Protein AF-0000000074206556 (afdb_homodimer)

Organism: NCBI:txid88382

Nearest PDB structures (foldseek):
  2rae-assembly1_A-2  TM=6.195E-01  e=6.269E-05  Rhodococcus jostii RHA1
  5efy-assembly2_D  TM=5.080E-01  e=4.756E-05  Streptomyces coelicolor A3(2)
  2dg7-assembly1_A  TM=5.621E-01  e=2.174E-04  Streptomyces coelicolor A3(2)
  5efy-assembly1_B  TM=4.898E-01  e=9.062E-05  Streptomyces coelicolor A3(2)
  8x0a-assembly1_A  TM=5.882E-01  e=9.935E-04  Mycobacterium tuberculosis

Solvent-accessible surface area (backbone atoms only — not comparable to full-atom values): 20985 Å² total; per-residue (Å²): 128,83,71,67,69,50,72,66,52,48,51,51,51,50,51,50,48,38,41,43,52,29,39,49,55,42,32,74,72,61,30,62,86,75,48,49,62,61,56,27,17,57,68,43,71,47,52,60,68,59,44,50,76,76,33,91,44,73,72,48,53,77,50,60,62,53,63,59,44,51,53,51,20,55,52,45,53,71,70,51,60,90,81,64,50,64,54,57,46,45,48,45,30,48,52,44,49,49,52,48,74,50,25,58,63,61,65,60,35,92,53,30,64,58,51,52,49,46,31,58,75,50,74,34,75,38,61,70,56,51,46,48,52,50,50,51,50,49,54,49,48,52,52,48,39,71,78,50,70,58,71,90,49,37,27,60,49,35,9,40,45,23,2,24,53,24,2,24,55,31,9,50,62,47,43,85,52,77,88,47,29,52,59,43,23,51,52,24,28,53,24,15,37,49,44,62,43,82,131,128,84,72,67,70,51,74,66,53,48,51,51,49,50,50,51,49,37,40,45,52,29,38,50,55,43,32,73,72,60,31,63,87,73,48,49,62,61,57,27,16,55,69,42,70,46,53,60,68,58,45,52,75,77,32,94,44,70,73,48,53,78,50,59,62,53,63,58,45,52,52,52,19,54,52,46,54,71,70,53,60,90,82,63,51,63,54,55,48,46,49,45,30,50,52,44,49,50,53,48,74,50,26,61,63,61,64,60,36,91,53,33,65,56,50,52,51,48,31,59,73,48,74,34,75,39,62,71,55,52,45,47,52,50,50,51,47,48,53,49,48,52,53,47,40,71,77,49,70,57,70,89,51,38,27,60,47,34,8,40,44,24,2,25,52,24,2,23,54,31,9,49,63,46,43,84,52,78,88,48,27,49,60,42,23,51,51,24,28,52,24,15,36,50,44,60,43,84,128

Foldseek 3Di:
DPPDPDPVRVVLVLLLVLLLVLLLVCCVVPNQVVDALCSSQVSSVHDSVSSCVQPVGSVCSLVSCVVVLLVVLLVQLVVDDDPDDLLVSLVSSLVSVLVVLVPVCNCPPSSNVVCVVVCVVVLADDPVVVVVLVVSLVVSLVSSCVSPVDVVCSVLSSQLNVQLSVQLRVQQSPDDDNVCNSVSSVVSNVVSSPVSDDD/DPPDPPPVRVVLVLLLVLLLVLLLVCCVVPNQVVDALCSSQVSSVHDSVSSCVQPVGSVCSLVSCVVVLLVVLLVQLVVDDDPDDLLVSLVSSLVSVLVVLVPVCNCPPSSNVVCVVVCVVCLADDPVVVVVLVVSLVVSLVSSCVSPVDPVCSVLSSQLNVQLSVQLRVQQSPDDDNVCNSVSSVVSNVVSSPVSDDD

Structure (mmCIF, N/CA/C/O backbone):
data_AF-0000000074206556-model_v1
#
loop_
_entity.id
_entity.type
_entity.pdbx_description
1 polymer 'AcrR family transcriptional regulator'
#
loop_
_atom_site.group_PDB
_atom_site.id
_atom_site.type_symbol
_atom_site.label_atom_id
_atom_site.label_alt_id
_atom_site.label_comp_id
_atom_site.label_asym_id
_atom_site.label_entity_id
_atom_site.label_seq_id
_atom_site.pdbx_PDB_ins_code
_atom_site.Cartn_x
_atom_site.Cartn_y
_atom_site.Cartn_z
_atom_site.occupancy
_atom_site.B_iso_or_equiv
_atom_site.auth_seq_id
_atom_site.auth_comp_id
_atom_site.auth_asym_id
_atom_site.auth_atom_id
_atom_site.pdbx_PDB_model_num
ATOM 1 N N . MET A 1 1 ? 13.445 28.844 17.953 1 39 1 MET A N 1
ATOM 2 C CA . MET A 1 1 ? 12.938 29.875 17.047 1 39 1 MET A CA 1
ATOM 3 C C . MET A 1 1 ? 12.133 29.266 15.914 1 39 1 MET A C 1
ATOM 5 O O . MET A 1 1 ? 12.68 28.531 15.086 1 39 1 MET A O 1
ATOM 9 N N . THR A 1 2 ? 10.938 28.844 16.125 1 45.34 2 THR A N 1
ATOM 10 C CA . THR A 1 2 ? 9.977 28.344 15.141 1 45.34 2 THR A CA 1
ATOM 11 C C . THR A 1 2 ? 10 29.203 13.875 1 45.34 2 THR A C 1
ATOM 13 O O . THR A 1 2 ? 9.625 30.375 13.906 1 45.34 2 THR A O 1
ATOM 16 N N . LYS A 1 3 ? 11.039 29.172 13.133 1 51.84 3 LYS A N 1
ATOM 17 C CA . LYS A 1 3 ? 11.234 30.062 12 1 51.84 3 LYS A CA 1
ATOM 18 C C . LYS A 1 3 ? 9.93 30.297 11.25 1 51.84 3 LYS A C 1
ATOM 20 O O . LYS A 1 3 ? 9.203 29.359 10.953 1 51.84 3 LYS A O 1
ATOM 25 N N . GLU A 1 4 ? 9.328 31.422 11.344 1 58.28 4 GLU A N 1
ATOM 26 C CA . GLU A 1 4 ? 8.211 31.938 10.562 1 58.28 4 GLU A CA 1
ATOM 27 C C . GLU A 1 4 ? 8.312 31.516 9.102 1 58.28 4 GLU A C 1
ATOM 29 O O . GLU A 1 4 ? 9.391 31.562 8.508 1 58.28 4 GLU A O 1
ATOM 34 N N . PRO A 1 5 ? 7.352 30.688 8.773 1 65.81 5 PRO A N 1
ATOM 35 C CA . PRO A 1 5 ? 7.5 30.344 7.355 1 65.81 5 PRO A CA 1
ATOM 36 C C . PRO A 1 5 ? 7.895 31.547 6.496 1 65.81 5 PRO A C 1
ATOM 38 O O . PRO A 1 5 ? 7.418 32.656 6.734 1 65.81 5 PRO A O 1
ATOM 41 N N . GLY A 1 6 ? 8.938 31.5 5.777 1 75.25 6 GLY A N 1
ATOM 42 C CA . GLY A 1 6 ? 9.305 32.531 4.836 1 75.25 6 GLY A CA 1
ATOM 43 C C . GLY A 1 6 ? 8.156 32.969 3.939 1 75.25 6 GLY A C 1
ATOM 44 O O . GLY A 1 6 ? 7.082 32.344 3.971 1 75.25 6 GLY A O 1
ATOM 45 N N . ILE A 1 7 ? 8.133 34.125 3.422 1 76.88 7 ILE A N 1
ATOM 46 C CA . ILE A 1 7 ? 7.102 34.719 2.572 1 76.88 7 ILE A CA 1
ATOM 47 C C . ILE A 1 7 ? 6.652 33.719 1.523 1 76.88 7 ILE A C 1
ATOM 49 O O . ILE A 1 7 ? 5.457 33.562 1.261 1 76.88 7 ILE A O 1
ATOM 53 N N . ARG A 1 8 ? 7.637 32.969 1.024 1 80.06 8 ARG A N 1
ATOM 54 C CA . ARG A 1 8 ? 7.328 31.984 -0.017 1 80.06 8 ARG A CA 1
ATOM 55 C C . ARG A 1 8 ? 6.484 30.844 0.536 1 80.06 8 ARG A C 1
ATOM 57 O O . ARG A 1 8 ? 5.543 30.391 -0.118 1 80.06 8 ARG A O 1
ATOM 64 N N . GLU A 1 9 ? 6.766 30.422 1.694 1 79.94 9 GLU A N 1
ATOM 65 C CA . GLU A 1 9 ? 6.031 29.344 2.338 1 79.94 9 GLU A CA 1
ATOM 66 C C . GLU A 1 9 ? 4.609 29.781 2.689 1 79.94 9 GLU A C 1
ATOM 68 O O . GLU A 1 9 ? 3.668 28.984 2.555 1 79.94 9 GLU A O 1
ATOM 73 N N . ARG A 1 10 ? 4.527 30.984 3.053 1 80.06 10 ARG A N 1
ATOM 74 C CA . ARG A 1 10 ? 3.209 31.516 3.387 1 80.06 10 ARG A CA 1
ATOM 75 C C . ARG A 1 10 ? 2.322 31.594 2.148 1 80.06 10 ARG A C 1
ATOM 77 O O . ARG A 1 10 ? 1.149 31.219 2.191 1 80.06 10 ARG A O 1
ATOM 84 N N . LYS A 1 11 ? 2.926 32.031 1.102 1 84.94 11 LYS A N 1
ATOM 85 C CA . LYS A 1 11 ? 2.17 32.156 -0.143 1 84.94 11 LYS A CA 1
ATOM 86 C C . LYS A 1 11 ? 1.733 30.781 -0.649 1 84.94 11 LYS A C 1
ATOM 88 O O . LYS A 1 11 ? 0.613 30.625 -1.139 1 84.94 11 LYS A O 1
ATOM 93 N N . ARG A 1 12 ? 2.617 29.844 -0.497 1 86.5 12 ARG A N 1
ATOM 94 C CA . ARG A 1 12 ? 2.295 28.469 -0.914 1 86.5 12 ARG A CA 1
ATOM 95 C C . ARG A 1 12 ? 1.147 27.906 -0.085 1 86.5 12 ARG A C 1
ATOM 97 O O . ARG A 1 12 ? 0.245 27.266 -0.625 1 86.5 12 ARG A O 1
ATOM 104 N N . ALA A 1 13 ? 1.227 28.219 1.123 1 86.06 13 ALA A N 1
ATOM 105 C CA . ALA A 1 13 ? 0.178 27.75 2.02 1 86.06 13 ALA A CA 1
ATOM 106 C C . ALA A 1 13 ? -1.161 28.406 1.701 1 86.06 13 ALA A C 1
ATOM 108 O O . ALA A 1 13 ? -2.205 27.75 1.737 1 86.06 13 ALA A O 1
ATOM 109 N N . GLU A 1 14 ? -1.099 29.625 1.416 1 89.06 14 GLU A N 1
ATOM 110 C CA . GLU A 1 14 ? -2.312 30.359 1.064 1 89.06 14 GLU A CA 1
ATOM 111 C C . GLU A 1 14 ? -2.928 29.812 -0.223 1 89.06 14 GLU A C 1
ATOM 113 O O . GLU A 1 14 ? -4.145 29.641 -0.309 1 89.06 14 GLU A O 1
ATOM 118 N N . THR A 1 15 ? -2.053 29.594 -1.162 1 92.44 15 THR A N 1
ATOM 119 C CA . THR A 1 15 ? -2.531 29.047 -2.43 1 92.44 15 THR A CA 1
ATOM 120 C C . THR A 1 15 ? -3.152 27.672 -2.227 1 92.44 15 THR A C 1
ATOM 122 O O . THR A 1 15 ? -4.219 27.375 -2.775 1 92.44 15 THR A O 1
ATOM 125 N N . ARG A 1 16 ? -2.527 26.891 -1.492 1 90.19 16 ARG A N 1
ATOM 126 C CA . ARG A 1 16 ? -3.041 25.562 -1.224 1 90.19 16 ARG A CA 1
ATOM 127 C C . ARG A 1 16 ? -4.402 25.625 -0.542 1 90.19 16 ARG A C 1
ATOM 129 O O . ARG A 1 16 ? -5.316 24.875 -0.9 1 90.19 16 ARG A O 1
ATOM 136 N N . ARG A 1 17 ? -4.516 26.484 0.378 1 87.88 17 ARG A N 1
ATOM 137 C CA . ARG A 1 17 ? -5.789 26.672 1.072 1 87.88 17 ARG A CA 1
ATOM 138 C C . ARG A 1 17 ? -6.883 27.109 0.105 1 87.88 17 ARG A C 1
ATOM 140 O O . ARG A 1 17 ? -8.016 26.625 0.186 1 87.88 17 ARG A O 1
ATOM 147 N N . ALA A 1 18 ? -6.535 28.016 -0.712 1 92.69 18 ALA A N 1
ATOM 148 C CA . ALA A 1 18 ? -7.492 28.484 -1.708 1 92.69 18 ALA A CA 1
ATOM 149 C C . ALA A 1 18 ? -7.949 27.344 -2.615 1 92.69 18 ALA A C 1
ATOM 151 O O . ALA A 1 18 ? -9.133 27.234 -2.932 1 92.69 18 ALA A O 1
ATOM 152 N N . LEU A 1 19 ? -7.031 26.547 -2.986 1 94.25 19 LEU A N 1
ATOM 153 C CA . LEU A 1 19 ? -7.344 25.406 -3.846 1 94.25 19 LEU A CA 1
ATOM 154 C C . LEU A 1 19 ? -8.25 24.406 -3.125 1 94.25 19 LEU A C 1
ATOM 156 O O . LEU A 1 19 ? -9.219 23.922 -3.701 1 94.25 19 LEU A O 1
ATOM 160 N N . VAL A 1 20 ? -7.934 24.156 -1.899 1 90.25 20 VAL A N 1
ATOM 161 C CA . VAL A 1 20 ? -8.734 23.219 -1.108 1 90.25 20 VAL A CA 1
ATOM 162 C C . VAL A 1 20 ? -10.148 23.781 -0.937 1 90.25 20 VAL A C 1
ATOM 164 O O . VAL A 1 20 ? -11.133 23.047 -1.093 1 90.25 20 VAL A O 1
ATOM 167 N N . GLY A 1 21 ? -10.227 25.031 -0.626 1 90.94 21 GLY A N 1
ATOM 168 C CA . GLY A 1 21 ? -11.523 25.672 -0.5 1 90.94 21 GLY A CA 1
ATOM 169 C C . GLY A 1 21 ? -12.352 25.609 -1.77 1 90.94 21 GLY A C 1
ATOM 170 O O . GLY A 1 21 ? -13.531 25.234 -1.73 1 90.94 21 GLY A O 1
ATOM 171 N N . ALA A 1 22 ? -11.75 25.906 -2.875 1 94.69 22 ALA A N 1
ATOM 172 C CA . ALA A 1 22 ? -12.414 25.891 -4.176 1 94.69 22 ALA A CA 1
ATOM 173 C C . ALA A 1 22 ? -12.898 24.484 -4.516 1 94.69 22 ALA A C 1
ATOM 175 O O . ALA A 1 22 ? -14.047 24.297 -4.93 1 94.69 22 ALA A O 1
ATOM 176 N N . ALA A 1 23 ? -12.039 23.516 -4.359 1 93.62 23 ALA A N 1
ATOM 177 C CA . ALA A 1 23 ? -12.383 22.125 -4.656 1 93.62 23 ALA A CA 1
ATOM 178 C C . ALA A 1 23 ? -13.531 21.656 -3.77 1 93.62 23 ALA A C 1
ATOM 180 O O . ALA A 1 23 ? -14.453 20.969 -4.242 1 93.62 23 ALA A O 1
ATOM 181 N N . THR A 1 24 ? -13.398 22.031 -2.512 1 88.56 24 THR A N 1
ATOM 182 C CA . THR A 1 24 ? -14.438 21.641 -1.562 1 88.56 24 THR A CA 1
ATOM 183 C C . THR A 1 24 ? -15.805 22.141 -2.018 1 88.56 24 THR A C 1
ATOM 185 O O . THR A 1 24 ? -16.766 21.359 -2.09 1 88.56 24 THR A O 1
ATOM 188 N N . GLU A 1 25 ? -15.883 23.359 -2.377 1 91.62 25 GLU A N 1
ATOM 189 C CA . GLU A 1 25 ? -17.141 23.953 -2.838 1 91.62 25 GLU A CA 1
ATOM 190 C C . GLU A 1 25 ? -17.656 23.25 -4.094 1 91.62 25 GLU A C 1
ATOM 192 O O . GLU A 1 25 ? -18.828 22.891 -4.172 1 91.62 25 GLU A O 1
ATOM 197 N N . LEU A 1 26 ? -16.797 23.016 -4.969 1 94.88 26 LEU A N 1
ATOM 198 C CA . LEU A 1 26 ? -17.188 22.422 -6.25 1 94.88 26 LEU A CA 1
ATOM 199 C C . LEU A 1 26 ? -17.562 20.969 -6.09 1 94.88 26 LEU A C 1
ATOM 201 O O . LEU A 1 26 ? -18.547 20.5 -6.691 1 94.88 26 LEU A O 1
ATOM 205 N N . PHE A 1 27 ? -16.781 20.203 -5.336 1 92.81 27 PHE A N 1
ATOM 206 C CA . PHE A 1 27 ? -17.078 18.797 -5.098 1 92.81 27 PHE A CA 1
ATOM 207 C C . PHE A 1 27 ? -18.438 18.641 -4.422 1 92.81 27 PHE A C 1
ATOM 209 O O . PHE A 1 27 ? -19.203 17.75 -4.766 1 92.81 27 PHE A O 1
ATOM 216 N N . LEU A 1 28 ? -18.719 19.484 -3.484 1 88.44 28 LEU A N 1
ATOM 217 C CA . LEU A 1 28 ? -19.969 19.406 -2.756 1 88.44 28 LEU A CA 1
ATOM 218 C C . LEU A 1 28 ? -21.141 19.797 -3.648 1 88.44 28 LEU A C 1
ATOM 220 O O . LEU A 1 28 ? -22.25 19.266 -3.508 1 88.44 28 LEU A O 1
ATOM 224 N N . ASP A 1 29 ? -20.906 20.672 -4.59 1 91.19 29 ASP A N 1
ATOM 225 C CA . ASP A 1 29 ? -21.953 21.188 -5.465 1 91.19 29 ASP A CA 1
ATOM 226 C C . ASP A 1 29 ? -22.234 20.219 -6.613 1 91.19 29 ASP A C 1
ATOM 228 O O . ASP A 1 29 ? -23.391 19.922 -6.902 1 91.19 29 ASP A O 1
ATOM 232 N N . ARG A 1 30 ? -21.125 19.672 -7.195 1 92.31 30 ARG A N 1
ATOM 233 C CA . ARG A 1 30 ? -21.328 18.969 -8.461 1 92.31 30 ARG A CA 1
ATOM 234 C C . ARG A 1 30 ? -20.781 17.547 -8.383 1 92.31 30 ARG A C 1
ATOM 236 O O . ARG A 1 30 ? -21.031 16.734 -9.273 1 92.31 30 ARG A O 1
ATOM 243 N N . GLY A 1 31 ? -20.141 17.25 -7.316 1 88.5 31 GLY A N 1
ATOM 244 C CA . GLY A 1 31 ? -19.484 15.961 -7.242 1 88.5 31 GLY A CA 1
ATOM 245 C C . GLY A 1 31 ? -18.062 15.984 -7.766 1 88.5 31 GLY A C 1
ATOM 246 O O . GLY A 1 31 ? -17.688 16.875 -8.547 1 88.5 31 GLY A O 1
ATOM 247 N N . VAL A 1 32 ? -17.297 15.031 -7.445 1 87.12 32 VAL A N 1
ATOM 248 C CA . VAL A 1 32 ? -15.883 14.977 -7.805 1 87.12 32 VAL A CA 1
ATOM 249 C C . VAL A 1 32 ? -15.742 14.703 -9.297 1 87.12 32 VAL A C 1
ATOM 251 O O . VAL A 1 32 ? -14.953 15.359 -9.984 1 87.12 32 VAL A O 1
ATOM 254 N N . ALA A 1 33 ? -16.516 13.789 -9.773 1 86.5 33 ALA A N 1
ATOM 255 C CA . ALA A 1 33 ? -16.422 13.367 -11.172 1 86.5 33 ALA A CA 1
ATOM 256 C C . ALA A 1 33 ? -16.75 14.523 -12.109 1 86.5 33 ALA A C 1
ATOM 258 O O . ALA A 1 33 ? -16.109 14.68 -13.156 1 86.5 33 ALA A O 1
ATOM 259 N N . ALA A 1 34 ? -17.625 15.312 -11.797 1 92.69 34 ALA A N 1
ATOM 260 C CA . ALA A 1 34 ? -18.109 16.391 -12.656 1 92.69 34 ALA A CA 1
ATOM 261 C C . ALA A 1 34 ? -17.25 17.641 -12.523 1 92.69 34 ALA A C 1
ATOM 263 O O . ALA A 1 34 ? -17.484 18.641 -13.219 1 92.69 34 ALA A O 1
ATOM 264 N N . THR A 1 35 ? -16.359 17.609 -11.57 1 94.88 35 THR A N 1
ATOM 265 C CA . THR A 1 35 ? -15.469 18.75 -11.352 1 94.88 35 THR A CA 1
ATOM 266 C C . THR A 1 35 ? -14.109 18.516 -12.016 1 94.88 35 THR A C 1
ATOM 268 O O . THR A 1 35 ? -13.508 17.453 -11.867 1 94.88 35 THR A O 1
ATOM 271 N N . SER A 1 36 ? -13.656 19.531 -12.781 1 96.06 36 SER A N 1
ATOM 272 C CA . SER A 1 36 ? -12.352 19.406 -13.43 1 96.06 36 SER A CA 1
ATOM 273 C C . SER A 1 36 ? -11.289 20.219 -12.695 1 96.06 36 SER A C 1
ATOM 275 O O . SER A 1 36 ? -11.609 21.062 -11.867 1 96.06 36 SER A O 1
ATOM 277 N N . VAL A 1 37 ? -10.078 19.906 -13.016 1 95.81 37 VAL A N 1
ATOM 278 C CA . VAL A 1 37 ? -8.969 20.688 -12.484 1 95.81 37 VAL A CA 1
ATOM 279 C C . VAL A 1 37 ? -9.086 22.141 -12.93 1 95.81 37 VAL A C 1
ATOM 281 O O . VAL A 1 37 ? -8.82 23.062 -12.156 1 95.81 37 VAL A O 1
ATOM 284 N N . ASP A 1 38 ? -9.5 22.297 -14.117 1 96.75 38 ASP A N 1
ATOM 285 C CA . ASP A 1 38 ? -9.688 23.641 -14.633 1 96.75 38 ASP A CA 1
ATOM 286 C C . ASP A 1 38 ? -10.742 24.406 -13.828 1 96.75 38 ASP A C 1
ATOM 288 O O . ASP A 1 38 ? -10.57 25.594 -13.531 1 96.75 38 ASP A O 1
ATOM 292 N N . ASP A 1 39 ? -11.758 23.766 -13.508 1 97.19 39 ASP A N 1
ATOM 293 C CA . ASP A 1 39 ? -12.805 24.359 -12.68 1 97.19 39 ASP A CA 1
ATOM 294 C C . ASP A 1 39 ? -12.234 24.828 -11.344 1 97.19 39 ASP A C 1
ATOM 296 O O . ASP A 1 39 ? -12.508 25.953 -10.898 1 97.19 39 ASP A O 1
ATOM 300 N N . ILE A 1 40 ? -11.484 23.984 -10.703 1 97.31 40 ILE A N 1
ATOM 301 C CA . ILE A 1 40 ? -10.922 24.266 -9.391 1 97.31 40 ILE A CA 1
ATOM 302 C C . ILE A 1 40 ? -9.953 25.438 -9.477 1 97.31 40 ILE A C 1
ATOM 304 O O . ILE A 1 40 ? -10.016 26.359 -8.672 1 97.31 40 ILE A O 1
ATOM 308 N N . ALA A 1 41 ? -9.078 25.328 -10.438 1 97.44 41 ALA A N 1
ATOM 309 C CA . ALA A 1 41 ? -8.078 26.375 -10.617 1 97.44 41 ALA A CA 1
ATOM 310 C C . ALA A 1 41 ? -8.75 27.734 -10.859 1 97.44 41 ALA A C 1
ATOM 312 O O . ALA A 1 41 ? -8.391 28.734 -10.234 1 97.44 41 ALA A O 1
ATOM 313 N N . ALA A 1 42 ? -9.703 27.781 -11.727 1 97.44 42 ALA A N 1
ATOM 314 C CA . ALA A 1 42 ? -10.438 29 -12.039 1 97.44 42 ALA A CA 1
ATOM 315 C C . ALA A 1 42 ? -11.117 29.562 -10.797 1 97.44 42 ALA A C 1
ATOM 317 O O . ALA A 1 42 ? -11.039 30.766 -10.539 1 97.44 42 ALA A O 1
ATOM 318 N N . ARG A 1 43 ? -11.742 28.797 -10.062 1 96.62 43 ARG A N 1
ATOM 319 C CA . ARG A 1 43 ? -12.453 29.219 -8.859 1 96.62 43 ARG A CA 1
ATOM 320 C C . ARG A 1 43 ? -11.477 29.75 -7.816 1 96.62 43 ARG A C 1
ATOM 322 O O . ARG A 1 43 ? -11.797 30.688 -7.074 1 96.62 43 ARG A O 1
ATOM 329 N N . ALA A 1 44 ? -10.328 29.156 -7.73 1 96.62 44 ALA A N 1
ATOM 330 C CA . ALA A 1 44 ? -9.297 29.562 -6.773 1 96.62 44 ALA A CA 1
ATOM 331 C C . ALA A 1 44 ? -8.539 30.797 -7.266 1 96.62 44 ALA A C 1
ATOM 333 O O . ALA A 1 44 ? -7.754 31.391 -6.523 1 96.62 44 ALA A O 1
ATOM 334 N N . GLY A 1 45 ? -8.672 31.094 -8.492 1 96.75 45 GLY A N 1
ATOM 335 C CA . GLY A 1 45 ? -8.016 32.281 -9.047 1 96.75 45 GLY A CA 1
ATOM 336 C C . GLY A 1 45 ? -6.566 32.031 -9.414 1 96.75 45 GLY A C 1
ATOM 337 O O . GLY A 1 45 ? -5.719 32.906 -9.242 1 96.75 45 GLY A O 1
ATOM 338 N N . VAL A 1 46 ? -6.266 30.812 -9.75 1 96.5 46 VAL A N 1
ATOM 339 C CA . VAL A 1 46 ? -4.887 30.484 -10.109 1 96.5 46 VAL A CA 1
ATOM 340 C C . VAL A 1 46 ? -4.859 29.781 -11.461 1 96.5 46 VAL A C 1
ATOM 342 O O . VAL A 1 46 ? -5.902 29.391 -11.984 1 96.5 46 VAL A O 1
ATOM 345 N N . ALA A 1 47 ? -3.627 29.672 -11.977 1 96.19 47 ALA A N 1
ATOM 346 C CA . ALA A 1 47 ? -3.449 28.953 -13.227 1 96.19 47 ALA A CA 1
ATOM 347 C C . ALA A 1 47 ? -3.52 27.438 -13 1 96.19 47 ALA A C 1
ATOM 349 O O . ALA A 1 47 ? -3.219 26.953 -11.906 1 96.19 47 ALA A O 1
ATOM 350 N N . ARG A 1 48 ? -3.838 26.703 -14.07 1 95.44 48 ARG A N 1
ATOM 351 C CA . ARG A 1 48 ? -3.871 25.25 -14.039 1 95.44 48 ARG A CA 1
ATOM 352 C C . ARG A 1 48 ? -2.529 24.672 -13.586 1 95.44 48 ARG A C 1
ATOM 354 O O . ARG A 1 48 ? -2.484 23.719 -12.805 1 95.44 48 ARG A O 1
ATOM 361 N N . ARG A 1 49 ? -1.511 25.266 -14.078 1 94.88 49 ARG A N 1
ATOM 362 C CA . ARG A 1 49 ? -0.171 24.797 -13.727 1 94.88 49 ARG A CA 1
ATOM 363 C C . ARG A 1 49 ? 0.07 24.906 -12.227 1 94.88 49 ARG A C 1
ATOM 365 O O . ARG A 1 49 ? 0.707 24.047 -11.625 1 94.88 49 ARG A O 1
ATOM 372 N N . THR A 1 50 ? -0.414 25.984 -11.664 1 94.75 50 THR A N 1
ATOM 373 C CA . THR A 1 50 ? -0.27 26.203 -10.227 1 94.75 50 THR A CA 1
ATOM 374 C C . THR A 1 50 ? -0.964 25.094 -9.438 1 94.75 50 THR A C 1
ATOM 376 O O . THR A 1 50 ? -0.45 24.641 -8.414 1 94.75 50 THR A O 1
ATOM 379 N N . PHE A 1 51 ? -2.172 24.641 -9.906 1 95.25 51 PHE A N 1
ATOM 380 C CA . PHE A 1 51 ? -2.852 23.516 -9.266 1 95.25 51 PHE A CA 1
ATOM 381 C C . PHE A 1 51 ? -1.925 22.312 -9.156 1 95.25 51 PHE A C 1
ATOM 383 O O . PHE A 1 51 ? -1.78 21.719 -8.086 1 95.25 51 PHE A O 1
ATOM 390 N N . PHE A 1 52 ? -1.248 22.047 -10.211 1 93.5 52 PHE A N 1
ATOM 391 C CA . PHE A 1 52 ? -0.46 20.812 -10.297 1 93.5 52 PHE A CA 1
ATOM 392 C C . PHE A 1 52 ? 0.832 20.953 -9.5 1 93.5 52 PHE A C 1
ATOM 394 O O . PHE A 1 52 ? 1.481 19.938 -9.195 1 93.5 52 PHE A O 1
ATOM 401 N N . LEU A 1 53 ? 1.263 22.125 -9.148 1 90.94 53 LEU A N 1
ATOM 402 C CA . LEU A 1 53 ? 2.373 22.312 -8.219 1 90.94 53 LEU A CA 1
ATOM 403 C C . LEU A 1 53 ? 1.992 21.844 -6.816 1 90.94 53 LEU A C 1
ATOM 405 O O . LEU A 1 53 ? 2.865 21.516 -6.008 1 90.94 53 LEU A O 1
ATOM 409 N N . HIS A 1 54 ? 0.679 21.828 -6.582 1 90 54 HIS A N 1
ATOM 410 C CA . HIS A 1 54 ? 0.214 21.516 -5.234 1 90 54 HIS A CA 1
ATOM 411 C C . HIS A 1 54 ? -0.399 20.109 -5.172 1 90 54 HIS A C 1
ATOM 413 O O . HIS A 1 54 ? -0.288 19.422 -4.156 1 90 54 HIS A O 1
ATOM 419 N N . PHE A 1 55 ? -1.082 19.766 -6.262 1 90 55 PHE A N 1
ATOM 420 C CA . PHE A 1 55 ? -1.795 18.484 -6.277 1 90 55 PHE A CA 1
ATOM 421 C C . PHE A 1 55 ? -1.579 17.766 -7.602 1 90 55 PHE A C 1
ATOM 423 O O . PHE A 1 55 ? -1.84 18.328 -8.672 1 90 55 PHE A O 1
ATOM 430 N N . PRO A 1 56 ? -1.181 16.516 -7.504 1 81.81 56 PRO A N 1
ATOM 431 C CA . PRO A 1 56 ? -0.986 15.734 -8.734 1 81.81 56 PRO A CA 1
ATOM 432 C C . PRO A 1 56 ? -2.297 15.445 -9.461 1 81.81 56 PRO A C 1
ATOM 434 O O . PRO A 1 56 ? -2.301 15.242 -10.68 1 81.81 56 PRO A O 1
ATOM 437 N N . ALA A 1 57 ? -3.385 15.32 -8.664 1 85.38 57 ALA A N 1
ATOM 438 C CA . ALA A 1 57 ? -4.711 15.062 -9.219 1 85.38 57 ALA A CA 1
ATOM 439 C C . ALA A 1 57 ? -5.797 15.711 -8.367 1 85.38 57 ALA A C 1
ATOM 441 O O . ALA A 1 57 ? -5.559 16.062 -7.211 1 85.38 57 ALA A O 1
ATOM 442 N N . LYS A 1 58 ? -6.938 15.891 -8.961 1 89.31 58 LYS A N 1
ATOM 443 C CA . LYS A 1 58 ? -8.016 16.547 -8.227 1 89.31 58 LYS A CA 1
ATOM 444 C C . LYS A 1 58 ? -8.445 15.727 -7.02 1 89.31 58 LYS A C 1
ATOM 446 O O . LYS A 1 58 ? -8.797 16.281 -5.977 1 89.31 58 LYS A O 1
ATOM 451 N N . GLU A 1 59 ? -8.406 14.43 -7.086 1 83.19 59 GLU A N 1
ATOM 452 C CA . GLU A 1 59 ? -8.805 13.555 -5.988 1 83.19 59 GLU A CA 1
ATOM 453 C C . GLU A 1 59 ? -7.887 13.727 -4.781 1 83.19 59 GLU A C 1
ATOM 455 O O . GLU A 1 59 ? -8.281 13.461 -3.646 1 83.19 59 GLU A O 1
ATOM 460 N N . ASP A 1 60 ? -6.715 14.211 -5.102 1 83.5 60 ASP A N 1
ATOM 461 C CA . ASP A 1 60 ? -5.742 14.391 -4.027 1 83.5 60 ASP A CA 1
ATOM 462 C C . ASP A 1 60 ? -6.184 15.5 -3.066 1 83.5 60 ASP A C 1
ATOM 464 O O . ASP A 1 60 ? -5.754 15.531 -1.911 1 83.5 60 ASP A O 1
ATOM 468 N N . VAL A 1 61 ? -7.016 16.375 -3.559 1 87.88 61 VAL A N 1
ATOM 469 C CA . VAL A 1 61 ? -7.5 17.469 -2.723 1 87.88 61 VAL A CA 1
ATOM 470 C C . VAL A 1 61 ? -8.352 16.922 -1.587 1 87.88 61 VAL A C 1
ATOM 472 O O . VAL A 1 61 ? -8.406 17.5 -0.498 1 87.88 61 VAL A O 1
ATOM 475 N N . LEU A 1 62 ? -8.992 15.773 -1.84 1 84.06 62 LEU A N 1
ATOM 476 C CA . LEU A 1 62 ? -9.82 15.141 -0.816 1 84.06 62 LEU A CA 1
ATOM 477 C C . LEU A 1 62 ? -8.977 14.766 0.402 1 84.06 62 LEU A C 1
ATOM 479 O O . LEU A 1 62 ? -9.5 14.68 1.517 1 84.06 62 LEU A O 1
ATOM 483 N N . PHE A 1 63 ? -7.699 14.602 0.125 1 83 63 PHE A N 1
ATOM 484 C CA . PHE A 1 63 ? -6.793 14.164 1.184 1 83 63 PHE A CA 1
ATOM 485 C C . PHE A 1 63 ? -5.691 15.195 1.405 1 83 63 PHE A C 1
ATOM 487 O O . PHE A 1 63 ? -4.539 14.836 1.658 1 83 63 PHE A O 1
ATOM 494 N N . HIS A 1 64 ? -6 16.391 1.292 1 81.88 64 HIS A N 1
ATOM 495 C CA . HIS A 1 64 ? -5.059 17.5 1.322 1 81.88 64 HIS A CA 1
ATOM 496 C C . HIS A 1 64 ? -4.293 17.547 2.643 1 81.88 64 HIS A C 1
ATOM 498 O O . HIS A 1 64 ? -3.203 18.109 2.717 1 81.88 64 HIS A O 1
ATOM 504 N N . TYR A 1 65 ? -4.746 16.906 3.682 1 78.62 65 TYR A N 1
ATOM 505 C CA . TYR A 1 65 ? -4.145 16.969 5.008 1 78.62 65 TYR A CA 1
ATOM 506 C C . TYR A 1 65 ? -2.965 16.016 5.117 1 78.62 65 TYR A C 1
ATOM 508 O O . TYR A 1 65 ? -2.146 16.125 6.031 1 78.62 65 TYR A O 1
ATOM 516 N N . LEU A 1 66 ? -2.846 15.078 4.23 1 81.19 66 LEU A N 1
ATOM 517 C CA . LEU A 1 66 ? -1.864 14.008 4.332 1 81.19 66 LEU A CA 1
ATOM 518 C C . LEU A 1 66 ? -0.445 14.562 4.332 1 81.19 66 LEU A C 1
ATOM 520 O O . LEU A 1 66 ? 0.4 14.125 5.117 1 81.19 66 LEU A O 1
ATOM 524 N N . GLU A 1 67 ? -0.17 15.5 3.492 1 79.38 67 GLU A N 1
ATOM 525 C CA . GLU A 1 67 ? 1.173 16.062 3.402 1 79.38 67 GLU A CA 1
ATOM 526 C C . GLU A 1 67 ? 1.587 16.719 4.719 1 79.38 6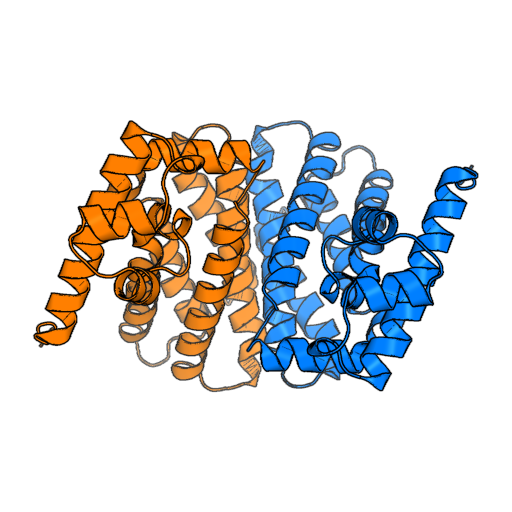7 GLU A C 1
ATOM 528 O O . GLU A 1 67 ? 2.744 16.609 5.129 1 79.38 67 GLU A O 1
ATOM 533 N N . GLY A 1 68 ? 0.648 17.438 5.312 1 79.19 68 GLY A N 1
ATOM 534 C CA . GLY A 1 68 ? 0.924 18.031 6.613 1 79.19 68 GLY A CA 1
ATOM 535 C C . GLY A 1 68 ? 1.23 17 7.684 1 79.19 68 GLY A C 1
ATOM 536 O O . GLY A 1 68 ? 2.098 17.219 8.531 1 79.19 68 GLY A O 1
ATOM 537 N N . HIS A 1 69 ? 0.59 15.914 7.598 1 83.62 69 HIS A N 1
ATOM 538 C CA . HIS A 1 69 ? 0.824 14.844 8.562 1 83.62 69 HIS A CA 1
ATOM 539 C C . HIS A 1 69 ? 2.193 14.211 8.359 1 83.62 69 HIS A C 1
ATOM 541 O O . HIS A 1 69 ? 2.877 13.867 9.328 1 83.62 69 HIS A O 1
ATOM 547 N N . VAL A 1 70 ? 2.562 14.055 7.137 1 88.44 70 VAL A N 1
ATOM 548 C CA . VAL A 1 70 ? 3.879 13.508 6.824 1 88.44 70 VAL A CA 1
ATOM 549 C C . VAL A 1 70 ? 4.965 14.438 7.367 1 88.44 70 VAL A C 1
ATOM 551 O O . VAL A 1 70 ? 5.934 13.977 7.98 1 88.44 70 VAL A O 1
ATOM 554 N N . ARG A 1 71 ? 4.762 15.734 7.199 1 86.94 71 ARG A N 1
ATOM 555 C CA . ARG A 1 71 ? 5.727 16.703 7.703 1 86.94 71 ARG A CA 1
ATOM 556 C C . ARG A 1 71 ? 5.82 16.656 9.227 1 86.94 71 ARG A C 1
ATOM 558 O O . ARG A 1 71 ? 6.91 16.719 9.789 1 86.94 71 ARG A O 1
ATOM 565 N N . ARG A 1 72 ? 4.703 16.578 9.859 1 87.06 72 ARG A N 1
ATOM 566 C CA . ARG A 1 72 ? 4.672 16.469 11.312 1 87.06 72 ARG A CA 1
ATOM 567 C C . ARG A 1 72 ? 5.387 15.203 11.781 1 87.06 72 ARG A C 1
ATOM 569 O O . ARG A 1 72 ? 6.102 15.227 12.789 1 87.06 72 ARG A O 1
ATOM 576 N N . ALA A 1 73 ? 5.148 14.102 11.086 1 92.12 73 ALA A N 1
ATOM 577 C CA . ALA A 1 73 ? 5.797 12.836 11.422 1 92.12 73 ALA A CA 1
ATOM 578 C C . ALA A 1 73 ? 7.316 12.945 11.312 1 92.12 73 ALA A C 1
ATOM 580 O O . ALA A 1 73 ? 8.047 12.453 12.172 1 92.12 73 ALA A O 1
ATOM 581 N N . VAL A 1 74 ? 7.746 13.602 10.281 1 92.94 74 VAL A N 1
ATOM 582 C CA . VAL A 1 74 ? 9.18 13.797 10.094 1 92.94 74 VAL A CA 1
ATOM 583 C C . VAL A 1 74 ? 9.734 14.648 11.234 1 92.94 74 VAL A C 1
ATOM 585 O O . VAL A 1 74 ? 10.812 14.359 11.766 1 92.94 74 VAL A O 1
ATOM 588 N N . ARG A 1 75 ? 9.016 15.695 11.625 1 91.12 75 ARG A N 1
ATOM 589 C CA . ARG A 1 75 ? 9.445 16.562 12.719 1 91.12 75 ARG A CA 1
ATOM 590 C C . ARG A 1 75 ? 9.523 15.797 14.031 1 91.12 75 ARG A C 1
ATOM 592 O O . ARG A 1 75 ? 10.367 16.094 14.883 1 91.12 75 ARG A O 1
ATOM 599 N N . ALA A 1 76 ? 8.625 14.859 14.227 1 90.81 76 ALA A N 1
ATOM 600 C CA . ALA A 1 76 ? 8.625 14.031 15.43 1 90.81 76 ALA A CA 1
ATOM 601 C C . ALA A 1 76 ? 9.945 13.281 15.586 1 90.81 76 ALA A C 1
ATOM 603 O O . ALA A 1 76 ? 10.375 12.992 16.703 1 90.81 76 ALA A O 1
ATOM 604 N N . LEU A 1 77 ? 10.594 12.938 14.484 1 93.19 77 LEU A N 1
ATOM 605 C CA . LEU A 1 77 ? 11.891 12.266 14.516 1 93.19 77 LEU A CA 1
ATOM 606 C C . LEU A 1 77 ? 12.961 13.18 15.109 1 93.19 77 LEU A C 1
ATOM 608 O O . LEU A 1 77 ? 13.883 12.703 15.781 1 93.19 77 LEU A O 1
ATOM 612 N N . ASP A 1 78 ? 12.812 14.492 14.82 1 90.06 78 ASP A N 1
ATOM 613 C CA . ASP A 1 78 ? 13.773 15.469 15.32 1 90.06 78 ASP A CA 1
ATOM 614 C C . ASP A 1 78 ? 13.719 15.562 16.844 1 90.06 78 ASP A C 1
ATOM 616 O O . ASP A 1 78 ? 14.711 15.922 17.484 1 90.06 78 ASP A O 1
ATOM 620 N N . ASP A 1 79 ? 12.617 15.258 17.422 1 90.38 79 ASP A N 1
ATOM 621 C CA . ASP A 1 79 ? 12.398 15.398 18.859 1 90.38 79 ASP A CA 1
ATOM 622 C C . ASP A 1 79 ? 12.906 14.164 19.609 1 90.38 79 ASP A C 1
ATOM 624 O O . ASP A 1 79 ? 12.914 14.148 20.844 1 90.38 79 ASP A O 1
ATOM 628 N N . LEU A 1 80 ? 13.289 13.125 18.922 1 92.62 80 LEU A N 1
ATOM 629 C CA . LEU A 1 80 ? 13.766 11.906 19.562 1 92.62 80 LEU A CA 1
ATOM 630 C C . LEU A 1 80 ? 15.109 12.141 20.25 1 92.62 80 LEU A C 1
ATOM 632 O O . LEU A 1 80 ? 15.969 12.852 19.703 1 92.62 80 LEU A O 1
ATOM 636 N N . PRO A 1 81 ? 15.234 11.617 21.453 1 92 81 PRO A N 1
ATOM 637 C CA . PRO A 1 81 ? 16.531 11.75 22.125 1 92 81 PRO A CA 1
ATOM 638 C C . PRO A 1 81 ? 17.672 11.094 21.344 1 92 81 PRO A C 1
ATOM 640 O O . PRO A 1 81 ? 17.422 10.211 20.516 1 92 81 PRO A O 1
ATOM 643 N N . ASP A 1 82 ? 18.812 11.578 21.859 1 87.19 82 ASP A N 1
ATOM 644 C CA . ASP A 1 82 ? 20 10.938 21.297 1 87.19 82 ASP A CA 1
ATOM 645 C C . ASP A 1 82 ? 20.094 9.477 21.734 1 87.19 82 ASP A C 1
ATOM 647 O O . ASP A 1 82 ? 19.766 9.133 22.875 1 87.19 82 ASP A O 1
ATOM 651 N N . GLY A 1 83 ? 20.219 8.539 20.969 1 91.38 83 GLY A N 1
ATOM 652 C CA . GLY A 1 83 ? 20.359 7.133 21.312 1 91.38 83 GLY A CA 1
ATOM 653 C C . GLY A 1 83 ? 19.125 6.312 21.016 1 91.38 83 GLY A C 1
ATOM 654 O O . GLY A 1 83 ? 19.125 5.094 21.172 1 91.38 83 GLY A O 1
ATOM 655 N N . ALA A 1 84 ? 18.109 7.102 20.75 1 93.31 84 ALA A N 1
ATOM 656 C CA . ALA A 1 84 ? 16.906 6.375 20.359 1 93.31 84 ALA A CA 1
ATOM 657 C C . ALA A 1 84 ? 17.188 5.371 19.25 1 93.31 84 ALA A C 1
ATOM 659 O O . ALA A 1 84 ? 17.984 5.645 18.344 1 93.31 84 ALA A O 1
ATOM 660 N N . GLY A 1 85 ? 16.516 4.199 19.375 1 94.62 85 GLY A N 1
ATOM 661 C CA . GLY A 1 85 ? 16.672 3.182 18.344 1 94.62 85 GLY A CA 1
ATOM 662 C C . GLY A 1 85 ? 15.688 3.324 17.203 1 94.62 85 GLY A C 1
ATOM 663 O O . GLY A 1 85 ? 14.805 4.184 17.25 1 94.62 85 GLY A O 1
ATOM 664 N N . THR A 1 86 ? 15.844 2.508 16.203 1 95.44 86 THR A N 1
ATOM 665 C CA . THR A 1 86 ? 15.016 2.57 15 1 95.44 86 THR A CA 1
ATOM 666 C C . THR A 1 86 ? 13.547 2.303 15.336 1 95.44 86 THR A C 1
ATOM 668 O O . THR A 1 86 ? 12.656 2.934 14.773 1 95.44 86 THR A O 1
ATOM 671 N N . ALA A 1 87 ? 13.336 1.346 16.266 1 96.44 87 ALA A N 1
ATOM 672 C CA . ALA A 1 87 ? 11.961 1.032 16.641 1 96.44 87 ALA A CA 1
ATOM 673 C C . ALA A 1 87 ? 11.258 2.25 17.234 1 96.44 87 ALA A C 1
ATOM 675 O O . ALA A 1 87 ? 10.094 2.52 16.922 1 96.44 87 ALA A O 1
ATOM 676 N N . GLN A 1 88 ? 11.969 2.992 18.047 1 95.56 88 GLN A N 1
ATOM 677 C CA . GLN A 1 88 ? 11.414 4.203 18.641 1 95.56 88 GLN A CA 1
ATOM 678 C C . GLN A 1 88 ? 11.117 5.254 17.562 1 95.56 88 GLN A C 1
ATOM 680 O O . GLN A 1 88 ? 10.125 5.977 17.656 1 95.56 88 GLN A O 1
ATOM 685 N N . GLY A 1 89 ? 12.031 5.391 16.594 1 96.5 89 GLY A N 1
ATOM 686 C CA . GLY A 1 89 ? 11.812 6.309 15.492 1 96.5 89 GLY A CA 1
ATOM 687 C C . GLY A 1 89 ? 10.562 5.984 14.695 1 96.5 89 GLY A C 1
ATOM 688 O O . GLY A 1 89 ? 9.758 6.875 14.406 1 96.5 89 GLY A O 1
ATOM 689 N N . VAL A 1 90 ? 10.367 4.734 14.359 1 97.81 90 VAL A N 1
ATOM 690 C CA . VAL A 1 90 ? 9.203 4.312 13.586 1 97.81 90 VAL A CA 1
ATOM 691 C C . VAL A 1 90 ? 7.93 4.512 14.406 1 97.81 90 VAL A C 1
ATOM 693 O O . VAL A 1 90 ? 6.926 5.004 13.898 1 97.81 90 VAL A O 1
ATOM 696 N N . ASP A 1 91 ? 8.008 4.156 15.68 1 95.75 91 ASP A N 1
ATOM 697 C CA . ASP A 1 91 ? 6.852 4.336 16.562 1 95.75 91 ASP A CA 1
ATOM 698 C C . ASP A 1 91 ? 6.441 5.805 16.641 1 95.75 91 ASP A C 1
ATOM 700 O O . ASP A 1 91 ? 5.25 6.117 16.672 1 95.75 91 ASP A O 1
ATOM 704 N N . ALA A 1 92 ? 7.391 6.672 16.719 1 94.5 92 ALA A N 1
ATOM 705 C CA . ALA A 1 92 ? 7.098 8.102 16.766 1 94.5 92 ALA A CA 1
ATOM 706 C C . ALA A 1 92 ? 6.359 8.547 15.508 1 94.5 92 ALA A C 1
ATOM 708 O O . ALA A 1 92 ? 5.387 9.305 15.586 1 94.5 92 ALA A O 1
ATOM 709 N N . ILE A 1 93 ? 6.773 8.094 14.367 1 95.25 93 ILE A N 1
ATOM 710 C CA . ILE A 1 93 ? 6.145 8.422 13.094 1 95.25 93 ILE A CA 1
ATOM 711 C C . ILE A 1 93 ? 4.719 7.871 13.07 1 95.25 93 ILE A C 1
ATOM 713 O O . ILE A 1 93 ? 3.771 8.602 12.773 1 95.25 93 ILE A O 1
ATOM 717 N N . LEU A 1 94 ? 4.566 6.625 13.406 1 94.5 94 LEU A N 1
ATOM 718 C CA . LEU A 1 94 ? 3.268 5.965 13.32 1 94.5 94 LEU A CA 1
ATOM 719 C C . LEU A 1 94 ? 2.279 6.586 14.297 1 94.5 94 LEU A C 1
ATOM 721 O O . LEU A 1 94 ? 1.09 6.711 13.992 1 94.5 94 LEU A O 1
ATOM 725 N N . ALA A 1 95 ? 2.758 6.949 15.453 1 90.25 95 ALA A N 1
ATOM 726 C CA . ALA A 1 95 ? 1.901 7.621 16.422 1 90.25 95 ALA A CA 1
ATOM 727 C C . ALA A 1 95 ? 1.334 8.914 15.859 1 90.25 95 ALA A C 1
ATOM 729 O O . ALA A 1 95 ? 0.152 9.219 16.047 1 90.25 95 ALA A O 1
ATOM 730 N N . THR A 1 96 ? 2.137 9.633 15.125 1 85.12 96 THR A N 1
ATOM 731 C CA . THR A 1 96 ? 1.704 10.883 14.508 1 85.12 96 THR A CA 1
ATOM 732 C C . THR A 1 96 ? 0.673 10.609 13.414 1 85.12 96 THR A C 1
ATOM 734 O O . THR A 1 96 ? -0.305 11.352 13.281 1 85.12 96 THR A O 1
ATOM 737 N N . LEU A 1 97 ? 0.87 9.562 12.688 1 81.38 97 LEU A N 1
ATOM 738 C CA . LEU A 1 97 ? -0.021 9.242 11.578 1 81.38 97 LEU A CA 1
ATOM 739 C C . LEU A 1 97 ? -1.369 8.742 12.094 1 81.38 97 LEU A C 1
ATOM 741 O O . LEU A 1 97 ? -2.414 9.086 11.539 1 81.38 97 LEU A O 1
ATOM 745 N N . VAL A 1 98 ? -1.367 7.922 13.141 1 78.56 98 VAL A N 1
ATOM 746 C CA . VAL A 1 98 ? -2.592 7.418 13.758 1 78.56 98 VAL A CA 1
ATOM 747 C C . VAL A 1 98 ? -3.393 8.578 14.336 1 78.56 98 VAL A C 1
ATOM 749 O O . VAL A 1 98 ? -4.613 8.648 14.172 1 78.56 98 VAL A O 1
ATOM 752 N N . ASP A 1 99 ? -2.717 9.414 14.969 1 72.12 99 ASP A N 1
ATOM 753 C CA . ASP A 1 99 ? -3.369 10.578 15.57 1 72.12 99 ASP A CA 1
ATOM 754 C C . ASP A 1 99 ? -4.055 11.43 14.5 1 72.12 99 ASP A C 1
ATOM 756 O O . ASP A 1 99 ? -5.102 12.031 14.758 1 72.12 99 ASP A O 1
ATOM 760 N N . LEU A 1 100 ? -3.523 11.32 13.359 1 61.25 100 LEU A N 1
ATOM 761 C CA . LEU A 1 100 ? -4.051 12.086 12.234 1 61.25 100 LEU A CA 1
ATOM 762 C C . LEU A 1 100 ? -5.34 11.461 11.719 1 61.25 100 LEU A C 1
ATOM 764 O O . LEU A 1 100 ? -6.277 12.18 11.352 1 61.25 100 LEU A O 1
ATOM 768 N N . PHE A 1 101 ? -5.312 10.156 11.641 1 59.72 101 PHE A N 1
ATOM 769 C CA . PHE A 1 101 ? -6.531 9.484 11.203 1 59.72 101 PHE A CA 1
ATOM 770 C C . PHE A 1 101 ? -7.656 9.695 12.203 1 59.72 101 PHE A C 1
ATOM 772 O O . PHE A 1 101 ? -8.836 9.562 11.859 1 59.72 101 PHE A O 1
ATOM 779 N N . ASP A 1 102 ? -7.184 10.047 13.328 1 59.41 102 ASP A N 1
ATOM 780 C CA . ASP A 1 102 ? -8.148 10.367 14.383 1 59.41 102 ASP A CA 1
ATOM 781 C C . ASP A 1 102 ? -8.391 11.875 14.453 1 59.41 102 ASP A C 1
ATOM 783 O O . ASP A 1 102 ? -8.875 12.375 15.469 1 59.41 102 ASP A O 1
ATOM 787 N N . ASP A 1 103 ? -7.887 12.508 13.484 1 59.09 103 ASP A N 1
ATOM 788 C CA . ASP A 1 103 ? -8.023 13.961 13.539 1 59.09 103 ASP A CA 1
ATOM 789 C C . ASP A 1 103 ? -9.484 14.383 13.352 1 59.09 103 ASP A C 1
ATOM 791 O O . ASP A 1 103 ? -10.078 14.133 12.305 1 59.09 103 ASP A O 1
ATOM 795 N N . PRO A 1 104 ? -10.031 14.75 14.453 1 58.78 104 PRO A N 1
ATOM 796 C CA . PRO A 1 104 ? -11.414 15.234 14.375 1 58.78 104 PRO A CA 1
ATOM 797 C C . PRO A 1 104 ? -11.633 16.188 13.195 1 58.78 104 PRO A C 1
ATOM 799 O O . PRO A 1 104 ? -12.695 16.156 12.57 1 58.78 104 PRO A O 1
ATOM 802 N N . GLU A 1 105 ? -10.648 16.984 12.961 1 58.97 105 GLU A N 1
ATOM 803 C CA . GLU A 1 105 ? -10.82 17.938 11.875 1 58.97 105 GLU A CA 1
ATOM 804 C C . GLU A 1 105 ? -10.953 17.234 10.531 1 58.97 105 GLU A C 1
ATOM 806 O O . GLU A 1 105 ? -11.766 17.625 9.688 1 58.97 105 GLU A O 1
ATOM 811 N N . ALA A 1 106 ? -10.211 16.234 10.414 1 58.69 106 ALA A N 1
ATOM 812 C CA . ALA A 1 106 ? -10.281 15.477 9.164 1 58.69 106 ALA A CA 1
ATOM 813 C C . ALA A 1 106 ? -11.617 14.742 9.047 1 58.69 106 ALA A C 1
ATOM 815 O O . ALA A 1 106 ? -12.18 14.641 7.957 1 58.69 106 ALA A O 1
ATOM 816 N N . ARG A 1 107 ? -12.008 14.328 10.18 1 59.75 107 ARG A N 1
ATOM 817 C CA . ARG A 1 107 ? -13.258 13.578 10.227 1 59.75 107 ARG A CA 1
ATOM 818 C C . ARG A 1 107 ? -14.461 14.508 10.086 1 59.75 107 ARG A C 1
ATOM 820 O O . ARG A 1 107 ? -15.555 14.07 9.727 1 59.75 107 ARG A O 1
ATOM 827 N N . THR A 1 108 ? -14.07 15.617 10.406 1 59.69 108 THR A N 1
ATOM 828 C CA . THR A 1 108 ? -15.242 16.484 10.508 1 59.69 108 THR A CA 1
ATOM 829 C C . THR A 1 108 ? -15.203 17.578 9.453 1 59.69 108 THR A C 1
ATOM 831 O O . THR A 1 108 ? -16.078 18.453 9.422 1 59.69 108 THR A O 1
ATOM 834 N N . ASP A 1 109 ? -14.203 17.438 8.648 1 66.94 109 ASP A N 1
ATOM 835 C CA . ASP A 1 109 ? -14.211 18.516 7.672 1 66.94 109 ASP A CA 1
ATOM 836 C C . ASP A 1 109 ? -15.281 18.297 6.609 1 66.94 109 ASP A C 1
ATOM 838 O O . ASP A 1 109 ? -15.984 17.281 6.633 1 66.94 109 ASP A O 1
ATOM 842 N N . GLU A 1 110 ? -15.461 19.297 5.82 1 73.56 110 GLU A N 1
ATOM 843 C CA . GLU A 1 110 ? -16.562 19.344 4.863 1 73.56 110 GLU A CA 1
ATOM 844 C C . GLU A 1 110 ? -16.438 18.234 3.828 1 73.56 110 GLU A C 1
ATOM 846 O O . GLU A 1 110 ? -17.422 17.844 3.195 1 73.56 110 GLU A O 1
ATOM 851 N N . LEU A 1 111 ? -15.25 17.641 3.781 1 78.5 111 LEU A N 1
ATOM 852 C CA . LEU A 1 111 ? -15.023 16.688 2.709 1 78.5 111 LEU A CA 1
ATOM 853 C C . LEU A 1 111 ? -15.156 15.258 3.225 1 78.5 111 LEU A C 1
ATOM 855 O O . LEU A 1 111 ? -15.039 14.297 2.455 1 78.5 111 LEU A O 1
ATOM 859 N N . ALA A 1 112 ? -15.438 15.094 4.465 1 75.12 112 ALA A N 1
ATOM 860 C CA . ALA A 1 112 ? -15.484 13.781 5.113 1 75.12 112 ALA A CA 1
ATOM 861 C C . ALA A 1 112 ? -16.484 12.867 4.422 1 75.12 112 ALA A C 1
ATOM 863 O O . ALA A 1 112 ? -16.203 11.688 4.184 1 75.12 112 ALA A O 1
ATOM 864 N N . GLY A 1 113 ? -17.625 13.445 4.125 1 74.75 113 GLY A N 1
ATOM 865 C CA . GLY A 1 113 ? -18.656 12.656 3.447 1 74.75 113 GLY A CA 1
ATOM 866 C C . GLY A 1 113 ? -18.219 12.172 2.076 1 74.75 113 GLY A C 1
ATOM 867 O O . GLY A 1 113 ? -18.453 11.016 1.714 1 74.75 113 GLY A O 1
ATOM 868 N N . LEU A 1 114 ? -17.609 13.016 1.386 1 76.94 114 LEU A N 1
ATOM 869 C CA . LEU A 1 114 ? -17.141 12.68 0.043 1 76.94 114 LEU A CA 1
ATOM 870 C C . LEU A 1 114 ? -16.031 11.641 0.095 1 76.94 114 LEU A C 1
ATOM 872 O O . LEU A 1 114 ? -15.969 10.75 -0.757 1 76.94 114 LEU A O 1
ATOM 876 N N . ARG A 1 115 ? -15.18 11.719 1.037 1 77.38 115 ARG A N 1
ATOM 877 C CA . ARG A 1 115 ? -14.141 10.711 1.234 1 77.38 115 ARG A CA 1
ATOM 878 C C . ARG A 1 115 ? -14.75 9.336 1.495 1 77.38 115 ARG A C 1
ATOM 880 O O . ARG A 1 115 ? -14.312 8.344 0.918 1 77.38 115 ARG A O 1
ATOM 887 N N . ALA A 1 116 ? -15.695 9.383 2.342 1 73.69 116 ALA A N 1
ATOM 888 C CA . ALA A 1 116 ? -16.375 8.133 2.674 1 73.69 116 ALA A CA 1
ATOM 889 C C . ALA A 1 116 ? -17 7.508 1.435 1 73.69 116 ALA A C 1
ATOM 891 O O . ALA A 1 116 ? -16.938 6.289 1.244 1 73.69 116 ALA A O 1
ATOM 892 N N . GLU A 1 117 ? -17.609 8.328 0.614 1 75.5 117 GLU A N 1
ATOM 893 C CA . GLU A 1 117 ? -18.219 7.855 -0.625 1 75.5 117 GLU A CA 1
ATOM 894 C C . GLU A 1 117 ? -17.172 7.258 -1.561 1 75.5 117 GLU A C 1
ATOM 896 O O . GLU A 1 117 ? -17.406 6.223 -2.186 1 75.5 117 GLU A O 1
ATOM 901 N N . LEU A 1 118 ? -16.094 7.914 -1.638 1 75.38 118 LEU A N 1
ATOM 902 C CA . LEU A 1 118 ? -15.031 7.457 -2.518 1 75.38 118 LEU A CA 1
ATOM 903 C C . LEU A 1 118 ? -14.484 6.109 -2.055 1 75.38 118 LEU A C 1
ATOM 905 O O . LEU A 1 118 ? -14.234 5.223 -2.873 1 75.38 118 LEU A O 1
ATOM 909 N N . VAL A 1 119 ? -14.297 5.918 -0.813 1 73.88 119 VAL A N 1
ATOM 910 C CA . VAL A 1 119 ? -13.789 4.68 -0.235 1 73.88 119 VAL A CA 1
ATOM 911 C C . VAL A 1 119 ? -14.789 3.549 -0.476 1 73.88 119 VAL A C 1
ATOM 913 O O . VAL A 1 119 ? -14.406 2.441 -0.854 1 73.88 119 VAL A O 1
ATOM 916 N N . THR A 1 120 ? -16.062 3.865 -0.358 1 73.25 120 THR A N 1
ATOM 917 C CA . THR A 1 120 ? -17.109 2.885 -0.595 1 73.25 120 THR A CA 1
ATOM 918 C C . THR A 1 120 ? -17.156 2.479 -2.064 1 73.25 120 THR A C 1
ATOM 920 O O . THR A 1 120 ? -17.2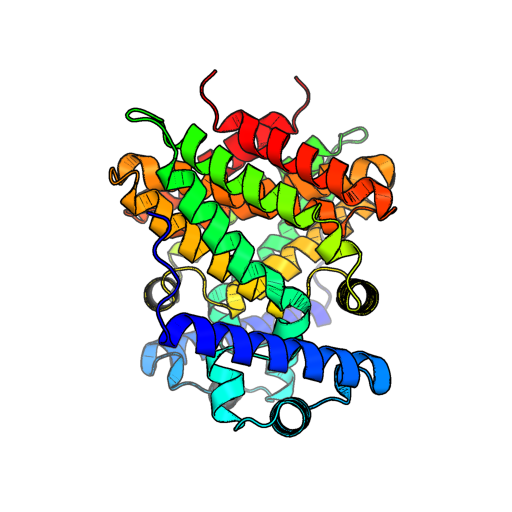19 1.289 -2.383 1 73.25 120 THR A O 1
ATOM 923 N N . ALA A 1 121 ? -17.078 3.477 -2.865 1 73.62 121 ALA A N 1
ATOM 924 C CA . ALA A 1 121 ? -17.141 3.232 -4.301 1 73.62 121 ALA A CA 1
ATOM 925 C C . ALA A 1 121 ? -15.953 2.4 -4.777 1 73.62 121 ALA A C 1
ATOM 927 O 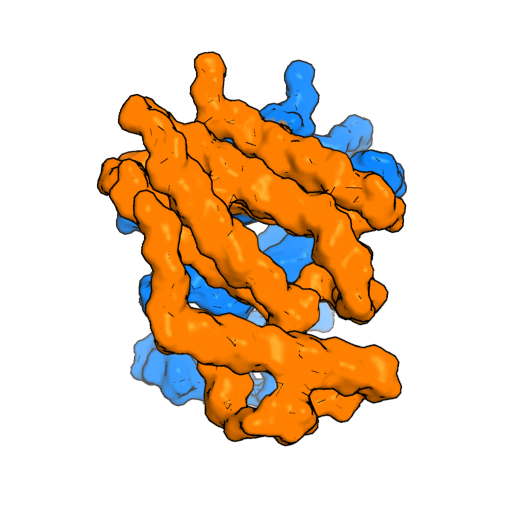O . ALA A 1 121 ? -16.078 1.619 -5.723 1 73.62 121 ALA A O 1
ATOM 928 N N . SER A 1 122 ? -14.844 2.529 -4.16 1 74.56 122 SER A N 1
ATOM 929 C CA . SER A 1 122 ? -13.617 1.861 -4.574 1 74.56 122 SER A CA 1
ATOM 930 C C . SER A 1 122 ? -13.516 0.464 -3.971 1 74.56 122 SER A C 1
ATOM 932 O O . SER A 1 122 ? -12.594 -0.29 -4.289 1 74.56 122 SER A O 1
ATOM 934 N N . HIS A 1 123 ? -14.492 0.028 -3.182 1 74 123 HIS A N 1
ATOM 935 C CA . HIS A 1 123 ? -14.43 -1.229 -2.445 1 74 123 HIS A CA 1
ATOM 936 C C . HIS A 1 123 ? -13.117 -1.35 -1.67 1 74 123 HIS A C 1
ATOM 938 O O . HIS A 1 123 ? -12.508 -2.418 -1.646 1 74 123 HIS A O 1
ATOM 944 N N . GLY A 1 124 ? -12.711 -0.185 -1.211 1 79.81 124 GLY A N 1
ATOM 945 C CA . GLY A 1 124 ? -11.445 -0.04 -0.515 1 79.81 124 GLY A CA 1
ATOM 946 C C . GLY A 1 124 ? -10.797 1.315 -0.728 1 79.81 124 GLY A C 1
ATOM 947 O O . GLY A 1 124 ? -11.484 2.336 -0.79 1 79.81 124 GLY A O 1
ATOM 948 N N . LEU A 1 125 ? -9.484 1.268 -0.742 1 84.94 125 LEU A N 1
ATOM 949 C CA . LEU A 1 125 ? -8.789 2.535 -0.945 1 84.94 125 LEU A CA 1
ATOM 950 C C . LEU A 1 125 ? -8.734 2.893 -2.428 1 84.94 125 LEU A C 1
ATOM 952 O O . LEU A 1 125 ? -8.375 2.055 -3.258 1 84.94 125 LEU A O 1
ATOM 956 N N . PRO A 1 126 ? -9.109 4.133 -2.725 1 82.62 126 PRO A N 1
ATOM 957 C CA . PRO A 1 126 ? -8.914 4.562 -4.113 1 82.62 126 PRO A CA 1
ATOM 958 C C . PRO A 1 126 ? -7.457 4.477 -4.559 1 82.62 126 PRO A C 1
ATOM 960 O O . PRO A 1 126 ? -6.547 4.738 -3.764 1 82.62 126 PRO A O 1
ATOM 963 N N . ALA A 1 127 ? -7.277 4.188 -5.852 1 82.75 127 ALA A N 1
ATOM 964 C CA . ALA A 1 127 ? -5.938 3.998 -6.402 1 82.75 127 ALA A CA 1
ATOM 965 C C . ALA A 1 127 ? -5.059 5.219 -6.145 1 82.75 127 ALA A C 1
ATOM 967 O O . ALA A 1 127 ? -3.875 5.082 -5.824 1 82.75 127 ALA A O 1
ATOM 968 N N . SER A 1 128 ? -5.609 6.379 -6.301 1 80.19 128 SER A N 1
ATOM 969 C CA . SER A 1 128 ? -4.848 7.605 -6.098 1 80.19 128 SER A CA 1
ATOM 970 C C . SER A 1 128 ? -4.348 7.715 -4.66 1 80.19 128 SER A C 1
ATOM 972 O O . SER A 1 128 ? -3.229 8.172 -4.418 1 80.19 128 SER A O 1
ATOM 974 N N . LEU A 1 129 ? -5.188 7.305 -3.707 1 85.56 129 LEU A N 1
ATOM 975 C CA . LEU A 1 129 ? -4.801 7.34 -2.301 1 85.56 129 LEU A CA 1
ATOM 976 C C . LEU A 1 129 ? -3.723 6.301 -2.006 1 85.56 129 LEU A C 1
ATOM 978 O O . LEU A 1 129 ? -2.791 6.566 -1.244 1 85.56 129 LEU A O 1
ATOM 982 N N . VAL A 1 130 ? -3.85 5.156 -2.648 1 89.88 130 VAL A N 1
ATOM 983 C CA . VAL A 1 130 ? -2.865 4.094 -2.479 1 89.88 130 VAL A CA 1
ATOM 984 C C . VAL A 1 130 ? -1.484 4.598 -2.9 1 89.88 130 VAL A C 1
ATOM 986 O O . VAL A 1 130 ? -0.506 4.43 -2.168 1 89.88 130 VAL A O 1
ATOM 989 N N . VAL A 1 131 ? -1.414 5.176 -3.975 1 86 131 VAL A N 1
ATOM 990 C CA . VAL A 1 131 ? -0.154 5.684 -4.508 1 86 131 VAL A CA 1
ATOM 991 C C . VAL A 1 131 ? 0.381 6.793 -3.605 1 86 131 VAL A C 1
ATOM 993 O O . VAL A 1 131 ? 1.585 6.867 -3.35 1 86 131 VAL A O 1
ATOM 996 N N . ARG A 1 132 ? -0.447 7.617 -3.141 1 85.19 132 ARG A N 1
ATOM 997 C CA . ARG A 1 132 ? -0.043 8.711 -2.262 1 85.19 132 ARG A CA 1
ATOM 998 C C . ARG A 1 132 ? 0.516 8.18 -0.947 1 85.19 132 ARG A C 1
ATOM 1000 O O . ARG A 1 132 ? 1.511 8.695 -0.435 1 85.19 132 ARG A O 1
ATOM 1007 N N . LEU A 1 133 ? -0.179 7.234 -0.426 1 90.12 133 LEU A N 1
ATOM 1008 C CA . LEU A 1 133 ? 0.282 6.629 0.82 1 90.12 133 LEU A CA 1
ATOM 1009 C C . LEU A 1 133 ? 1.651 5.984 0.637 1 90.12 133 LEU A C 1
ATOM 1011 O O . LEU A 1 133 ? 2.5 6.055 1.528 1 90.12 133 LEU A O 1
ATOM 1015 N N . GLN A 1 134 ? 1.838 5.406 -0.473 1 91.06 134 GLN A N 1
ATOM 1016 C CA . GLN A 1 134 ? 3.141 4.82 -0.768 1 91.06 134 GLN A CA 1
ATOM 1017 C C . GLN A 1 134 ? 4.215 5.898 -0.885 1 91.06 134 GLN A C 1
ATOM 1019 O O . GLN A 1 134 ? 5.348 5.703 -0.437 1 91.06 134 GLN A O 1
ATOM 1024 N N . ARG A 1 135 ? 3.891 6.961 -1.521 1 87.56 135 ARG A N 1
ATOM 1025 C CA . ARG A 1 135 ? 4.832 8.07 -1.606 1 87.56 135 ARG A CA 1
ATOM 1026 C C . ARG A 1 135 ? 5.18 8.602 -0.22 1 87.56 135 ARG A C 1
ATOM 1028 O O . ARG A 1 135 ? 6.344 8.898 0.063 1 87.56 135 ARG A O 1
ATOM 1035 N N . ALA A 1 136 ? 4.164 8.766 0.559 1 89.75 136 ALA A N 1
ATOM 1036 C CA . ALA A 1 136 ? 4.391 9.188 1.938 1 89.75 136 ALA A CA 1
ATOM 1037 C C . ALA A 1 136 ? 5.336 8.227 2.656 1 89.75 136 ALA A C 1
ATOM 1039 O O . ALA A 1 136 ? 6.242 8.656 3.373 1 89.75 136 ALA A O 1
ATOM 1040 N N . GLN A 1 137 ? 5.098 6.984 2.461 1 94.31 137 GLN A N 1
ATOM 1041 C CA . GLN A 1 137 ? 5.961 5.977 3.072 1 94.31 137 GLN A CA 1
ATOM 1042 C C . GLN A 1 137 ? 7.406 6.133 2.605 1 94.31 137 GLN A C 1
ATOM 1044 O O . GLN A 1 137 ? 8.336 6.059 3.412 1 94.31 137 GLN A O 1
ATOM 1049 N N . THR A 1 138 ? 7.582 6.328 1.348 1 92.19 138 THR A N 1
ATOM 1050 C CA . THR A 1 138 ? 8.922 6.508 0.788 1 92.19 138 THR A CA 1
ATOM 1051 C C . THR A 1 138 ? 9.609 7.719 1.411 1 92.19 138 THR A C 1
ATOM 1053 O O . THR A 1 138 ? 10.781 7.645 1.789 1 92.19 138 THR A O 1
ATOM 1056 N N . ASP A 1 139 ? 8.859 8.797 1.516 1 91.62 139 ASP A N 1
ATOM 1057 C CA . ASP A 1 139 ? 9.398 10 2.145 1 91.62 139 ASP A CA 1
ATOM 1058 C C . ASP A 1 139 ? 9.781 9.734 3.6 1 91.62 139 ASP A C 1
ATOM 1060 O O . ASP A 1 139 ? 10.828 10.188 4.062 1 91.62 139 ASP A O 1
ATOM 1064 N N . LEU A 1 140 ? 8.984 9.062 4.297 1 95.62 140 LEU A N 1
ATOM 1065 C CA . LEU A 1 140 ? 9.211 8.781 5.707 1 95.62 140 LEU A CA 1
ATOM 1066 C C . LEU A 1 140 ? 10.414 7.859 5.887 1 95.62 140 LEU A C 1
ATOM 1068 O O . LEU A 1 140 ? 11.203 8.039 6.816 1 95.62 140 LEU A O 1
ATOM 1072 N N . VAL A 1 141 ? 10.523 6.852 5.031 1 95.94 141 VAL A N 1
ATOM 1073 C CA . VAL A 1 141 ? 11.695 5.977 5.059 1 95.94 141 VAL A CA 1
ATOM 1074 C C . VAL A 1 141 ? 12.961 6.797 4.836 1 95.94 141 VAL A C 1
ATOM 1076 O O . VAL A 1 141 ? 13.977 6.574 5.496 1 95.94 141 VAL A O 1
ATOM 1079 N N . GLY A 1 142 ? 12.891 7.688 3.855 1 94.88 142 GLY A N 1
ATOM 1080 C CA . GLY A 1 142 ? 14.023 8.578 3.643 1 94.88 142 GLY A CA 1
ATOM 1081 C C . GLY A 1 142 ? 14.43 9.336 4.891 1 94.88 142 GLY A C 1
ATOM 1082 O O . GLY A 1 142 ? 15.617 9.398 5.227 1 94.88 142 GLY A O 1
ATOM 1083 N N . ALA A 1 143 ? 13.461 9.945 5.59 1 95.88 143 ALA A N 1
ATOM 1084 C CA . ALA A 1 143 ? 13.719 10.672 6.828 1 95.88 143 ALA A CA 1
ATOM 1085 C C . ALA A 1 143 ? 14.305 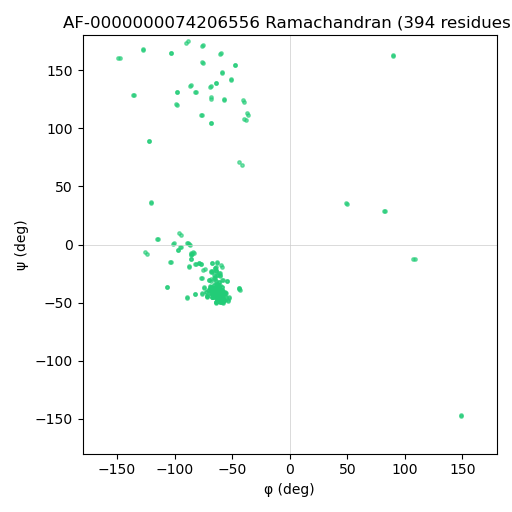9.75 7.895 1 95.88 143 ALA A C 1
ATOM 1087 O O . ALA A 1 143 ? 15.227 10.133 8.617 1 95.88 143 ALA A O 1
ATOM 1088 N N . LEU A 1 144 ? 13.812 8.562 8.031 1 97.12 144 LEU A N 1
ATOM 1089 C CA . LEU A 1 144 ? 14.305 7.582 8.984 1 97.12 144 LEU A CA 1
ATOM 1090 C C . LEU A 1 144 ? 15.758 7.215 8.688 1 97.12 144 LEU A C 1
ATOM 1092 O O . LEU A 1 144 ? 16.578 7.094 9.602 1 97.12 144 LEU A O 1
ATOM 1096 N N . ARG A 1 145 ? 16.062 7.059 7.414 1 95.56 145 ARG A N 1
ATOM 1097 C CA . ARG A 1 145 ? 17.422 6.688 7.016 1 95.56 145 ARG A CA 1
ATOM 1098 C C . ARG A 1 145 ? 18.422 7.801 7.348 1 95.56 145 ARG A C 1
ATOM 1100 O O . ARG A 1 145 ? 19.578 7.531 7.66 1 95.56 145 ARG A O 1
ATOM 1107 N N . GLU A 1 146 ? 17.953 9.031 7.172 1 95.19 146 GLU A N 1
ATOM 1108 C CA . GLU A 1 146 ? 18.797 10.156 7.566 1 95.19 146 GLU A CA 1
ATOM 1109 C C . GLU A 1 146 ? 19.094 10.133 9.062 1 95.19 146 GLU A C 1
ATOM 1111 O O . GLU A 1 146 ? 20.219 10.406 9.492 1 95.19 146 GLU A O 1
ATOM 1116 N N . ARG A 1 147 ? 18.109 9.812 9.867 1 95.62 147 ARG A N 1
ATOM 1117 C CA . ARG A 1 147 ? 18.234 9.773 11.32 1 95.62 147 ARG A CA 1
ATOM 1118 C C . ARG A 1 147 ? 19.016 8.539 11.766 1 95.62 147 ARG A C 1
ATOM 1120 O O . ARG A 1 147 ? 19.75 8.594 12.75 1 95.62 147 ARG A O 1
ATOM 1127 N N . PHE A 1 148 ? 18.797 7.449 11.062 1 96.25 148 PHE A N 1
ATOM 1128 C CA . PHE A 1 148 ? 19.422 6.164 11.352 1 96.25 148 PHE A CA 1
ATOM 1129 C C . PHE A 1 148 ? 20.203 5.656 10.141 1 96.25 148 PHE A C 1
ATOM 1131 O O . PHE A 1 148 ? 19.719 4.785 9.414 1 96.25 148 PHE A O 1
ATOM 1138 N N . PRO A 1 149 ? 21.438 5.977 9.977 1 94.25 149 PRO A N 1
ATOM 1139 C CA . PRO A 1 149 ? 22.141 5.805 8.695 1 94.25 149 PRO A CA 1
ATOM 1140 C C . PRO A 1 149 ? 22.781 4.426 8.555 1 94.25 149 PRO A C 1
ATOM 1142 O O . PRO A 1 149 ? 23.359 4.113 7.508 1 94.25 149 PRO A O 1
ATOM 1145 N N . ASP A 1 150 ? 22.672 3.52 9.484 1 94.06 150 ASP A N 1
ATOM 1146 C CA . ASP A 1 150 ? 23.25 2.184 9.344 1 94.06 150 ASP A CA 1
ATOM 1147 C C . ASP A 1 150 ? 22.406 1.314 8.422 1 94.06 150 ASP A C 1
ATOM 1149 O O . ASP A 1 150 ? 21.297 0.906 8.789 1 94.06 150 ASP A O 1
ATOM 1153 N N . PRO A 1 151 ? 22.859 0.952 7.27 1 92.94 151 PRO A N 1
ATOM 1154 C CA . PRO A 1 151 ? 22.062 0.218 6.273 1 92.94 151 PRO A CA 1
ATOM 1155 C C . PRO A 1 151 ? 21.672 -1.177 6.754 1 92.94 151 PRO A C 1
ATOM 1157 O O . PRO A 1 151 ? 20.703 -1.758 6.238 1 92.94 151 PRO A O 1
ATOM 1160 N N . ALA A 1 152 ? 22.406 -1.706 7.742 1 91.25 152 ALA A N 1
ATOM 1161 C CA . ALA A 1 152 ? 22.094 -3.047 8.234 1 91.25 152 ALA A CA 1
ATOM 1162 C C . ALA A 1 152 ? 20.703 -3.1 8.852 1 91.25 152 ALA A C 1
ATOM 1164 O O . ALA A 1 152 ? 20.047 -4.141 8.812 1 91.25 152 ALA A O 1
ATOM 1165 N N . GLY A 1 153 ? 20.188 -1.959 9.359 1 93.94 153 GLY A N 1
ATOM 1166 C CA . GLY A 1 153 ? 18.891 -1.916 10.016 1 93.94 153 GLY A CA 1
ATOM 1167 C C . GLY A 1 153 ? 17.781 -1.459 9.102 1 93.94 153 GLY A C 1
ATOM 1168 O O . GLY A 1 153 ? 16.609 -1.484 9.484 1 93.94 153 GLY A O 1
ATOM 1169 N N . TRP A 1 154 ? 18.109 -1.066 7.863 1 95.38 154 TRP A N 1
ATOM 1170 C CA . TRP A 1 154 ? 17.141 -0.404 6.992 1 95.38 154 TRP A CA 1
ATOM 1171 C C . TRP A 1 154 ? 16.016 -1.35 6.617 1 95.38 154 TRP A C 1
ATOM 1173 O O . TRP A 1 154 ? 14.836 -0.965 6.641 1 95.38 154 TRP A O 1
ATOM 1183 N N . PRO A 1 155 ? 16.281 -2.688 6.316 1 95.12 155 PRO A N 1
ATOM 1184 C CA . PRO A 1 155 ? 15.164 -3.562 5.961 1 95.12 155 PRO A CA 1
ATOM 1185 C C . PRO A 1 155 ? 14.172 -3.75 7.105 1 95.12 155 PRO A C 1
ATOM 1187 O O . PRO A 1 155 ? 12.953 -3.674 6.895 1 95.12 155 PRO A O 1
ATOM 1190 N N . THR A 1 156 ? 14.703 -3.908 8.273 1 96.69 156 THR A N 1
ATOM 1191 C CA . THR A 1 156 ? 13.828 -4.105 9.43 1 96.69 156 THR A CA 1
ATOM 1192 C C . THR A 1 156 ? 13.062 -2.824 9.75 1 96.69 156 THR A C 1
ATOM 1194 O O . THR A 1 156 ? 11.859 -2.867 10.016 1 96.69 156 THR A O 1
ATOM 1197 N N . MET A 1 157 ? 13.75 -1.72 9.672 1 97.31 157 MET A N 1
ATOM 1198 C CA . MET A 1 157 ? 13.141 -0.416 9.93 1 97.31 157 MET A CA 1
ATOM 1199 C C . MET A 1 157 ? 12.031 -0.124 8.922 1 97.31 157 MET A C 1
ATOM 1201 O O . MET A 1 157 ? 10.938 0.292 9.305 1 97.31 157 MET A O 1
ATOM 1205 N N . SER A 1 158 ? 12.305 -0.347 7.691 1 97.44 158 SER A N 1
ATOM 1206 C CA . SER A 1 158 ? 11.32 -0.131 6.637 1 97.44 158 SER A CA 1
ATOM 1207 C C . SER A 1 158 ? 10.148 -1.093 6.77 1 97.44 158 SER A C 1
ATOM 1209 O O . SER A 1 158 ? 8.992 -0.699 6.594 1 97.44 158 SER A O 1
ATOM 1211 N N . ALA A 1 159 ? 10.461 -2.322 7.086 1 97.81 159 ALA A N 1
ATOM 1212 C CA . ALA A 1 159 ? 9.414 -3.322 7.289 1 97.81 159 ALA A CA 1
ATOM 1213 C C . ALA A 1 159 ? 8.484 -2.918 8.43 1 97.81 159 ALA A C 1
ATOM 1215 O O . ALA A 1 159 ? 7.27 -3.094 8.344 1 97.81 159 ALA A O 1
ATOM 1216 N N . HIS A 1 160 ? 9.062 -2.438 9.492 1 98.5 160 HIS A N 1
ATOM 1217 C CA . HIS A 1 160 ? 8.281 -1.973 10.633 1 98.5 160 HIS A CA 1
ATOM 1218 C C . HIS A 1 160 ? 7.309 -0.873 10.227 1 98.5 160 HIS A C 1
ATOM 1220 O O . HIS A 1 160 ? 6.117 -0.942 10.539 1 98.5 160 HIS A O 1
ATOM 1226 N N . LEU A 1 161 ? 7.801 0.099 9.547 1 98.12 161 LEU A N 1
ATOM 1227 C CA . LEU A 1 161 ? 6.945 1.182 9.078 1 98.12 161 LEU A CA 1
ATOM 1228 C C . LEU A 1 161 ? 5.875 0.653 8.125 1 98.12 161 LEU A C 1
ATOM 1230 O O . LEU A 1 161 ? 4.699 0.998 8.258 1 98.12 161 LEU A O 1
ATOM 1234 N N . GLY A 1 162 ? 6.305 -0.141 7.168 1 97.44 162 GLY A N 1
ATOM 1235 C CA . GLY A 1 162 ? 5.359 -0.737 6.234 1 97.44 162 GLY A CA 1
ATOM 1236 C C . GLY A 1 162 ? 4.277 -1.55 6.918 1 97.44 162 GLY A C 1
ATOM 1237 O O . GLY A 1 162 ? 3.109 -1.49 6.527 1 97.44 162 GLY A O 1
ATOM 1238 N N . ALA A 1 163 ? 4.672 -2.295 7.906 1 98.31 163 ALA A N 1
ATOM 1239 C CA . ALA A 1 163 ? 3.707 -3.076 8.672 1 98.31 163 ALA A CA 1
ATOM 1240 C C . ALA A 1 163 ? 2.678 -2.17 9.344 1 98.31 163 ALA A C 1
ATOM 1242 O O . ALA A 1 163 ? 1.474 -2.426 9.266 1 98.31 163 ALA A O 1
ATOM 1243 N N . GLY A 1 164 ? 3.148 -1.149 10.023 1 97.75 164 GLY A N 1
ATOM 1244 C CA . GLY A 1 164 ? 2.246 -0.229 10.703 1 97.75 164 GLY A CA 1
ATOM 1245 C C . GLY A 1 164 ? 1.283 0.463 9.75 1 97.75 164 GLY A C 1
ATOM 1246 O O . GLY A 1 164 ? 0.079 0.517 10.016 1 97.75 164 GLY A O 1
ATOM 1247 N N . MET A 1 165 ? 1.801 0.948 8.688 1 96.06 165 MET A N 1
ATOM 1248 C CA . MET A 1 165 ? 0.974 1.663 7.719 1 96.06 165 MET A CA 1
ATOM 1249 C C . MET A 1 165 ? -0.004 0.716 7.035 1 96.06 165 MET A C 1
ATOM 1251 O O . MET A 1 165 ? -1.169 1.062 6.828 1 96.06 165 MET A O 1
ATOM 1255 N N . GLY A 1 166 ? 0.513 -0.43 6.633 1 96.12 166 GLY A N 1
ATOM 1256 C CA . GLY A 1 166 ? -0.364 -1.419 6.023 1 96.12 166 GLY A CA 1
ATOM 1257 C C . GLY A 1 166 ? -1.496 -1.854 6.938 1 96.12 166 GLY A C 1
ATOM 1258 O O . GLY A 1 166 ? -2.643 -1.972 6.5 1 96.12 166 GLY A O 1
ATOM 1259 N N . ALA A 1 167 ? -1.161 -2.094 8.156 1 97.31 167 ALA A N 1
ATOM 1260 C CA . ALA A 1 167 ? -2.172 -2.486 9.141 1 97.31 167 ALA A CA 1
ATOM 1261 C C . ALA A 1 167 ? -3.201 -1.377 9.336 1 97.31 167 ALA A C 1
ATOM 1263 O O . ALA A 1 167 ? -4.406 -1.639 9.375 1 97.31 167 ALA A O 1
ATOM 1264 N N . ALA A 1 168 ? -2.707 -0.196 9.484 1 93.31 168 ALA A N 1
ATOM 1265 C CA . ALA A 1 168 ? -3.586 0.947 9.711 1 93.31 168 ALA A CA 1
ATOM 1266 C C . ALA A 1 168 ? -4.57 1.123 8.562 1 93.31 168 ALA A C 1
ATOM 1268 O O . ALA A 1 168 ? -5.777 1.255 8.781 1 93.31 168 ALA A O 1
ATOM 1269 N N . ALA A 1 169 ? -4.074 1.115 7.371 1 90.88 169 ALA A N 1
ATOM 1270 C CA . ALA A 1 169 ? -4.918 1.288 6.191 1 90.88 169 ALA A CA 1
ATOM 1271 C C . ALA A 1 169 ? -5.949 0.168 6.082 1 90.88 169 ALA A C 1
ATOM 1273 O O . ALA A 1 169 ? -7.125 0.421 5.816 1 90.88 169 ALA A O 1
ATOM 1274 N N . ALA A 1 170 ? -5.531 -1.021 6.289 1 93.88 170 ALA A N 1
ATOM 1275 C CA . ALA A 1 170 ? -6.422 -2.17 6.168 1 93.88 170 ALA A CA 1
ATOM 1276 C C . ALA A 1 170 ? -7.516 -2.129 7.23 1 93.88 170 ALA A C 1
ATOM 1278 O O . ALA A 1 170 ? -8.68 -2.404 6.941 1 93.88 170 ALA A O 1
ATOM 1279 N N . ALA A 1 171 ? -7.102 -1.803 8.445 1 92.06 171 ALA A N 1
ATOM 1280 C CA . ALA A 1 171 ? -8.086 -1.701 9.516 1 92.06 171 ALA A CA 1
ATOM 1281 C C . ALA A 1 171 ? -9.109 -0.609 9.227 1 92.06 171 ALA A C 1
ATOM 1283 O O . ALA A 1 171 ? -10.312 -0.805 9.43 1 92.06 171 ALA A O 1
ATOM 1284 N N . ALA A 1 172 ? -8.641 0.471 8.758 1 86.19 172 ALA A N 1
ATOM 1285 C CA . ALA A 1 172 ? -9.508 1.613 8.477 1 86.19 172 ALA A CA 1
ATOM 1286 C C . ALA A 1 172 ? -10.586 1.243 7.469 1 86.19 172 ALA A C 1
ATOM 1288 O O . ALA A 1 172 ? -11.734 1.682 7.59 1 86.19 172 ALA A O 1
ATOM 1289 N N . VAL A 1 173 ? -10.227 0.462 6.504 1 85.94 173 VAL A N 1
ATOM 1290 C CA . VAL A 1 173 ? -11.148 0.08 5.441 1 85.94 173 VAL A CA 1
ATOM 1291 C C . VAL A 1 173 ? -12.109 -0.994 5.949 1 85.94 173 VAL A C 1
ATOM 1293 O O . VAL A 1 173 ? -13.273 -1.042 5.543 1 85.94 173 VAL A O 1
ATOM 1296 N N . ALA A 1 174 ? -11.703 -1.785 6.867 1 89.94 174 ALA A N 1
ATOM 1297 C CA . ALA A 1 174 ? -12.445 -2.979 7.266 1 89.94 174 ALA A CA 1
ATOM 1298 C C . ALA A 1 174 ? -13.477 -2.648 8.336 1 89.94 174 ALA A C 1
ATOM 1300 O O . ALA A 1 174 ? -14.367 -3.453 8.625 1 89.94 174 ALA A O 1
ATOM 1301 N N . VAL A 1 175 ? -13.25 -1.538 8.961 1 84.88 175 VAL A N 1
ATOM 1302 C CA . VAL A 1 175 ? -14.141 -1.175 10.055 1 84.88 175 VAL A CA 1
ATOM 1303 C C . VAL A 1 175 ? -15.555 -0.955 9.516 1 84.88 175 VAL A C 1
ATOM 1305 O O . VAL A 1 175 ? -15.734 -0.348 8.461 1 84.88 175 VAL A O 1
ATOM 1308 N N . VAL A 1 176 ? -16.484 -1.431 10.266 1 80.31 176 VAL A N 1
ATOM 1309 C CA . VAL A 1 176 ? -17.875 -1.328 9.852 1 80.31 176 VAL A CA 1
ATOM 1310 C C . VAL A 1 176 ? -18.469 -0.018 10.367 1 80.31 176 VAL A C 1
ATOM 1312 O O . VAL A 1 176 ? -19.109 0.717 9.609 1 80.31 176 VAL A O 1
ATOM 1315 N N . ARG A 1 177 ? -18.234 0.349 11.664 1 81.69 177 ARG A N 1
ATOM 1316 C CA . ARG A 1 177 ? -18.734 1.57 12.289 1 81.69 177 ARG A CA 1
ATOM 1317 C C . ARG A 1 177 ? -17.656 2.654 12.297 1 81.69 177 ARG A C 1
ATOM 1319 O O . ARG A 1 177 ? -16.609 2.488 12.922 1 81.69 177 ARG A O 1
ATOM 1326 N N . PRO A 1 178 ? -17.922 3.777 11.68 1 77.31 178 PRO A N 1
ATOM 1327 C CA . PRO A 1 178 ? -16.922 4.84 11.609 1 77.31 178 PRO A CA 1
ATOM 1328 C C . PRO A 1 178 ? -16.391 5.25 12.977 1 77.31 178 PRO A C 1
ATOM 1330 O O . PRO A 1 178 ? -15.219 5.637 13.102 1 77.31 178 PRO A O 1
ATOM 1333 N N . GLU A 1 179 ? -17.219 5.152 13.992 1 78.81 179 GLU A N 1
ATOM 1334 C CA . GLU A 1 179 ? -16.812 5.57 15.328 1 78.81 179 GLU A CA 1
ATOM 1335 C C . GLU A 1 179 ? -15.727 4.66 15.891 1 78.81 179 GLU A C 1
ATOM 1337 O O . GLU A 1 179 ? -15.023 5.031 16.828 1 78.81 179 GLU A O 1
ATOM 1342 N N . ASP A 1 180 ? -15.555 3.457 15.266 1 84.56 180 ASP A N 1
ATOM 1343 C CA . ASP A 1 180 ? -14.578 2.49 15.75 1 84.56 180 ASP A CA 1
ATOM 1344 C C . ASP A 1 180 ? -13.25 2.631 15 1 84.56 180 ASP A C 1
ATOM 1346 O O . ASP A 1 180 ? -12.266 1.973 15.344 1 84.56 180 ASP A O 1
ATOM 1350 N N . ARG A 1 181 ? -13.203 3.488 14.078 1 84.19 181 ARG A N 1
ATOM 1351 C CA . ARG A 1 181 ? -12.086 3.553 13.148 1 84.19 181 ARG A CA 1
ATOM 1352 C C . ARG A 1 181 ? -10.789 3.895 13.875 1 84.19 181 ARG A C 1
ATOM 1354 O O . ARG A 1 181 ? -9.773 3.209 13.703 1 84.19 181 ARG A O 1
ATOM 1361 N N . ALA A 1 182 ? -10.859 4.91 14.703 1 83.81 182 ALA A N 1
ATOM 1362 C CA . ALA A 1 182 ? -9.648 5.352 15.398 1 83.81 182 ALA A CA 1
ATOM 1363 C C . ALA A 1 182 ? -9.086 4.242 16.281 1 83.81 182 ALA A C 1
ATOM 1365 O O . ALA A 1 182 ? -7.883 3.977 16.266 1 83.81 182 ALA A O 1
ATOM 1366 N N . ARG A 1 183 ? -9.969 3.646 16.984 1 88.19 183 ARG A N 1
ATOM 1367 C CA . ARG A 1 183 ? -9.547 2.57 17.875 1 88.19 183 ARG A CA 1
ATOM 1368 C C . ARG A 1 183 ? -8.977 1.396 17.094 1 88.19 183 ARG A C 1
ATOM 1370 O O . ARG A 1 183 ? -7.973 0.801 17.484 1 88.19 183 ARG A O 1
ATOM 1377 N N . ALA A 1 184 ? -9.617 1.039 15.992 1 90.5 184 ALA A N 1
ATOM 1378 C CA . ALA A 1 184 ? -9.164 -0.07 15.156 1 90.5 184 ALA A CA 1
ATOM 1379 C C . ALA A 1 184 ? -7.773 0.202 14.586 1 90.5 184 ALA A C 1
ATOM 1381 O O . ALA A 1 184 ? -6.922 -0.691 14.555 1 90.5 184 ALA A O 1
ATOM 1382 N N . ILE A 1 185 ? -7.551 1.402 14.164 1 91.56 185 ILE A N 1
ATOM 1383 C CA . ILE A 1 185 ? -6.273 1.788 13.578 1 91.56 185 ILE A CA 1
ATOM 1384 C C . ILE A 1 185 ? -5.176 1.729 14.641 1 91.56 185 ILE A C 1
ATOM 1386 O O . ILE A 1 185 ? -4.098 1.186 14.398 1 91.56 185 ILE A O 1
ATOM 1390 N N . ARG A 1 186 ? -5.469 2.258 15.82 1 92.69 186 ARG A N 1
ATOM 1391 C CA . ARG A 1 186 ? -4.496 2.24 16.906 1 92.69 186 ARG A CA 1
ATOM 1392 C C . ARG A 1 186 ? -4.129 0.812 17.297 1 92.69 186 ARG A C 1
ATOM 1394 O O . ARG A 1 186 ? -2.953 0.494 17.469 1 92.69 186 ARG A O 1
ATOM 1401 N N . ASP A 1 187 ? -5.117 0.012 17.422 1 94.5 187 ASP A N 1
ATOM 1402 C CA . ASP A 1 187 ? -4.895 -1.391 17.766 1 94.5 187 ASP A CA 1
ATOM 1403 C C . ASP A 1 187 ? -4.055 -2.082 16.688 1 94.5 187 ASP A C 1
ATOM 1405 O O . ASP A 1 187 ? -3.143 -2.848 17 1 94.5 187 ASP A O 1
ATOM 1409 N N . ALA A 1 188 ? -4.355 -1.808 15.453 1 96.19 188 ALA A N 1
ATOM 1410 C CA . ALA A 1 188 ? -3.65 -2.404 14.32 1 96.19 188 ALA A CA 1
ATOM 1411 C C . ALA A 1 188 ? -2.17 -2.031 14.344 1 96.19 188 ALA A C 1
ATOM 1413 O O . ALA A 1 188 ? -1.304 -2.896 14.188 1 96.19 188 ALA A O 1
ATOM 1414 N N . VAL A 1 189 ? -1.915 -0.788 14.531 1 96.31 189 VAL A N 1
ATOM 1415 C CA . VAL A 1 189 ? -0.541 -0.297 14.531 1 96.31 189 VAL A CA 1
ATOM 1416 C C . VAL A 1 189 ? 0.227 -0.905 15.703 1 96.31 189 VAL A C 1
ATOM 1418 O O . VAL A 1 189 ? 1.38 -1.316 15.547 1 96.31 189 VAL A O 1
ATOM 1421 N N . ASP A 1 190 ? -0.413 -0.978 16.859 1 96.19 190 ASP A N 1
ATOM 1422 C CA . ASP A 1 190 ? 0.229 -1.555 18.047 1 96.19 190 ASP A CA 1
ATOM 1423 C C . ASP A 1 190 ? 0.585 -3.021 17.812 1 96.19 190 ASP A C 1
ATOM 1425 O O . ASP A 1 190 ? 1.706 -3.447 18.094 1 96.19 190 ASP A O 1
ATOM 1429 N N . ARG A 1 191 ? -0.297 -3.752 17.328 1 97.25 191 ARG A N 1
ATOM 1430 C CA . ARG A 1 191 ? -0.064 -5.172 17.062 1 97.25 191 ARG A CA 1
ATOM 1431 C C . ARG A 1 191 ? 1.002 -5.363 15.992 1 97.25 191 ARG A C 1
ATOM 1433 O O . ARG A 1 191 ? 1.877 -6.219 16.125 1 97.25 191 ARG A O 1
ATOM 1440 N N . ALA A 1 192 ? 0.949 -4.566 14.914 1 97.94 192 ALA A N 1
ATOM 1441 C CA . ALA A 1 192 ? 1.899 -4.676 13.812 1 97.94 192 ALA A CA 1
ATOM 1442 C C . ALA A 1 192 ? 3.326 -4.418 14.289 1 97.94 192 ALA A C 1
ATOM 1444 O O . ALA A 1 192 ? 4.277 -5 13.766 1 97.94 192 ALA A O 1
ATOM 1445 N N . GLY A 1 193 ? 3.445 -3.549 15.281 1 97.69 193 GLY A N 1
ATOM 1446 C CA . GLY A 1 193 ? 4.766 -3.145 15.742 1 97.69 193 GLY A CA 1
ATOM 1447 C C . GLY A 1 193 ? 5.344 -4.078 16.781 1 97.69 193 GLY A C 1
ATOM 1448 O O . GLY A 1 193 ? 6.539 -4.016 17.094 1 97.69 193 GLY A O 1
ATOM 1449 N N . ALA A 1 194 ? 4.582 -4.98 17.359 1 96.81 194 ALA A N 1
ATOM 1450 C CA . ALA A 1 194 ? 4.965 -5.797 18.516 1 96.81 194 ALA A CA 1
ATOM 1451 C C . ALA A 1 194 ? 6.207 -6.629 18.203 1 96.81 194 ALA A C 1
ATOM 1453 O O . ALA A 1 194 ? 7.09 -6.773 19.047 1 96.81 194 ALA A O 1
ATOM 1454 N N . GLY A 1 195 ? 6.344 -7.121 16.984 1 96.94 195 GLY A N 1
ATOM 1455 C CA . GLY A 1 195 ? 7.449 -8 16.625 1 96.94 195 GLY A CA 1
ATOM 1456 C C . GLY A 1 195 ? 8.711 -7.246 16.25 1 96.94 195 GLY A C 1
ATOM 1457 O O . GLY A 1 195 ? 9.758 -7.855 16.016 1 96.94 195 GLY A O 1
ATOM 1458 N N . PHE A 1 196 ? 8.617 -5.957 16.172 1 97.38 196 PHE A N 1
ATOM 1459 C CA . PHE A 1 196 ? 9.766 -5.141 15.789 1 97.38 196 PHE A CA 1
ATOM 1460 C C . PHE A 1 196 ? 10.375 -4.453 17 1 97.38 196 PHE A C 1
ATOM 1462 O O . PHE A 1 196 ? 11.469 -3.891 16.922 1 97.38 196 PHE A O 1
ATOM 1469 N N . ARG A 1 197 ? 9.625 -4.438 18.078 1 92.19 197 ARG A N 1
ATOM 1470 C CA . ARG A 1 197 ? 10.078 -3.783 19.297 1 92.19 197 ARG A CA 1
ATOM 1471 C C . ARG A 1 197 ? 10.93 -4.727 20.141 1 92.19 197 ARG A C 1
ATOM 1473 O O . ARG A 1 197 ? 10.727 -5.941 20.125 1 92.19 197 ARG A O 1
ATOM 1480 N N . PRO A 1 198 ? 12.023 -4.188 20.672 1 79.75 198 PRO A N 1
ATOM 1481 C CA . PRO A 1 198 ? 12.852 -5.023 21.531 1 79.75 198 PRO A CA 1
ATOM 1482 C C . PRO A 1 198 ? 12.086 -5.598 22.719 1 79.75 198 PRO A C 1
ATOM 1484 O O . PRO A 1 198 ? 11.156 -4.957 23.219 1 79.75 198 PRO A O 1
ATOM 1487 N N . GLY A 1 199 ? 12.102 -6.992 22.906 1 65.62 199 GLY A N 1
ATOM 1488 C CA . GLY A 1 199 ? 11.562 -7.602 24.109 1 65.62 199 GLY A CA 1
ATOM 1489 C C . GLY A 1 199 ? 12.148 -7.023 25.391 1 65.62 199 GLY A C 1
ATOM 1490 O O . GLY A 1 199 ? 13.211 -6.391 25.359 1 65.62 199 GLY A O 1
ATOM 1491 N N . MET B 1 1 ? -10.5 -34.312 -7.332 1 38.47 1 MET B N 1
ATOM 1492 C CA . MET B 1 1 ? -10.547 -34.219 -8.789 1 38.47 1 MET B CA 1
ATOM 1493 C C . MET B 1 1 ? -10.125 -32.812 -9.25 1 38.47 1 MET B C 1
ATOM 1495 O O . MET B 1 1 ? -10.805 -31.828 -8.969 1 38.47 1 MET B O 1
ATOM 1499 N N . THR B 1 2 ? -8.875 -32.5 -9.266 1 45.38 2 THR B N 1
ATOM 1500 C CA . THR B 1 2 ? -8.289 -31.25 -9.781 1 45.38 2 THR B CA 1
ATOM 1501 C C . THR B 1 2 ? -8.93 -30.875 -11.117 1 45.38 2 THR B C 1
ATOM 1503 O O . THR B 1 2 ? -8.781 -31.594 -12.109 1 45.38 2 THR B O 1
ATOM 1506 N N . LYS B 1 3 ? -10.133 -30.469 -11.125 1 51.62 3 LYS B N 1
ATOM 1507 C CA . LYS B 1 3 ? -10.891 -30.234 -12.359 1 51.62 3 LYS B CA 1
ATOM 1508 C C . LYS B 1 3 ? -10.016 -29.594 -13.43 1 51.62 3 LYS B C 1
ATOM 1510 O O . LYS B 1 3 ? -9.281 -28.641 -13.148 1 51.62 3 LYS B O 1
ATOM 1515 N N . GLU B 1 4 ? -9.633 -30.234 -14.445 1 57.97 4 GLU B N 1
ATOM 1516 C CA . GLU B 1 4 ? -9 -29.781 -15.672 1 57.97 4 GLU B CA 1
ATOM 1517 C C . GLU B 1 4 ? -9.547 -28.422 -16.109 1 57.97 4 GLU B C 1
ATOM 1519 O O . GLU B 1 4 ? -10.758 -28.203 -16.078 1 57.97 4 GLU B O 1
ATOM 1524 N N . PRO B 1 5 ? -8.641 -27.484 -16 1 65.62 5 PRO B N 1
ATOM 1525 C CA . PRO B 1 5 ? -9.227 -26.219 -16.469 1 65.62 5 PRO B CA 1
ATOM 1526 C C . PRO B 1 5 ? -10.117 -26.406 -17.703 1 65.62 5 PRO B C 1
ATOM 1528 O O . PRO B 1 5 ? -9.789 -27.203 -18.594 1 65.62 5 PRO B O 1
ATOM 1531 N N . GLY B 1 6 ? -11.328 -26.031 -17.672 1 75.19 6 GLY B N 1
ATOM 1532 C CA . GLY B 1 6 ? -12.195 -26.047 -18.828 1 75.19 6 GLY B CA 1
ATOM 1533 C C . GLY B 1 6 ? -11.555 -25.438 -20.062 1 75.19 6 GLY B C 1
ATOM 1534 O O . GLY B 1 6 ? -10.445 -24.922 -20 1 75.19 6 GLY B O 1
ATOM 1535 N N . ILE B 1 7 ? -11.945 -25.781 -21.234 1 76.56 7 ILE B N 1
ATOM 1536 C CA . ILE B 1 7 ? -11.43 -25.328 -22.531 1 76.56 7 ILE B CA 1
ATOM 1537 C C . ILE B 1 7 ? -11.219 -23.812 -22.484 1 76.56 7 ILE B C 1
ATOM 1539 O O . ILE B 1 7 ? -10.195 -23.312 -22.969 1 76.56 7 ILE B O 1
ATOM 1543 N N . ARG B 1 8 ? -12.164 -23.141 -21.828 1 79.81 8 ARG B N 1
ATOM 1544 C CA . ARG B 1 8 ? -12.086 -21.688 -21.766 1 79.81 8 ARG B CA 1
ATOM 1545 C C . ARG B 1 8 ? -10.898 -21.234 -20.906 1 79.81 8 ARG B C 1
ATOM 1547 O O . ARG B 1 8 ? -10.203 -20.297 -21.266 1 79.81 8 ARG B O 1
ATOM 1554 N N . GLU B 1 9 ? -10.648 -21.891 -19.844 1 79.81 9 GLU B N 1
ATOM 1555 C CA . GLU B 1 9 ? -9.547 -21.562 -18.953 1 79.81 9 GLU B CA 1
ATOM 1556 C C . GLU B 1 9 ? -8.203 -21.844 -19.609 1 79.81 9 GLU B C 1
ATOM 1558 O O . GLU B 1 9 ? -7.246 -21.094 -19.438 1 79.81 9 GLU B O 1
ATOM 1563 N N . ARG B 1 10 ? -8.195 -22.875 -20.359 1 80.5 10 ARG B N 1
ATOM 1564 C CA . ARG B 1 10 ? -6.961 -23.219 -21.062 1 80.5 10 ARG B CA 1
ATOM 1565 C C . ARG B 1 10 ? -6.625 -22.188 -22.125 1 80.5 10 ARG B C 1
ATOM 1567 O O . ARG B 1 10 ? -5.473 -21.75 -22.25 1 80.5 10 ARG B O 1
ATOM 1574 N N . LYS B 1 11 ? -7.645 -21.797 -22.812 1 85.25 11 LYS B N 1
ATOM 1575 C CA . LYS B 1 11 ? -7.438 -20.781 -23.844 1 85.25 11 LYS B CA 1
ATOM 1576 C C . LYS B 1 11 ? -6.973 -19.453 -2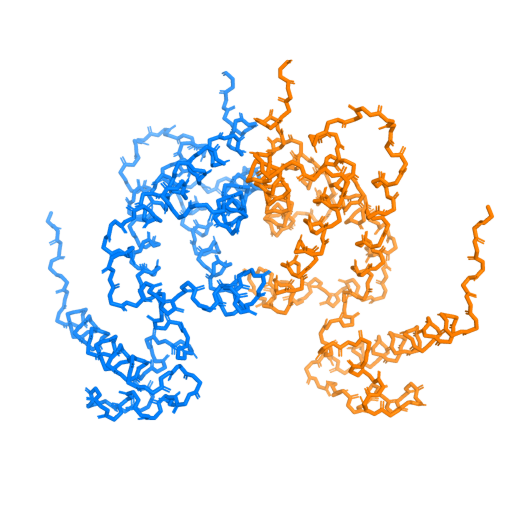3.234 1 85.25 11 LYS B C 1
ATOM 1578 O O . LYS B 1 11 ? -6.098 -18.797 -23.797 1 85.25 11 LYS B O 1
ATOM 1583 N N . ARG B 1 12 ? -7.555 -19.125 -22.125 1 86.56 12 ARG B N 1
ATOM 1584 C CA . ARG B 1 12 ? -7.164 -17.891 -21.438 1 86.56 12 ARG B CA 1
ATOM 1585 C C . ARG B 1 12 ? -5.711 -17.953 -20.984 1 86.56 12 ARG B C 1
ATOM 1587 O O . ARG B 1 12 ? -4.969 -16.984 -21.125 1 86.56 12 ARG B O 1
ATOM 1594 N N . ALA B 1 13 ? -5.395 -19.078 -20.531 1 86.19 13 ALA B N 1
ATOM 1595 C CA . ALA B 1 13 ? -4.023 -19.266 -20.078 1 86.19 13 ALA B CA 1
ATOM 1596 C C . ALA B 1 13 ? -3.039 -19.203 -21.234 1 86.19 13 ALA B C 1
ATOM 1598 O O . ALA B 1 13 ? -1.952 -18.625 -21.109 1 86.19 13 ALA B O 1
ATOM 1599 N N . GLU B 1 14 ? -3.418 -19.766 -22.297 1 89.19 14 GLU B N 1
ATOM 1600 C CA . GLU B 1 14 ? -2.572 -19.734 -23.484 1 89.19 14 GLU B CA 1
ATOM 1601 C C . GLU B 1 14 ? -2.387 -18.312 -24 1 89.19 14 GLU B C 1
ATOM 1603 O O . GLU B 1 14 ? -1.277 -17.922 -24.359 1 89.19 14 GLU B O 1
ATOM 1608 N N . THR B 1 15 ? -3.496 -17.625 -24.016 1 92.44 15 THR B N 1
ATOM 1609 C CA . THR B 1 15 ? -3.428 -16.234 -24.469 1 92.44 15 THR B CA 1
ATOM 1610 C C . THR B 1 15 ? -2.537 -15.414 -23.547 1 92.44 15 THR B C 1
ATOM 1612 O O . THR B 1 15 ? -1.71 -14.633 -24.016 1 92.44 15 THR B O 1
ATOM 1615 N N . ARG B 1 16 ? -2.691 -15.594 -22.328 1 90.25 16 ARG B N 1
ATOM 1616 C CA . ARG B 1 16 ? -1.881 -14.867 -21.359 1 90.25 16 ARG B CA 1
ATOM 1617 C C . ARG B 1 16 ? -0.399 -15.172 -21.547 1 90.25 16 ARG B C 1
ATOM 1619 O O . ARG B 1 16 ? 0.438 -14.273 -21.5 1 90.25 16 ARG B O 1
ATOM 1626 N N . ARG B 1 17 ? -0.118 -16.391 -21.75 1 88 17 ARG B N 1
ATOM 1627 C CA . ARG B 1 17 ? 1.264 -16.812 -21.969 1 88 17 ARG B CA 1
ATOM 1628 C C . ARG B 1 17 ? 1.827 -16.156 -23.234 1 88 17 ARG B C 1
ATOM 1630 O O . ARG B 1 17 ? 2.977 -15.711 -23.25 1 88 17 ARG B O 1
ATOM 1637 N N . ALA B 1 18 ? 1.04 -16.172 -24.234 1 92.75 18 ALA B N 1
ATOM 1638 C CA . ALA B 1 18 ? 1.46 -15.539 -25.484 1 92.75 18 ALA B CA 1
ATOM 1639 C C . ALA B 1 18 ? 1.75 -14.055 -25.281 1 92.75 18 ALA B C 1
ATOM 1641 O O . ALA B 1 18 ? 2.736 -13.531 -25.797 1 92.75 18 ALA B O 1
ATOM 1642 N N . LEU B 1 19 ? 0.922 -13.43 -24.531 1 94.31 19 LEU B N 1
ATOM 1643 C CA . LEU B 1 19 ? 1.097 -12.016 -24.25 1 94.31 19 LEU B CA 1
ATOM 1644 C C . LEU B 1 19 ? 2.367 -11.773 -23.438 1 94.31 19 LEU B C 1
ATOM 1646 O O . LEU B 1 19 ? 3.131 -10.852 -23.734 1 94.31 19 LEU B O 1
ATOM 1650 N N . VAL B 1 20 ? 2.576 -12.594 -22.469 1 90.25 20 VAL B N 1
ATOM 1651 C CA . VAL B 1 20 ? 3.768 -12.469 -21.641 1 90.25 20 VAL B CA 1
ATOM 1652 C C . VAL B 1 20 ? 5.016 -12.695 -22.484 1 90.25 20 VAL B C 1
ATOM 1654 O O . VAL B 1 20 ? 5.988 -11.938 -22.375 1 90.25 20 VAL B O 1
ATOM 1657 N N . GLY B 1 21 ? 4.977 -13.703 -23.297 1 91.06 21 GLY B N 1
ATOM 1658 C CA . GLY B 1 21 ? 6.09 -13.969 -24.188 1 91.06 21 GLY B CA 1
ATOM 1659 C C . GLY B 1 21 ? 6.391 -12.812 -25.125 1 91.06 21 GLY B C 1
ATOM 1660 O O . GLY B 1 21 ? 7.543 -12.398 -25.266 1 91.06 21 GLY B O 1
ATOM 1661 N N . ALA B 1 22 ? 5.375 -12.281 -25.734 1 94.88 22 ALA B N 1
ATOM 1662 C CA . ALA B 1 22 ? 5.504 -11.164 -26.656 1 94.88 22 ALA B CA 1
ATOM 1663 C C . ALA B 1 22 ? 6.074 -9.93 -25.953 1 94.88 22 ALA B C 1
ATOM 1665 O O . ALA B 1 22 ? 7 -9.297 -26.469 1 94.88 22 ALA B O 1
ATOM 1666 N N . ALA B 1 23 ? 5.52 -9.602 -24.828 1 93.69 23 ALA B N 1
ATOM 1667 C CA . ALA B 1 23 ? 5.98 -8.445 -24.062 1 93.69 23 ALA B CA 1
ATOM 1668 C C . ALA B 1 23 ? 7.438 -8.609 -23.656 1 93.69 23 ALA B C 1
ATOM 1670 O O . ALA B 1 23 ? 8.227 -7.66 -23.734 1 93.69 23 ALA B O 1
ATOM 1671 N N . THR B 1 24 ? 7.715 -9.812 -23.203 1 88.62 24 THR B N 1
ATOM 1672 C CA . THR B 1 24 ? 9.078 -10.102 -22.781 1 88.62 24 THR B CA 1
ATOM 1673 C C . THR B 1 24 ? 10.07 -9.828 -23.906 1 88.62 24 THR B C 1
ATOM 1675 O O . THR B 1 24 ? 11.062 -9.117 -23.719 1 88.62 24 THR B O 1
ATOM 1678 N N . GLU B 1 25 ? 9.789 -10.305 -25.047 1 91.69 25 GLU B N 1
ATOM 1679 C CA . GLU B 1 25 ? 10.656 -10.109 -26.203 1 91.69 25 GLU B CA 1
ATOM 1680 C C . GLU B 1 25 ? 10.789 -8.625 -26.547 1 91.69 25 GLU B C 1
ATOM 1682 O O . GLU B 1 25 ? 11.898 -8.125 -26.75 1 91.69 25 GLU B O 1
ATOM 1687 N N . LEU B 1 26 ? 9.734 -7.973 -26.531 1 95.06 26 LEU B N 1
ATOM 1688 C CA . LEU B 1 26 ? 9.719 -6.566 -26.922 1 95.06 26 LEU B CA 1
ATOM 1689 C C . LEU B 1 26 ? 10.391 -5.695 -25.875 1 95.06 26 LEU B C 1
ATOM 1691 O O . LEU B 1 26 ? 11.141 -4.777 -26.203 1 95.06 26 LEU B O 1
ATOM 1695 N N . PHE B 1 27 ? 10.086 -5.938 -24.609 1 93.06 27 PHE B N 1
ATOM 1696 C CA . PHE B 1 27 ? 10.695 -5.176 -23.516 1 93.06 27 PHE B CA 1
ATOM 1697 C C . PHE B 1 27 ? 12.211 -5.344 -23.531 1 93.06 27 PHE B C 1
ATOM 1699 O O . PHE B 1 27 ? 12.953 -4.379 -23.328 1 93.06 27 PHE B O 1
ATOM 1706 N N . LEU B 1 28 ? 12.656 -6.523 -23.766 1 88.75 28 LEU B N 1
ATOM 1707 C CA . LEU B 1 28 ? 14.094 -6.797 -23.766 1 88.75 28 LEU B CA 1
ATOM 1708 C C . LEU B 1 28 ? 14.766 -6.156 -24.984 1 88.75 28 LEU B C 1
ATOM 1710 O O . LEU B 1 28 ? 15.922 -5.727 -24.906 1 88.75 28 LEU B O 1
ATOM 1714 N N . ASP B 1 29 ? 14.039 -6.043 -26.062 1 91.31 29 ASP B N 1
ATOM 1715 C CA . ASP B 1 29 ? 14.586 -5.516 -27.312 1 91.31 29 ASP B CA 1
ATOM 1716 C C . ASP B 1 29 ? 14.594 -3.988 -27.297 1 91.31 29 ASP B C 1
ATOM 1718 O O . ASP B 1 29 ? 15.594 -3.367 -27.656 1 91.31 29 ASP B O 1
ATOM 1722 N N . ARG B 1 30 ? 13.469 -3.395 -26.797 1 92.44 30 ARG B N 1
ATOM 1723 C CA . ARG B 1 30 ? 13.305 -1.962 -27.016 1 92.44 30 ARG B CA 1
ATOM 1724 C C . ARG B 1 30 ? 13.109 -1.223 -25.703 1 92.44 30 ARG B C 1
ATOM 1726 O O . ARG B 1 30 ? 13.148 0.008 -25.656 1 92.44 30 ARG B O 1
ATOM 1733 N N . GLY B 1 31 ? 12.961 -1.965 -24.672 1 88.56 31 GLY B N 1
ATOM 1734 C CA . GLY B 1 31 ? 12.625 -1.329 -23.406 1 88.56 31 GLY B CA 1
ATOM 1735 C C . GLY B 1 31 ? 11.125 -1.21 -23.188 1 88.56 31 GLY B C 1
ATOM 1736 O O . GLY B 1 31 ? 10.344 -1.25 -24.141 1 88.56 31 GLY B O 1
ATOM 1737 N N . VAL B 1 32 ? 10.719 -0.989 -22.016 1 87.31 32 VAL B N 1
ATOM 1738 C CA . VAL B 1 32 ? 9.312 -0.938 -21.641 1 87.31 32 VAL B CA 1
ATOM 1739 C C . VAL B 1 32 ? 8.68 0.339 -22.203 1 87.31 32 VAL B C 1
ATOM 1741 O O . VAL B 1 32 ? 7.586 0.302 -22.766 1 87.31 32 VAL B O 1
ATOM 1744 N N . ALA B 1 33 ? 9.375 1.411 -22.047 1 86.56 33 ALA B N 1
ATOM 1745 C CA . ALA B 1 33 ? 8.852 2.713 -22.453 1 86.56 33 ALA B CA 1
ATOM 1746 C C . ALA B 1 33 ? 8.594 2.762 -23.953 1 86.56 33 ALA B C 1
ATOM 1748 O O . ALA B 1 33 ? 7.605 3.344 -24.406 1 86.56 33 ALA B O 1
ATOM 1749 N N . ALA B 1 34 ? 9.359 2.174 -24.703 1 92.75 34 ALA B N 1
ATOM 1750 C CA . ALA B 1 34 ? 9.305 2.238 -26.156 1 92.75 34 ALA B CA 1
ATOM 1751 C C . ALA B 1 34 ? 8.328 1.199 -26.719 1 92.75 34 ALA B C 1
ATOM 1753 O O . ALA B 1 34 ? 8.102 1.135 -27.922 1 92.75 34 ALA B O 1
ATOM 1754 N N . THR B 1 35 ? 7.871 0.34 -25.844 1 95 35 THR B N 1
ATOM 1755 C CA . THR B 1 35 ? 6.938 -0.704 -26.266 1 95 35 THR B CA 1
ATOM 1756 C C . THR B 1 35 ? 5.5 -0.297 -25.953 1 95 35 THR B C 1
ATOM 1758 O O . THR B 1 35 ? 5.203 0.147 -24.844 1 95 35 THR B O 1
ATOM 1761 N N . SER B 1 36 ? 4.625 -0.442 -26.953 1 96.06 36 SER B N 1
ATOM 1762 C CA . SER B 1 36 ? 3.221 -0.11 -26.734 1 96.06 36 SER B CA 1
ATOM 1763 C C . SER B 1 36 ? 2.377 -1.367 -26.547 1 96.06 36 SER B C 1
ATOM 1765 O O . SER B 1 36 ? 2.822 -2.471 -26.859 1 96.06 36 SER B O 1
ATOM 1767 N N . VAL B 1 37 ? 1.213 -1.149 -26.047 1 95.88 37 VAL B N 1
ATOM 1768 C CA . VAL B 1 37 ? 0.253 -2.242 -25.938 1 95.88 37 VAL B CA 1
ATOM 1769 C C . VAL B 1 37 ? -0.067 -2.795 -27.312 1 95.88 37 VAL B C 1
ATOM 1771 O O . VAL B 1 37 ? -0.196 -4.008 -27.5 1 95.88 37 VAL B O 1
ATOM 1774 N N . ASP B 1 38 ? -0.153 -1.919 -28.234 1 96.75 38 ASP B N 1
ATOM 1775 C CA . ASP B 1 38 ? -0.42 -2.344 -29.594 1 96.75 38 ASP B CA 1
ATOM 1776 C C . ASP B 1 38 ? 0.698 -3.24 -30.125 1 96.75 38 ASP B C 1
ATOM 1778 O O . ASP B 1 38 ? 0.435 -4.242 -30.797 1 96.75 38 ASP B O 1
ATOM 1782 N N . ASP B 1 39 ? 1.862 -2.896 -29.859 1 97.25 39 ASP B N 1
ATOM 1783 C CA . ASP B 1 39 ? 3.004 -3.715 -30.25 1 97.25 39 ASP B CA 1
ATOM 1784 C C . ASP B 1 39 ? 2.898 -5.121 -29.672 1 97.25 39 ASP B C 1
ATOM 1786 O O . ASP B 1 39 ? 3.104 -6.109 -30.375 1 97.25 39 ASP B O 1
ATOM 1790 N N . ILE B 1 40 ? 2.6 -5.191 -28.406 1 97.31 40 ILE B N 1
ATOM 1791 C CA . ILE B 1 40 ? 2.527 -6.465 -27.688 1 97.31 40 ILE B CA 1
ATOM 1792 C C . ILE B 1 40 ? 1.395 -7.312 -28.266 1 97.31 40 ILE B C 1
ATOM 1794 O O . ILE B 1 40 ? 1.584 -8.492 -28.562 1 97.31 40 ILE B O 1
ATOM 1798 N N . ALA B 1 41 ? 0.254 -6.676 -28.391 1 97.44 41 ALA B N 1
ATOM 1799 C CA . ALA B 1 41 ? -0.91 -7.383 -28.906 1 97.44 41 ALA B CA 1
ATOM 1800 C C . ALA B 1 41 ? -0.634 -7.93 -30.312 1 97.44 41 ALA B C 1
ATOM 1802 O O . ALA B 1 41 ? -0.914 -9.094 -30.594 1 97.44 41 ALA B O 1
ATOM 1803 N N . ALA B 1 42 ? -0.089 -7.129 -31.172 1 97.44 42 ALA B N 1
ATOM 1804 C CA . ALA B 1 42 ? 0.237 -7.527 -32.531 1 97.44 42 ALA B CA 1
ATOM 1805 C C . ALA B 1 42 ? 1.212 -8.703 -32.531 1 97.44 42 ALA B C 1
ATOM 1807 O O . ALA B 1 42 ? 1.016 -9.672 -33.281 1 97.44 42 ALA B O 1
ATOM 1808 N N . ARG B 1 43 ? 2.205 -8.656 -31.781 1 96.69 43 ARG B N 1
ATOM 1809 C CA . ARG B 1 43 ? 3.213 -9.703 -31.719 1 96.69 43 ARG B CA 1
ATOM 1810 C C . ARG B 1 43 ? 2.613 -11.008 -31.203 1 96.69 43 ARG B C 1
ATOM 1812 O O . ARG B 1 43 ? 3.01 -12.094 -31.625 1 96.69 43 ARG B O 1
ATOM 1819 N N . ALA B 1 44 ? 1.702 -10.914 -30.281 1 96.75 44 ALA B N 1
ATOM 1820 C CA . ALA B 1 44 ? 1.044 -12.07 -29.688 1 96.75 44 ALA B CA 1
ATOM 1821 C C . ALA B 1 44 ? -0.052 -12.609 -30.609 1 96.75 44 ALA B C 1
ATOM 1823 O O . ALA B 1 44 ? -0.607 -13.68 -30.359 1 96.75 44 ALA B O 1
ATOM 1824 N N . GLY B 1 45 ? -0.437 -11.852 -31.547 1 96.81 45 GLY B N 1
ATOM 1825 C CA . GLY B 1 45 ? -1.454 -12.281 -32.5 1 96.81 45 GLY B CA 1
ATOM 1826 C C . GLY B 1 45 ? -2.867 -12.109 -31.969 1 96.81 45 GLY B C 1
ATOM 1827 O O . GLY B 1 45 ? -3.736 -12.945 -32.219 1 96.81 45 GLY B O 1
ATOM 1828 N N . VAL B 1 46 ? -3.045 -11.156 -31.125 1 96.56 46 VAL B N 1
ATOM 1829 C CA . VAL B 1 46 ? -4.371 -10.93 -30.562 1 96.56 46 VAL B CA 1
ATOM 1830 C C . VAL B 1 46 ? -4.766 -9.469 -30.75 1 96.56 46 VAL B C 1
ATOM 1832 O O . VAL B 1 46 ? -3.938 -8.641 -31.125 1 96.56 46 VAL B O 1
ATOM 1835 N N . ALA B 1 47 ? -6.07 -9.219 -30.5 1 96.25 47 ALA B N 1
ATOM 1836 C CA . ALA B 1 47 ? -6.562 -7.844 -30.547 1 96.25 47 ALA B CA 1
ATOM 1837 C C . ALA B 1 47 ? -6.141 -7.055 -29.312 1 96.25 47 ALA B C 1
ATOM 1839 O O . ALA B 1 47 ? -5.926 -7.633 -28.25 1 96.25 47 ALA B O 1
ATOM 1840 N N . ARG B 1 48 ? -6.098 -5.73 -29.453 1 95.5 48 ARG B N 1
ATOM 1841 C CA . ARG B 1 48 ? -5.801 -4.828 -28.359 1 95.5 48 ARG B CA 1
ATOM 1842 C C . ARG B 1 48 ? -6.758 -5.055 -27.188 1 95.5 48 ARG B C 1
ATOM 1844 O O . ARG B 1 48 ? -6.34 -5.055 -26.031 1 95.5 48 ARG B O 1
ATOM 1851 N N . ARG B 1 49 ? -7.973 -5.242 -27.516 1 94.81 49 ARG B N 1
ATOM 1852 C CA . ARG B 1 49 ? -8.984 -5.465 -26.5 1 94.81 49 ARG B CA 1
ATOM 1853 C C . ARG B 1 49 ? -8.672 -6.715 -25.672 1 94.81 49 ARG B C 1
ATOM 1855 O O . ARG B 1 49 ? -8.867 -6.734 -24.453 1 94.81 49 ARG B O 1
ATOM 1862 N N . THR B 1 50 ? -8.227 -7.73 -26.359 1 94.81 50 THR B N 1
ATOM 1863 C CA . THR B 1 50 ? -7.867 -8.977 -25.703 1 94.81 50 THR B CA 1
ATOM 1864 C C . THR B 1 50 ? -6.742 -8.75 -24.688 1 94.81 50 THR B C 1
ATOM 1866 O O . THR B 1 50 ? -6.75 -9.336 -23.609 1 94.81 50 THR B O 1
ATOM 1869 N N . PHE B 1 51 ? -5.723 -7.891 -25.047 1 95.44 51 PHE B N 1
ATOM 1870 C CA . PHE B 1 51 ? -4.664 -7.547 -24.109 1 95.44 51 PHE B CA 1
ATOM 1871 C C . PHE B 1 51 ? -5.25 -7.043 -22.797 1 95.44 51 PHE B C 1
ATOM 1873 O O . PHE B 1 51 ? -4.875 -7.512 -21.719 1 95.44 51 PHE B O 1
ATOM 1880 N N . PHE B 1 52 ? -6.203 -6.188 -22.891 1 93.44 52 PHE B N 1
ATOM 1881 C CA . PHE B 1 52 ? -6.727 -5.5 -21.719 1 93.44 52 PHE B CA 1
ATOM 1882 C C . PHE B 1 52 ? -7.637 -6.418 -20.922 1 93.44 52 PHE B C 1
ATOM 1884 O O . PHE B 1 52 ? -7.93 -6.137 -19.75 1 93.44 52 PHE B O 1
ATOM 1891 N N . LEU B 1 53 ? -8.117 -7.504 -21.453 1 90.94 53 LEU B N 1
ATOM 1892 C CA . LEU B 1 53 ? -8.82 -8.523 -20.688 1 90.94 53 LEU B CA 1
ATOM 1893 C C . LEU B 1 53 ? -7.875 -9.219 -19.719 1 90.94 53 LEU B C 1
ATOM 1895 O O . LEU B 1 53 ? -8.312 -9.773 -18.703 1 90.94 53 LEU B O 1
ATOM 1899 N N . HIS B 1 54 ? -6.586 -9.156 -20.062 1 89.94 54 HIS B N 1
ATOM 1900 C CA . HIS B 1 54 ? -5.609 -9.891 -19.266 1 89.94 54 HIS B CA 1
ATOM 1901 C C . HIS B 1 54 ? -4.777 -8.945 -18.406 1 89.94 54 HIS B C 1
ATOM 1903 O O . HIS B 1 54 ? -4.383 -9.305 -17.281 1 89.94 54 HIS B O 1
ATOM 1909 N N . PHE B 1 55 ? -4.48 -7.781 -18.984 1 90 55 PHE B N 1
ATOM 1910 C CA . PHE B 1 55 ? -3.609 -6.84 -18.297 1 90 55 PHE B CA 1
ATOM 1911 C C . PHE B 1 55 ? -4.164 -5.426 -18.375 1 90 55 PHE B C 1
ATOM 1913 O O . PHE B 1 55 ? -4.426 -4.918 -19.469 1 90 55 PHE B O 1
ATOM 1920 N N . PRO B 1 56 ? -4.258 -4.781 -17.219 1 81.62 56 PRO B N 1
ATOM 1921 C CA . PRO B 1 56 ? -4.746 -3.4 -17.219 1 81.62 56 PRO B CA 1
ATOM 1922 C C . PRO B 1 56 ? -3.768 -2.43 -17.875 1 81.62 56 PRO B C 1
ATOM 1924 O O . PRO B 1 56 ? -4.176 -1.383 -18.391 1 81.62 56 PRO B O 1
ATOM 1927 N N . ALA B 1 57 ? -2.465 -2.76 -17.781 1 85.31 57 ALA B N 1
ATOM 1928 C CA . ALA B 1 57 ? -1.413 -1.938 -18.375 1 85.31 57 ALA B CA 1
ATOM 1929 C C . ALA B 1 57 ? -0.228 -2.797 -18.812 1 85.31 57 ALA B C 1
ATOM 1931 O O . ALA B 1 57 ? -0.084 -3.938 -18.359 1 85.31 57 ALA B O 1
ATOM 1932 N N . LYS B 1 58 ? 0.554 -2.242 -19.688 1 89.31 58 LYS B N 1
ATOM 1933 C CA . LYS B 1 58 ? 1.686 -3.018 -20.188 1 89.31 58 LYS B CA 1
ATOM 1934 C C . LYS B 1 58 ? 2.674 -3.334 -19.062 1 89.31 58 LYS B C 1
ATOM 1936 O O . LYS B 1 58 ? 3.285 -4.406 -19.062 1 89.31 58 LYS B O 1
ATOM 1941 N N . GLU B 1 59 ? 2.842 -2.467 -18.109 1 83.19 59 GLU B N 1
ATOM 1942 C CA . GLU B 1 59 ? 3.77 -2.672 -17 1 83.19 59 GLU B CA 1
ATOM 1943 C C . GLU B 1 59 ? 3.348 -3.859 -16.141 1 83.19 59 GLU B C 1
ATOM 1945 O O . GLU B 1 59 ? 4.18 -4.48 -15.469 1 83.19 59 GLU B O 1
ATOM 1950 N N . ASP B 1 60 ? 2.084 -4.141 -16.234 1 83.38 60 ASP B N 1
ATOM 1951 C CA . ASP B 1 60 ? 1.566 -5.242 -15.43 1 83.38 60 ASP B CA 1
ATOM 1952 C C . ASP B 1 60 ? 2.119 -6.582 -15.914 1 83.38 60 ASP B C 1
ATOM 1954 O O . ASP B 1 60 ? 2.15 -7.555 -15.156 1 83.38 60 ASP B O 1
ATOM 1958 N N . VAL B 1 61 ? 2.525 -6.613 -17.156 1 87.94 61 VAL B N 1
ATOM 1959 C CA . VAL B 1 61 ? 3.076 -7.844 -17.703 1 87.94 61 VAL B CA 1
ATOM 1960 C C . VAL B 1 61 ? 4.375 -8.203 -16.984 1 87.94 61 VAL B C 1
ATOM 1962 O O . VAL B 1 61 ? 4.715 -9.375 -16.859 1 87.94 61 VAL B O 1
ATOM 1965 N N . LEU B 1 62 ? 5.078 -7.172 -16.5 1 84 62 LEU B N 1
ATOM 1966 C CA . LEU B 1 62 ? 6.32 -7.398 -15.766 1 84 62 LEU B CA 1
ATOM 1967 C C . LEU B 1 62 ? 6.074 -8.234 -14.516 1 84 62 LEU B C 1
ATOM 1969 O O . LEU B 1 62 ? 6.973 -8.938 -14.047 1 84 62 LEU B O 1
ATOM 1973 N N . PHE B 1 63 ? 4.836 -8.164 -14.062 1 83 63 PHE B N 1
ATOM 1974 C CA . PHE B 1 63 ? 4.48 -8.852 -12.828 1 83 63 PHE B CA 1
ATOM 1975 C C . PHE B 1 63 ? 3.373 -9.867 -13.078 1 83 63 PHE B C 1
ATOM 1977 O O . PHE B 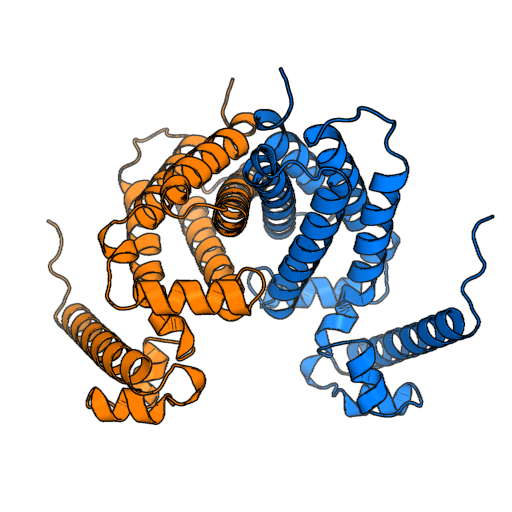1 63 ? 2.484 -10.047 -12.242 1 83 63 PHE B O 1
ATOM 1984 N N . HIS B 1 64 ? 3.385 -10.477 -14.172 1 81.94 64 HIS B N 1
ATOM 1985 C CA . HIS B 1 64 ? 2.334 -11.375 -14.641 1 81.94 64 HIS B CA 1
ATOM 1986 C C . HIS B 1 64 ? 2.121 -12.531 -13.672 1 81.94 64 HIS B C 1
ATOM 1988 O O . HIS B 1 64 ? 1.047 -13.133 -13.648 1 81.94 64 HIS B O 1
ATOM 1994 N N . TYR B 1 65 ? 3.043 -12.844 -12.812 1 78.56 65 TYR B N 1
ATOM 1995 C CA . TYR B 1 65 ? 2.975 -13.992 -11.922 1 78.56 65 TYR B CA 1
ATOM 1996 C C . TYR B 1 65 ? 2.119 -13.68 -10.695 1 78.56 65 TYR B C 1
ATOM 1998 O O . TYR B 1 65 ? 1.695 -14.594 -9.984 1 78.56 65 TYR B O 1
ATOM 2006 N N . LEU B 1 66 ? 1.855 -12.445 -10.414 1 81.19 66 LEU B N 1
ATOM 2007 C CA . LEU B 1 66 ? 1.193 -12.023 -9.188 1 81.19 66 LEU B CA 1
ATOM 2008 C C . LEU B 1 66 ? -0.205 -12.625 -9.086 1 81.19 66 LEU B C 1
ATOM 2010 O O . LEU B 1 66 ? -0.608 -13.102 -8.023 1 81.19 66 LEU B O 1
ATOM 2014 N N . GLU B 1 67 ? -0.929 -12.625 -10.156 1 79.25 67 GLU B N 1
ATOM 2015 C CA . GLU B 1 67 ? -2.291 -13.156 -10.133 1 79.25 67 GLU B CA 1
ATOM 2016 C C . GLU B 1 67 ? -2.305 -14.633 -9.766 1 79.25 67 GLU B C 1
ATOM 2018 O O . GLU B 1 67 ? -3.191 -15.094 -9.039 1 79.25 67 GLU B O 1
ATOM 2023 N N . GLY B 1 68 ? -1.371 -15.375 -10.344 1 79.12 68 GLY B N 1
ATOM 2024 C CA . GLY B 1 68 ? -1.252 -16.781 -9.984 1 79.12 68 GLY B CA 1
ATOM 2025 C C . GLY B 1 68 ? -0.95 -17 -8.516 1 79.12 68 GLY B C 1
ATOM 2026 O O . GLY B 1 68 ? -1.468 -17.938 -7.906 1 79.12 68 GLY B O 1
ATOM 2027 N N . HIS B 1 69 ? -0.195 -16.125 -7.977 1 83.62 69 HIS B N 1
ATOM 2028 C CA . HIS B 1 69 ? 0.141 -16.234 -6.559 1 83.62 69 HIS B CA 1
ATOM 2029 C C . HIS B 1 69 ? -1.067 -15.922 -5.684 1 83.62 69 HIS B C 1
ATOM 2031 O O . HIS B 1 69 ? -1.274 -16.562 -4.652 1 83.62 69 HIS B O 1
ATOM 2037 N N . VAL B 1 70 ? -1.821 -14.961 -6.086 1 88.38 70 VAL B N 1
ATOM 2038 C CA . VAL B 1 70 ? -3.037 -14.625 -5.352 1 88.38 70 VAL B CA 1
ATOM 2039 C C . VAL B 1 70 ? -3.998 -15.812 -5.367 1 88.38 70 VAL B C 1
ATOM 2041 O O . VAL B 1 70 ? -4.57 -16.156 -4.332 1 88.38 70 VAL B O 1
ATOM 2044 N N . ARG B 1 71 ? -4.109 -16.453 -6.527 1 86.88 71 ARG B N 1
ATOM 2045 C CA . ARG B 1 71 ? -4.98 -17.625 -6.633 1 86.88 71 ARG B CA 1
ATOM 2046 C C . ARG B 1 71 ? -4.496 -18.75 -5.734 1 86.88 71 ARG B C 1
ATOM 2048 O O . ARG B 1 71 ? -5.301 -19.438 -5.086 1 86.88 71 ARG B O 1
ATOM 2055 N N . ARG B 1 72 ? -3.234 -19 -5.738 1 87.12 72 ARG B N 1
ATOM 2056 C CA . ARG B 1 72 ? -2.654 -20.031 -4.883 1 87.12 72 ARG B CA 1
ATOM 2057 C C . ARG B 1 72 ? -2.906 -19.719 -3.41 1 87.12 72 ARG B C 1
ATOM 2059 O O . ARG B 1 72 ? -3.195 -20.625 -2.623 1 87.12 72 ARG B O 1
ATOM 2066 N N . ALA B 1 73 ? -2.746 -18.453 -3.033 1 92.06 73 ALA B N 1
ATOM 2067 C CA . ALA B 1 73 ? -2.986 -18.031 -1.655 1 92.06 73 ALA B CA 1
ATOM 2068 C C . ALA B 1 73 ? -4.434 -18.297 -1.246 1 92.06 73 ALA B C 1
ATOM 2070 O O . ALA B 1 73 ? -4.695 -18.766 -0.14 1 92.06 73 ALA B O 1
ATOM 2071 N N . VAL B 1 74 ? -5.316 -18 -2.143 1 92.94 74 VAL B N 1
ATOM 2072 C CA . VAL B 1 74 ? -6.73 -18.234 -1.869 1 92.94 74 VAL B CA 1
ATOM 2073 C C . VAL B 1 74 ? -6.977 -19.734 -1.692 1 92.94 74 VAL B C 1
ATOM 2075 O O . VAL B 1 74 ? -7.703 -20.141 -0.786 1 92.94 74 VAL B O 1
ATOM 2078 N N . ARG B 1 75 ? -6.371 -20.562 -2.543 1 91.19 75 ARG B N 1
ATOM 2079 C CA . ARG B 1 75 ? -6.516 -22.016 -2.455 1 91.19 75 ARG B CA 1
ATOM 2080 C C . ARG B 1 75 ? -5.965 -22.547 -1.136 1 91.19 75 ARG B C 1
ATOM 2082 O O . ARG B 1 75 ? -6.473 -23.531 -0.594 1 91.19 75 ARG B O 1
ATOM 2089 N N . ALA B 1 76 ? -4.91 -21.922 -0.639 1 90.75 76 ALA B N 1
ATOM 2090 C CA . ALA B 1 76 ? -4.316 -22.312 0.636 1 90.75 76 ALA B CA 1
ATOM 2091 C C . ALA B 1 76 ? -5.332 -22.203 1.771 1 90.75 76 ALA B C 1
ATOM 2093 O O . ALA B 1 76 ? -5.262 -22.953 2.748 1 90.75 76 ALA B O 1
ATOM 2094 N N . LEU B 1 77 ? -6.27 -21.281 1.674 1 93.06 77 LEU B N 1
ATOM 2095 C CA . LEU B 1 77 ? -7.316 -21.125 2.676 1 93.06 77 LEU B CA 1
ATOM 2096 C C . LEU B 1 77 ? -8.234 -22.344 2.695 1 93.06 77 LEU B C 1
ATOM 2098 O O . LEU B 1 77 ? -8.75 -22.719 3.752 1 93.06 77 LEU B O 1
ATOM 2102 N N . ASP B 1 78 ? -8.438 -22.922 1.483 1 89.88 78 ASP B N 1
ATOM 2103 C CA . ASP B 1 78 ? -9.305 -24.094 1.363 1 89.88 78 ASP B CA 1
ATOM 2104 C C . ASP B 1 78 ? -8.719 -25.297 2.102 1 89.88 78 ASP B C 1
ATOM 2106 O O . ASP B 1 78 ? -9.453 -26.188 2.533 1 89.88 78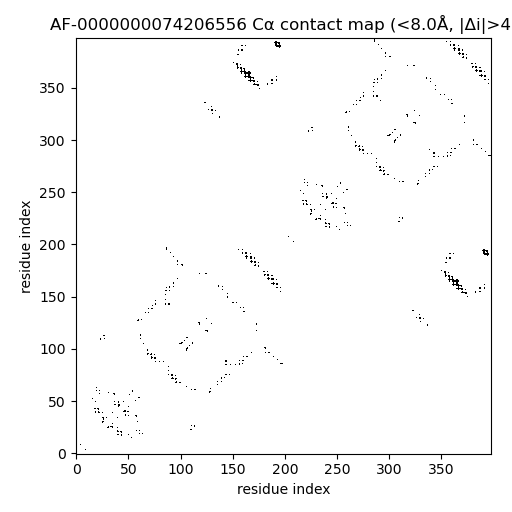 ASP B O 1
ATOM 2110 N N . ASP B 1 79 ? -7.438 -25.328 2.238 1 90.06 79 ASP B N 1
ATOM 2111 C CA . ASP B 1 79 ? -6.738 -26.469 2.836 1 90.06 79 ASP B CA 1
ATOM 2112 C C . ASP B 1 79 ? -6.703 -26.344 4.359 1 90.06 79 ASP B C 1
ATOM 2114 O O . ASP B 1 79 ? -6.25 -27.266 5.047 1 90.06 79 ASP B O 1
ATOM 2118 N N . LEU B 1 80 ? -7.129 -25.234 4.918 1 92.5 80 LEU B N 1
ATOM 2119 C CA . LEU B 1 80 ? -7.113 -25.047 6.363 1 92.5 80 LEU B CA 1
ATOM 2120 C C . LEU B 1 80 ? -8.133 -25.953 7.047 1 92.5 80 LEU B C 1
ATOM 2122 O O . LEU B 1 80 ? -9.234 -26.141 6.535 1 92.5 80 LEU B O 1
ATOM 2126 N N . PRO B 1 81 ? -7.703 -26.578 8.148 1 91.88 81 PRO B N 1
ATOM 2127 C CA . PRO B 1 81 ? -8.664 -27.406 8.883 1 91.88 81 PRO B CA 1
ATOM 2128 C C . PRO B 1 81 ? -9.867 -26.609 9.383 1 91.88 81 PRO B C 1
ATOM 2130 O O . PRO B 1 81 ? -9.789 -25.375 9.516 1 91.88 81 PRO B O 1
ATOM 2133 N N . ASP B 1 82 ? -10.805 -27.516 9.727 1 86.88 82 ASP B N 1
ATOM 2134 C CA . ASP B 1 82 ? -11.977 -26.906 10.352 1 86.88 82 ASP B CA 1
ATOM 2135 C C . ASP B 1 82 ? -11.633 -26.328 11.719 1 86.88 82 ASP B C 1
ATOM 2137 O O . ASP B 1 82 ? -10.852 -26.922 12.477 1 86.88 82 ASP B O 1
ATOM 2141 N N . GLY B 1 83 ? -11.844 -25.172 12.062 1 91.31 83 GLY B N 1
ATOM 2142 C CA . GLY B 1 83 ? -11.594 -24.594 13.367 1 91.31 83 GLY B CA 1
ATOM 2143 C C . GLY B 1 83 ? -10.422 -23.625 13.367 1 91.31 83 GLY B C 1
ATOM 2144 O O . GLY B 1 83 ? -10.141 -22.984 14.383 1 91.31 83 GLY B O 1
ATOM 2145 N N . ALA B 1 84 ? -9.75 -23.734 12.25 1 93.19 84 ALA B N 1
ATOM 2146 C CA . ALA B 1 84 ? -8.656 -22.766 12.148 1 93.19 84 ALA B CA 1
ATOM 2147 C C . ALA B 1 84 ? -9.156 -21.344 12.422 1 93.19 84 ALA B C 1
ATOM 2149 O O . ALA B 1 84 ? -10.266 -20.984 12.023 1 93.19 84 ALA B O 1
ATOM 2150 N N . GLY B 1 85 ? -8.273 -20.578 13.117 1 94.5 85 GLY B N 1
ATOM 2151 C CA . GLY B 1 85 ? -8.617 -19.188 13.391 1 94.5 85 GLY B CA 1
ATOM 2152 C C . GLY B 1 85 ? -8.156 -18.234 12.305 1 94.5 85 GLY B C 1
ATOM 2153 O O . GLY B 1 85 ? -7.488 -18.641 11.359 1 94.5 85 GLY B O 1
ATOM 2154 N N . THR B 1 86 ? -8.539 -17 12.422 1 95.38 86 THR B N 1
ATOM 2155 C CA . THR B 1 86 ? -8.234 -15.977 11.43 1 95.38 86 THR B CA 1
ATOM 2156 C C . THR B 1 86 ? -6.723 -15.797 11.273 1 95.38 86 THR B C 1
ATOM 2158 O O . THR B 1 86 ? -6.227 -15.609 10.164 1 95.38 86 THR B O 1
ATOM 2161 N N . ALA B 1 87 ? -6.004 -15.859 12.43 1 96.44 87 ALA B N 1
ATOM 2162 C CA . ALA B 1 87 ? -4.555 -15.695 12.359 1 96.44 87 ALA B CA 1
ATOM 2163 C C . ALA B 1 87 ? -3.918 -16.781 11.5 1 96.44 87 ALA B C 1
ATOM 2165 O O . ALA B 1 87 ? -3.02 -16.516 10.703 1 96.44 87 ALA B O 1
ATOM 2166 N N . GLN B 1 88 ? -4.41 -17.984 11.633 1 95.5 88 GLN B N 1
ATOM 2167 C CA . GLN B 1 88 ? -3.9 -19.094 10.828 1 95.5 88 GLN B CA 1
ATOM 2168 C C . GLN B 1 88 ? -4.215 -18.891 9.352 1 95.5 88 GLN B C 1
ATOM 2170 O O . GLN B 1 88 ? -3.402 -19.234 8.484 1 95.5 88 GLN B O 1
ATOM 2175 N N . GLY B 1 89 ? -5.422 -18.422 9.07 1 96.5 89 GLY B N 1
ATOM 2176 C CA . GLY B 1 89 ? -5.793 -18.109 7.695 1 96.5 89 GLY B CA 1
ATOM 2177 C C . GLY B 1 89 ? -4.887 -17.078 7.047 1 96.5 89 GLY B C 1
ATOM 2178 O O . GLY B 1 89 ? -4.422 -17.281 5.922 1 96.5 89 GLY B O 1
ATOM 2179 N N . VAL B 1 90 ? -4.613 -16 7.738 1 97.75 90 VAL B N 1
ATOM 2180 C CA . VAL B 1 90 ? -3.762 -14.938 7.215 1 97.75 90 VAL B CA 1
ATOM 2181 C C . VAL B 1 90 ? -2.336 -15.461 7.039 1 97.75 90 VAL B C 1
ATOM 2183 O O . VAL B 1 90 ? -1.695 -15.203 6.02 1 97.75 90 VAL B O 1
ATOM 2186 N N . ASP B 1 91 ? -1.866 -16.219 8.016 1 95.75 91 ASP B N 1
ATOM 2187 C CA . ASP B 1 91 ? -0.523 -16.781 7.934 1 95.75 91 ASP B CA 1
ATOM 2188 C C . ASP B 1 91 ? -0.383 -17.688 6.715 1 95.75 91 ASP B C 1
ATOM 2190 O O . ASP B 1 91 ? 0.657 -17.688 6.051 1 95.75 91 ASP B O 1
ATOM 2194 N N . ALA B 1 92 ? -1.384 -18.484 6.453 1 94.44 92 ALA B N 1
ATOM 2195 C CA . ALA B 1 92 ? -1.354 -19.359 5.285 1 94.44 92 ALA B CA 1
ATOM 2196 C C . ALA B 1 92 ? -1.225 -18.562 3.996 1 94.44 92 ALA B C 1
ATOM 2198 O O . ALA B 1 92 ? -0.444 -18.906 3.111 1 94.44 92 ALA B O 1
ATOM 2199 N N . ILE B 1 93 ? -1.945 -17.469 3.875 1 95.25 93 ILE B N 1
ATOM 2200 C CA . ILE B 1 93 ? -1.897 -16.594 2.711 1 95.25 93 ILE B CA 1
ATOM 2201 C C . ILE B 1 93 ? -0.506 -15.977 2.588 1 95.25 93 ILE B C 1
ATOM 2203 O O . ILE B 1 93 ? 0.115 -16.031 1.523 1 95.25 93 ILE B O 1
ATOM 2207 N N . LEU B 1 94 ? -0.017 -15.414 3.658 1 94.44 94 LEU B N 1
ATOM 2208 C CA . LEU B 1 94 ? 1.257 -14.703 3.635 1 94.44 94 LEU B CA 1
ATOM 2209 C C . LEU B 1 94 ? 2.406 -15.656 3.332 1 94.44 94 LEU B C 1
ATOM 2211 O O . LEU B 1 94 ? 3.359 -15.289 2.641 1 94.44 94 LEU B O 1
ATOM 2215 N N . ALA B 1 95 ? 2.332 -16.844 3.855 1 90.31 95 ALA B N 1
ATOM 2216 C CA . ALA B 1 95 ? 3.352 -17.859 3.564 1 90.31 95 ALA B CA 1
ATOM 2217 C C . ALA B 1 95 ? 3.428 -18.141 2.066 1 90.31 95 ALA B C 1
ATOM 2219 O O . ALA B 1 95 ? 4.52 -18.266 1.506 1 90.31 95 ALA B O 1
ATOM 2220 N N . THR B 1 96 ? 2.297 -18.188 1.43 1 85.06 96 THR B N 1
ATOM 2221 C CA . THR B 1 96 ? 2.24 -18.422 -0.008 1 85.06 96 THR B CA 1
ATOM 2222 C C . THR B 1 96 ? 2.826 -17.25 -0.777 1 85.06 96 THR B C 1
ATOM 2224 O O . THR B 1 96 ? 3.537 -17.438 -1.767 1 85.06 96 THR B O 1
ATOM 2227 N N . LEU B 1 97 ? 2.572 -16.078 -0.306 1 81.25 97 LEU B N 1
ATOM 2228 C CA . LEU B 1 97 ? 3.037 -14.867 -0.99 1 81.25 97 LEU B CA 1
ATOM 2229 C C . LEU B 1 97 ? 4.543 -14.703 -0.831 1 81.25 97 LEU B C 1
ATOM 2231 O O . LEU B 1 97 ? 5.234 -14.312 -1.775 1 81.25 97 LEU B O 1
ATOM 2235 N N . VAL B 1 98 ? 5.07 -14.984 0.363 1 78.5 98 VAL B N 1
ATOM 2236 C CA . VAL B 1 98 ? 6.504 -14.922 0.628 1 78.5 98 VAL B CA 1
ATOM 2237 C C . VAL B 1 98 ? 7.234 -15.953 -0.224 1 78.5 98 VAL B C 1
ATOM 2239 O O . VAL B 1 98 ? 8.273 -15.648 -0.817 1 78.5 98 VAL B O 1
ATOM 2242 N N . ASP B 1 99 ? 6.688 -17.078 -0.262 1 72.44 99 ASP B N 1
ATOM 2243 C CA . ASP B 1 99 ? 7.293 -18.156 -1.052 1 72.44 99 ASP B CA 1
ATOM 2244 C C . ASP B 1 99 ? 7.379 -17.766 -2.525 1 72.44 99 ASP B C 1
ATOM 2246 O O . ASP B 1 99 ? 8.328 -18.141 -3.219 1 72.44 99 ASP B O 1
ATOM 2250 N N . LEU B 1 100 ? 6.492 -16.922 -2.883 1 61.41 100 LEU B N 1
ATOM 2251 C CA . LEU B 1 100 ? 6.43 -16.469 -4.266 1 61.41 100 LEU B CA 1
ATOM 2252 C C . LEU B 1 100 ? 7.539 -15.461 -4.555 1 61.41 100 LEU B C 1
ATOM 2254 O O . LEU B 1 100 ? 8.133 -15.477 -5.637 1 61.41 100 LEU B O 1
ATOM 2258 N N . PHE B 1 101 ? 7.746 -14.586 -3.605 1 59.59 101 PHE B N 1
ATOM 2259 C CA . PHE B 1 101 ? 8.828 -13.625 -3.779 1 59.59 101 PHE B CA 1
ATOM 2260 C C . PHE B 1 101 ? 10.18 -14.328 -3.803 1 59.59 101 PHE B C 1
ATOM 2262 O O . PHE B 1 101 ? 11.156 -13.789 -4.316 1 59.59 101 PHE B O 1
ATOM 2269 N N . ASP B 1 102 ? 10.102 -15.477 -3.262 1 59.59 102 ASP B N 1
ATOM 2270 C CA . ASP B 1 102 ? 11.297 -16.312 -3.281 1 59.59 102 ASP B CA 1
ATOM 2271 C C . ASP B 1 102 ? 11.281 -17.266 -4.473 1 59.59 102 ASP B C 1
ATOM 2273 O O . ASP B 1 102 ? 12.023 -18.25 -4.496 1 59.59 102 ASP B O 1
ATOM 2277 N N . ASP B 1 103 ? 10.336 -17.031 -5.285 1 58.88 103 ASP B N 1
ATOM 2278 C CA . ASP B 1 103 ? 10.219 -17.953 -6.406 1 58.88 103 ASP B CA 1
ATOM 2279 C C . ASP B 1 103 ? 11.391 -17.812 -7.371 1 58.88 103 ASP B C 1
ATOM 2281 O O . ASP B 1 103 ? 11.586 -16.734 -7.965 1 58.88 103 ASP B O 1
ATOM 2285 N N . PRO B 1 104 ? 12.242 -18.766 -7.273 1 58.25 104 PRO B N 1
ATOM 2286 C CA . PRO B 1 104 ? 13.367 -18.75 -8.203 1 58.25 104 PRO B CA 1
ATOM 2287 C C . PRO B 1 104 ? 12.953 -18.422 -9.633 1 58.25 104 PRO B C 1
ATOM 2289 O O . PRO B 1 104 ? 13.688 -17.734 -10.352 1 58.25 104 PRO B O 1
ATOM 2292 N N . GLU B 1 105 ? 11.812 -18.938 -10 1 58.31 105 GLU B N 1
ATOM 2293 C CA . GLU B 1 105 ? 11.391 -18.688 -11.375 1 58.31 105 GLU B CA 1
ATOM 2294 C C . GLU B 1 105 ? 11.141 -17.188 -11.602 1 58.31 105 GLU B C 1
ATOM 2296 O O . GLU B 1 105 ? 11.492 -16.656 -12.656 1 58.31 105 GLU B O 1
ATOM 2301 N N . ALA B 1 106 ? 10.594 -16.625 -10.617 1 57.94 106 ALA B N 1
ATOM 2302 C CA . ALA B 1 106 ? 10.336 -15.188 -10.75 1 57.94 106 ALA B CA 1
ATOM 2303 C C . ALA B 1 106 ? 11.633 -14.391 -10.75 1 57.94 106 ALA B C 1
ATOM 2305 O O . ALA B 1 106 ? 11.766 -13.406 -11.477 1 57.94 106 ALA B O 1
ATOM 2306 N N . ARG B 1 107 ? 12.492 -14.898 -9.953 1 59 107 ARG B N 1
ATOM 2307 C CA . ARG B 1 107 ? 13.789 -14.242 -9.836 1 59 107 ARG B CA 1
ATOM 2308 C C . ARG B 1 107 ? 14.648 -14.492 -11.062 1 59 107 ARG B C 1
ATOM 2310 O O . ARG B 1 107 ? 15.586 -13.742 -11.336 1 59 107 ARG B O 1
ATOM 2317 N N . THR B 1 108 ? 14.203 -15.492 -11.609 1 58.97 108 THR B N 1
ATOM 2318 C CA . THR B 1 108 ? 15.148 -15.898 -12.648 1 58.97 108 THR B CA 1
ATOM 2319 C C . THR B 1 108 ? 14.516 -15.773 -14.031 1 58.97 108 THR B C 1
ATOM 2321 O O . THR B 1 108 ? 15.133 -16.141 -15.031 1 58.97 108 THR B O 1
ATOM 2324 N N . ASP B 1 109 ? 13.336 -15.25 -13.977 1 66.56 109 ASP B N 1
ATOM 2325 C CA . ASP B 1 109 ? 12.781 -15.188 -15.328 1 66.56 109 ASP B CA 1
ATOM 2326 C C . ASP B 1 109 ? 13.422 -14.047 -16.125 1 66.56 109 ASP B C 1
ATOM 2328 O O . ASP B 1 109 ? 14.258 -13.312 -15.602 1 66.56 109 ASP B O 1
ATOM 2332 N N . GLU B 1 110 ? 13.102 -14.055 -17.375 1 73.38 110 GLU B N 1
ATOM 2333 C CA . GLU B 1 110 ? 13.75 -13.164 -18.344 1 73.38 110 GLU B CA 1
ATOM 2334 C C . GLU B 1 110 ? 13.477 -11.703 -18.016 1 73.38 110 GLU B C 1
ATOM 2336 O O . GLU B 1 110 ? 14.219 -10.812 -18.438 1 73.38 110 GLU B O 1
ATOM 2341 N N . LEU B 1 111 ? 12.469 -11.508 -17.172 1 78.62 111 LEU B N 1
ATOM 2342 C CA . LEU B 1 111 ? 12.055 -10.125 -16.938 1 78.62 111 LEU B CA 1
ATOM 2343 C C . LEU B 1 111 ? 12.625 -9.602 -15.625 1 78.62 111 LEU B C 1
ATOM 2345 O O . LEU B 1 111 ? 12.414 -8.438 -15.273 1 78.62 111 LEU B O 1
ATOM 2349 N N . ALA B 1 112 ? 13.375 -10.391 -14.938 1 75 112 ALA B N 1
ATOM 2350 C CA . ALA B 1 112 ? 13.891 -10.055 -13.617 1 75 112 ALA B CA 1
ATOM 2351 C C . ALA B 1 112 ? 14.727 -8.773 -13.664 1 75 112 ALA B C 1
ATOM 2353 O O . ALA B 1 112 ? 14.594 -7.91 -12.797 1 75 112 ALA B O 1
ATOM 2354 N N . GLY B 1 113 ? 15.555 -8.711 -14.688 1 74.81 113 GLY B N 1
ATOM 2355 C CA . GLY B 1 113 ? 16.391 -7.527 -14.828 1 74.81 113 GLY B CA 1
ATOM 2356 C C . GLY B 1 113 ? 15.586 -6.258 -15.047 1 74.81 113 GLY B C 1
ATOM 2357 O O . GLY B 1 113 ? 15.883 -5.219 -14.461 1 74.81 113 GLY B O 1
ATOM 2358 N N . LEU B 1 114 ? 14.609 -6.367 -15.828 1 77.19 114 LEU B N 1
ATOM 2359 C CA . LEU B 1 114 ? 13.766 -5.219 -16.141 1 77.19 114 LEU B CA 1
ATOM 2360 C C . LEU B 1 114 ? 12.961 -4.797 -14.906 1 77.19 114 LEU B C 1
ATOM 2362 O O . LEU B 1 114 ? 12.758 -3.605 -14.672 1 77.19 114 LEU B O 1
ATOM 2366 N N . ARG B 1 115 ? 12.508 -5.723 -14.141 1 77.38 115 ARG B N 1
ATOM 2367 C CA . ARG B 1 115 ? 11.82 -5.426 -12.891 1 77.38 115 ARG B CA 1
ATOM 2368 C C . ARG B 1 115 ? 12.727 -4.656 -11.938 1 77.38 115 ARG B C 1
ATOM 2370 O O . ARG B 1 115 ? 12.297 -3.668 -11.328 1 77.38 115 ARG B O 1
ATOM 2377 N N . ALA B 1 116 ? 13.883 -5.164 -11.859 1 73.69 116 ALA B N 1
ATOM 2378 C CA . ALA B 1 116 ? 14.852 -4.512 -10.977 1 73.69 116 ALA B CA 1
ATOM 2379 C C . ALA B 1 116 ? 15.102 -3.07 -11.406 1 73.69 116 ALA B C 1
ATOM 2381 O O . ALA B 1 116 ? 15.195 -2.174 -10.562 1 73.69 116 ALA B O 1
ATOM 2382 N N . GLU B 1 117 ? 15.203 -2.857 -12.695 1 75.5 117 GLU B N 1
ATOM 2383 C CA . GLU B 1 117 ? 15.406 -1.514 -13.227 1 75.5 117 GLU B CA 1
ATOM 2384 C C . GLU B 1 117 ? 14.219 -0.609 -12.906 1 75.5 117 GLU B C 1
ATOM 2386 O O . GLU B 1 117 ? 14.406 0.557 -12.547 1 75.5 117 GLU B O 1
ATOM 2391 N N . LEU B 1 118 ? 13.086 -1.149 -13.062 1 75.31 118 LEU B N 1
ATOM 2392 C CA . LEU B 1 118 ? 11.875 -0.38 -12.797 1 75.31 118 LEU B CA 1
ATOM 2393 C C . LEU B 1 118 ? 11.789 0.017 -11.328 1 75.31 118 LEU B C 1
ATOM 2395 O O . LEU B 1 118 ? 11.43 1.151 -11.008 1 75.31 118 LEU B O 1
ATOM 2399 N N . VAL B 1 119 ? 12.102 -0.848 -10.438 1 73.75 119 VAL B N 1
ATOM 2400 C CA . VAL B 1 119 ? 12.078 -0.597 -9 1 73.75 119 VAL B CA 1
ATOM 2401 C C . VAL B 1 119 ? 13.109 0.466 -8.641 1 73.75 119 VAL B C 1
ATOM 2403 O O . VAL B 1 119 ? 12.828 1.382 -7.867 1 73.75 119 VAL B O 1
ATOM 2406 N N . THR B 1 120 ? 14.258 0.4 -9.273 1 73.06 120 THR B N 1
ATOM 2407 C CA . THR B 1 120 ? 15.312 1.376 -9.047 1 73.06 120 THR B CA 1
ATOM 2408 C C . THR B 1 120 ? 14.898 2.756 -9.547 1 73.06 120 THR B C 1
ATOM 2410 O O . THR B 1 120 ? 15.07 3.754 -8.844 1 73.06 120 THR B O 1
ATOM 2413 N N . ALA B 1 121 ? 14.344 2.719 -10.711 1 73.75 121 ALA B N 1
ATOM 2414 C CA . ALA B 1 121 ? 13.938 3.979 -11.328 1 73.75 121 ALA B CA 1
ATOM 2415 C C . ALA B 1 121 ? 12.828 4.652 -10.516 1 73.75 121 ALA B C 1
ATOM 2417 O O . ALA B 1 121 ? 12.742 5.883 -10.477 1 73.75 121 ALA B O 1
ATOM 2418 N N . SER B 1 122 ? 12.016 3.912 -9.867 1 74.81 122 SER B N 1
ATOM 2419 C CA . SER B 1 122 ? 10.859 4.43 -9.141 1 74.81 122 SER B CA 1
ATOM 2420 C C . SER B 1 122 ? 11.242 4.836 -7.719 1 74.81 122 SER B C 1
ATOM 2422 O O . SER B 1 122 ? 10.422 5.387 -6.984 1 74.81 122 SER B O 1
ATOM 2424 N N . HIS B 1 123 ? 12.492 4.695 -7.312 1 74.19 123 HIS B N 1
ATOM 2425 C CA . HIS B 1 123 ? 12.938 4.918 -5.941 1 74.19 123 HIS B CA 1
ATOM 2426 C C . HIS B 1 123 ? 12.039 4.184 -4.949 1 74.19 123 HIS B C 1
ATOM 2428 O O . HIS B 1 123 ? 11.68 4.734 -3.904 1 74.19 123 HIS B O 1
ATOM 2434 N N . GLY B 1 124 ? 11.617 3.035 -5.426 1 79.81 124 GLY B N 1
ATOM 2435 C CA . GLY B 1 124 ? 10.688 2.199 -4.688 1 79.81 124 GLY B CA 1
ATOM 2436 C C . GLY B 1 124 ? 9.773 1.388 -5.59 1 79.81 124 GLY B C 1
ATOM 2437 O O . GLY B 1 124 ? 10.195 0.912 -6.645 1 79.81 124 GLY B O 1
ATOM 2438 N N . LEU B 1 125 ? 8.578 1.193 -5.082 1 84.88 125 LEU B N 1
ATOM 2439 C CA . LEU B 1 125 ? 7.648 0.423 -5.895 1 84.88 125 LEU B CA 1
ATOM 2440 C C . LEU B 1 125 ? 6.984 1.307 -6.945 1 84.88 125 LEU B C 1
ATOM 2442 O O . LEU B 1 125 ? 6.508 2.4 -6.637 1 84.88 125 LEU B O 1
ATOM 2446 N N . PRO B 1 126 ? 6.984 0.827 -8.18 1 82.56 126 PRO B N 1
ATOM 2447 C CA . PRO B 1 126 ? 6.223 1.566 -9.195 1 82.56 126 PRO B CA 1
ATOM 2448 C C . PRO B 1 126 ? 4.742 1.695 -8.836 1 82.56 126 PRO B C 1
ATOM 2450 O O . PRO B 1 126 ? 4.156 0.771 -8.266 1 82.56 126 PRO B O 1
ATOM 2453 N N . ALA B 1 127 ? 4.152 2.809 -9.266 1 82.69 127 ALA B N 1
ATOM 2454 C CA . ALA B 1 127 ? 2.762 3.104 -8.93 1 82.69 127 ALA B CA 1
ATOM 2455 C C . ALA B 1 127 ? 1.836 1.98 -9.391 1 82.69 127 ALA B C 1
ATOM 2457 O O . ALA B 1 127 ? 0.895 1.615 -8.68 1 82.69 127 ALA B O 1
ATOM 2458 N N . SER B 1 128 ? 2.072 1.475 -10.555 1 79.81 128 SER B N 1
ATOM 2459 C CA . SER B 1 128 ? 1.232 0.409 -11.086 1 79.81 128 SER B CA 1
ATOM 2460 C C . SER B 1 128 ? 1.288 -0.835 -10.211 1 79.81 128 SER B C 1
ATOM 2462 O O . SER B 1 128 ? 0.275 -1.51 -10.016 1 79.81 128 SER B O 1
ATOM 2464 N N . LEU B 1 129 ? 2.48 -1.139 -9.695 1 85.38 129 LEU B N 1
ATOM 2465 C CA . LEU B 1 129 ? 2.637 -2.293 -8.812 1 85.38 129 LEU B CA 1
ATOM 2466 C C . LEU B 1 129 ? 1.949 -2.055 -7.473 1 85.38 129 LEU B C 1
ATOM 2468 O O . LEU B 1 129 ? 1.334 -2.967 -6.918 1 85.38 129 LEU B O 1
ATOM 2472 N N . VAL B 1 130 ? 2.039 -0.828 -6.996 1 89.81 130 VAL B N 1
ATOM 2473 C CA . VAL B 1 130 ? 1.395 -0.463 -5.742 1 89.81 130 VAL B CA 1
ATOM 2474 C C . VAL B 1 130 ? -0.109 -0.71 -5.84 1 89.81 130 VAL B C 1
ATOM 2476 O O . VAL B 1 130 ? -0.702 -1.335 -4.957 1 89.81 130 VAL B O 1
ATOM 2479 N N . VAL B 1 131 ? -0.676 -0.272 -6.844 1 85.81 131 VAL B N 1
ATOM 2480 C CA . VAL B 1 131 ? -2.113 -0.416 -7.051 1 85.81 131 VAL B CA 1
ATOM 2481 C C . VAL B 1 131 ? -2.469 -1.893 -7.203 1 85.81 131 VAL B C 1
ATOM 2483 O O . VAL B 1 131 ? -3.484 -2.352 -6.676 1 85.81 131 VAL B O 1
ATOM 2486 N N . ARG B 1 132 ? -1.69 -2.605 -7.871 1 84.88 132 ARG B N 1
ATOM 2487 C CA . ARG B 1 132 ? -1.935 -4.031 -8.078 1 84.88 132 ARG B CA 1
ATOM 2488 C C . ARG B 1 132 ? -1.866 -4.793 -6.758 1 84.88 132 ARG B C 1
ATOM 2490 O O . ARG B 1 132 ? -2.682 -5.68 -6.504 1 84.88 132 ARG B O 1
ATOM 2497 N N . LEU B 1 133 ? -0.875 -4.484 -6.02 1 90 133 LEU B N 1
ATOM 2498 C CA . LEU B 1 133 ? -0.729 -5.133 -4.719 1 90 133 LEU B CA 1
ATOM 2499 C C . LEU B 1 133 ? -1.929 -4.836 -3.826 1 90 133 LEU B C 1
ATOM 2501 O O . LEU B 1 133 ? -2.391 -5.707 -3.086 1 90 133 LEU B O 1
ATOM 2505 N N . GLN B 1 134 ? -2.4 -3.662 -3.914 1 91 134 GLN B N 1
ATOM 2506 C CA . GLN B 1 134 ? -3.592 -3.305 -3.15 1 91 134 GLN B CA 1
ATOM 2507 C C . GLN B 1 134 ? -4.812 -4.082 -3.637 1 91 134 GLN B C 1
ATOM 2509 O O . GLN B 1 134 ? -5.645 -4.504 -2.832 1 91 134 GLN B O 1
ATOM 2514 N N . ARG B 1 135 ? -4.941 -4.207 -4.91 1 87.44 135 ARG B N 1
ATOM 2515 C CA . ARG B 1 135 ? -6.035 -5.008 -5.449 1 87.44 135 ARG B CA 1
ATOM 2516 C C . ARG B 1 135 ? -5.941 -6.453 -4.977 1 87.44 135 ARG B C 1
ATOM 2518 O O . ARG B 1 135 ? -6.949 -7.062 -4.617 1 87.44 135 ARG B O 1
ATOM 2525 N N . ALA B 1 136 ? -4.758 -6.973 -5.059 1 89.75 136 ALA B N 1
ATOM 2526 C CA . ALA B 1 136 ? -4.535 -8.32 -4.547 1 89.75 136 ALA B CA 1
ATOM 2527 C C . ALA B 1 136 ? -4.961 -8.43 -3.086 1 89.75 136 ALA B C 1
ATOM 2529 O O . ALA B 1 136 ? -5.605 -9.406 -2.693 1 89.75 136 ALA B O 1
ATOM 2530 N N . GLN B 1 137 ? -4.586 -7.461 -2.328 1 94.25 137 GLN B N 1
ATOM 2531 C CA . GLN B 1 137 ? -4.965 -7.445 -0.92 1 94.25 137 GLN B CA 1
ATOM 2532 C C . GLN B 1 137 ? -6.48 -7.453 -0.76 1 94.25 137 GLN B C 1
ATOM 2534 O O . GLN B 1 137 ? -7.02 -8.188 0.075 1 94.25 137 GLN B O 1
ATOM 2539 N N . THR B 1 138 ? -7.145 -6.648 -1.514 1 92.12 138 THR B N 1
ATOM 2540 C CA . THR B 1 138 ? -8.602 -6.578 -1.46 1 92.12 138 THR B CA 1
ATOM 2541 C C . THR B 1 138 ? -9.219 -7.934 -1.785 1 92.12 138 THR B C 1
ATOM 2543 O O . THR B 1 138 ? -10.133 -8.391 -1.094 1 92.12 138 THR B O 1
ATOM 2546 N N . ASP B 1 139 ? -8.695 -8.555 -2.824 1 91.5 139 ASP B N 1
ATOM 2547 C CA . ASP B 1 139 ? -9.172 -9.883 -3.197 1 91.5 139 ASP B CA 1
ATOM 2548 C C . ASP B 1 139 ? -8.945 -10.883 -2.07 1 91.5 139 ASP B C 1
ATOM 2550 O O . ASP B 1 139 ? -9.812 -11.711 -1.776 1 91.5 139 ASP B O 1
ATOM 2554 N N . LEU B 1 140 ? -7.824 -10.852 -1.482 1 95.62 140 LEU B N 1
ATOM 2555 C CA . LEU B 1 140 ? -7.469 -11.789 -0.42 1 95.62 140 LEU B CA 1
ATOM 2556 C C . LEU B 1 140 ? -8.336 -11.562 0.816 1 95.62 140 LEU B C 1
ATOM 2558 O O . LEU B 1 140 ? -8.75 -12.516 1.473 1 95.62 140 LEU B O 1
ATOM 2562 N N . VAL B 1 141 ? -8.57 -10.305 1.163 1 95.88 141 VAL B N 1
ATOM 2563 C CA . VAL B 1 141 ? -9.469 -9.984 2.27 1 95.88 141 VAL B CA 1
ATOM 2564 C C . VAL B 1 141 ? -10.859 -10.562 1.994 1 95.88 141 VAL B C 1
ATOM 2566 O O . VAL B 1 141 ? -11.5 -11.109 2.895 1 95.88 141 VAL B O 1
ATOM 2569 N N . GLY B 1 142 ? -11.312 -10.359 0.759 1 94.81 142 GLY B N 1
ATOM 2570 C CA . GLY B 1 142 ? -12.586 -10.961 0.386 1 94.81 142 GLY B CA 1
ATOM 2571 C C . GLY B 1 142 ? -12.633 -12.453 0.632 1 94.81 142 GLY B C 1
ATOM 2572 O O . GLY B 1 142 ? -13.602 -12.969 1.198 1 94.81 142 GLY B O 1
ATOM 2573 N N . ALA B 1 143 ? -11.602 -13.195 0.196 1 95.81 143 ALA B N 1
ATOM 2574 C CA . ALA B 1 143 ? -11.516 -14.641 0.408 1 95.81 143 ALA B CA 1
ATOM 2575 C C . ALA B 1 143 ? -11.492 -14.969 1.896 1 95.81 143 ALA B C 1
ATOM 2577 O O . ALA B 1 143 ? -12.141 -15.93 2.334 1 95.81 143 ALA B O 1
ATOM 2578 N N . LEU B 1 144 ? -10.781 -14.25 2.688 1 97.06 144 LEU B N 1
ATOM 2579 C CA . LEU B 1 144 ? -10.703 -14.445 4.133 1 97.06 144 LEU B CA 1
ATOM 2580 C C . LEU B 1 144 ? -12.07 -14.25 4.777 1 97.06 144 LEU B C 1
ATOM 2582 O O . LEU B 1 144 ? -12.453 -15.016 5.668 1 97.06 144 LEU B O 1
ATOM 2586 N N . ARG B 1 145 ? -12.797 -13.234 4.328 1 95.5 145 ARG B N 1
ATOM 2587 C CA . ARG B 1 145 ? -14.109 -12.945 4.891 1 95.5 145 ARG B CA 1
ATOM 2588 C C . ARG B 1 145 ? -15.094 -14.07 4.594 1 95.5 145 ARG B C 1
ATOM 2590 O O . ARG B 1 145 ? -15.992 -14.344 5.395 1 95.5 145 ARG B O 1
ATOM 2597 N N . GLU B 1 146 ? -14.977 -14.633 3.395 1 95.12 146 GLU B N 1
ATOM 2598 C CA . GLU B 1 146 ? -15.805 -15.789 3.066 1 95.12 146 GLU B CA 1
ATOM 2599 C C . GLU B 1 146 ? -15.516 -16.953 4 1 95.12 146 GLU B C 1
ATOM 2601 O O . GLU B 1 146 ? -16.438 -17.656 4.438 1 95.12 146 GLU B O 1
ATOM 2606 N N . ARG B 1 147 ? -14.25 -17.188 4.309 1 95.56 147 ARG B N 1
ATOM 2607 C CA . ARG B 1 147 ? -13.828 -18.281 5.172 1 95.56 147 ARG B CA 1
ATOM 2608 C C . ARG B 1 147 ? -14.156 -17.984 6.633 1 95.56 147 ARG B C 1
ATOM 2610 O O . ARG B 1 147 ? -14.477 -18.906 7.395 1 95.56 147 ARG B O 1
ATOM 2617 N N . PHE B 1 148 ? -14.016 -16.75 7.008 1 96.19 148 PHE B N 1
ATOM 2618 C CA . PHE B 1 148 ? -14.25 -16.266 8.367 1 96.19 148 PHE B CA 1
ATOM 2619 C C . PHE B 1 148 ? -15.305 -15.172 8.383 1 96.19 148 PHE B C 1
ATOM 2621 O O . PHE B 1 148 ? -14.977 -13.992 8.477 1 96.19 148 PHE B O 1
ATOM 2628 N N . PRO B 1 149 ? -16.562 -15.469 8.508 1 94.25 149 PRO B N 1
ATOM 2629 C CA . PRO B 1 149 ? -17.625 -14.508 8.195 1 94.25 149 PRO B CA 1
ATOM 2630 C C . PRO B 1 149 ? -18.016 -13.648 9.398 1 94.25 149 PRO B C 1
ATOM 2632 O O . PRO B 1 149 ? -18.859 -12.758 9.281 1 94.25 149 PRO B O 1
ATOM 2635 N N . ASP B 1 150 ? -17.422 -13.766 10.555 1 94.06 150 ASP B N 1
ATOM 2636 C CA . ASP B 1 150 ? -17.75 -12.922 11.703 1 94.06 150 ASP B CA 1
ATOM 2637 C C . ASP B 1 150 ? -17.156 -11.523 11.547 1 94.06 150 ASP B C 1
ATOM 2639 O O . ASP B 1 150 ? -15.945 -11.352 11.648 1 94.06 150 ASP B O 1
ATOM 2643 N N . PRO B 1 151 ? -17.938 -10.5 11.367 1 92.88 151 PRO B N 1
ATOM 2644 C CA . PRO B 1 151 ? -17.453 -9.148 11.102 1 92.88 151 PRO B CA 1
ATOM 2645 C C . PRO B 1 151 ? -16.656 -8.562 12.266 1 92.88 151 PRO B C 1
ATOM 2647 O O . PRO B 1 151 ? -15.859 -7.641 12.078 1 92.88 151 PRO B O 1
ATOM 2650 N N . ALA B 1 152 ? -16.875 -9.109 13.477 1 91.06 152 ALA B N 1
ATOM 2651 C CA . ALA B 1 152 ? -16.156 -8.594 14.648 1 91.06 152 ALA B CA 1
ATOM 2652 C C . ALA B 1 152 ? -14.656 -8.781 14.508 1 91.06 152 ALA B C 1
ATOM 2654 O O . ALA B 1 152 ? -13.875 -7.98 15.023 1 91.06 152 ALA B O 1
ATOM 2655 N N . GLY B 1 153 ? -14.203 -9.797 13.719 1 93.94 153 GLY B N 1
ATOM 2656 C CA . GLY B 1 153 ? -12.789 -10.094 13.562 1 93.94 153 GLY B CA 1
ATOM 2657 C C . GLY B 1 153 ? -12.188 -9.477 12.312 1 93.94 153 GLY B C 1
ATOM 2658 O O . GLY B 1 153 ? -10.969 -9.539 12.109 1 93.94 153 GLY B O 1
ATOM 2659 N N . TRP B 1 154 ? -13.016 -8.836 11.469 1 95.25 154 TRP B N 1
ATOM 2660 C CA . TRP B 1 154 ? -12.578 -8.422 10.141 1 95.25 154 TRP B CA 1
ATOM 2661 C C . TRP B 1 154 ? -11.508 -7.336 10.242 1 95.25 154 TRP B C 1
ATOM 2663 O O . TRP B 1 154 ? -10.5 -7.387 9.531 1 95.25 154 TRP B O 1
ATOM 2673 N N . PRO B 1 155 ? -11.625 -6.32 11.188 1 95.06 155 PRO B N 1
ATOM 2674 C CA . PRO B 1 155 ? -10.578 -5.301 11.25 1 95.06 155 PRO B CA 1
ATOM 2675 C C . PRO B 1 155 ? -9.219 -5.875 11.648 1 95.06 155 PRO B C 1
ATOM 2677 O O . PRO B 1 155 ? -8.203 -5.547 11.031 1 95.06 155 PRO B O 1
ATOM 2680 N N . THR B 1 156 ? -9.242 -6.758 12.594 1 96.56 156 THR B N 1
ATOM 2681 C CA . THR B 1 156 ? -7.984 -7.352 13.039 1 96.56 156 THR B CA 1
ATOM 2682 C C . THR B 1 156 ? -7.398 -8.258 11.961 1 96.56 156 THR B C 1
ATOM 2684 O O . THR B 1 156 ? -6.195 -8.219 11.695 1 96.56 156 THR B O 1
ATOM 2687 N N . MET B 1 157 ? -8.25 -9.016 11.336 1 97.25 157 MET B N 1
ATOM 2688 C CA . MET B 1 157 ? -7.84 -9.922 10.266 1 97.25 157 MET B CA 1
ATOM 2689 C C . MET B 1 157 ? -7.25 -9.141 9.094 1 97.25 157 MET B C 1
ATOM 2691 O O . MET B 1 157 ? -6.184 -9.492 8.578 1 97.25 157 MET B O 1
ATOM 2695 N N . SER B 1 158 ? -7.918 -8.117 8.703 1 97.44 158 SER B N 1
ATOM 2696 C CA . SER B 1 158 ? -7.449 -7.27 7.609 1 97.44 158 SER B CA 1
ATOM 2697 C C . SER B 1 158 ? -6.152 -6.559 7.977 1 97.44 158 SER B C 1
ATOM 2699 O O . SER B 1 158 ? -5.234 -6.465 7.156 1 97.44 158 SER B O 1
ATOM 2701 N N . ALA B 1 159 ? -6.098 -6.086 9.188 1 97.75 159 ALA B N 1
ATOM 2702 C CA . ALA B 1 159 ? -4.891 -5.422 9.672 1 97.75 159 ALA B CA 1
ATOM 2703 C C . ALA B 1 159 ? -3.695 -6.371 9.641 1 97.75 159 ALA B C 1
ATOM 2705 O O . ALA B 1 159 ? -2.586 -5.973 9.281 1 97.75 159 ALA B O 1
ATOM 2706 N N . HIS B 1 160 ? -3.914 -7.578 10.062 1 98.5 160 HIS B N 1
ATOM 2707 C CA . HIS B 1 160 ? -2.869 -8.594 10.039 1 98.5 160 HIS B CA 1
ATOM 2708 C C . HIS B 1 160 ? -2.328 -8.797 8.633 1 98.5 160 HIS B C 1
ATOM 2710 O O . HIS B 1 160 ? -1.114 -8.781 8.414 1 98.5 160 HIS B O 1
ATOM 2716 N N . LEU B 1 161 ? -3.203 -8.984 7.707 1 98.12 161 LEU B N 1
ATOM 2717 C CA . LEU B 1 161 ? -2.793 -9.156 6.32 1 98.12 161 LEU B CA 1
ATOM 2718 C C . LEU B 1 161 ? -2.072 -7.91 5.812 1 98.12 161 LEU B C 1
ATOM 2720 O O . LEU B 1 161 ? -1.015 -8.016 5.184 1 98.12 161 LEU B O 1
ATOM 2724 N N . GLY B 1 162 ? -2.67 -6.77 6.047 1 97.38 162 GLY B N 1
ATOM 2725 C CA . GLY B 1 162 ? -2.045 -5.52 5.648 1 97.38 162 GLY B CA 1
ATOM 2726 C C . GLY B 1 162 ? -0.659 -5.332 6.234 1 97.38 162 GLY B C 1
ATOM 2727 O O . GLY B 1 162 ? 0.253 -4.863 5.547 1 97.38 162 GLY B O 1
ATOM 2728 N N . ALA B 1 163 ? -0.515 -5.676 7.484 1 98.31 163 ALA B N 1
ATOM 2729 C CA . ALA B 1 163 ? 0.79 -5.594 8.133 1 98.31 163 ALA B CA 1
ATOM 2730 C C . ALA B 1 163 ? 1.812 -6.484 7.434 1 98.31 163 ALA B C 1
ATOM 2732 O O . ALA B 1 163 ? 2.926 -6.043 7.141 1 98.31 163 ALA B O 1
ATOM 2733 N N . GLY B 1 164 ? 1.445 -7.719 7.203 1 97.69 164 GLY B N 1
ATOM 2734 C CA . GLY B 1 164 ? 2.348 -8.648 6.539 1 97.69 164 GLY B CA 1
ATOM 2735 C C . GLY B 1 164 ? 2.754 -8.188 5.148 1 97.69 164 GLY B C 1
ATOM 2736 O O . GLY B 1 164 ? 3.938 -8.203 4.805 1 97.69 164 GLY B O 1
ATOM 2737 N N . MET B 1 165 ? 1.802 -7.785 4.391 1 96.06 165 MET B N 1
ATOM 2738 C CA . MET B 1 165 ? 2.07 -7.348 3.023 1 96.06 165 MET B CA 1
ATOM 2739 C C . MET B 1 165 ? 2.883 -6.059 3.012 1 96.06 165 MET B C 1
ATOM 2741 O O . MET B 1 165 ? 3.805 -5.91 2.209 1 96.06 165 MET B O 1
ATOM 2745 N N . GLY B 1 166 ? 2.469 -5.129 3.857 1 96.19 166 GLY B N 1
ATOM 2746 C CA . GLY B 1 166 ? 3.223 -3.889 3.955 1 96.19 166 GLY B CA 1
ATOM 2747 C C . GLY B 1 166 ? 4.668 -4.098 4.363 1 96.19 166 GLY B C 1
ATOM 2748 O O . GLY B 1 166 ? 5.574 -3.484 3.799 1 96.19 166 GLY B O 1
ATOM 2749 N N . ALA B 1 167 ? 4.863 -4.938 5.332 1 97.38 167 ALA B N 1
ATOM 2750 C CA . ALA B 1 167 ? 6.215 -5.25 5.785 1 97.38 167 ALA B CA 1
ATOM 2751 C C . ALA B 1 167 ? 7.027 -5.91 4.672 1 97.38 167 ALA B C 1
ATOM 2753 O O . ALA B 1 167 ? 8.188 -5.555 4.445 1 97.38 167 ALA B O 1
ATOM 2754 N N . ALA B 1 168 ? 6.418 -6.852 4.035 1 93.44 168 ALA B N 1
ATOM 2755 C CA . ALA B 1 168 ? 7.098 -7.586 2.969 1 93.44 168 ALA B CA 1
ATOM 2756 C C . ALA B 1 168 ? 7.543 -6.645 1.854 1 93.44 168 ALA B C 1
ATOM 2758 O O . ALA B 1 168 ? 8.703 -6.676 1.433 1 93.44 168 ALA B O 1
ATOM 2759 N N . ALA B 1 169 ? 6.652 -5.828 1.398 1 91 169 ALA B N 1
ATOM 2760 C CA . ALA B 1 169 ? 6.953 -4.891 0.32 1 91 169 ALA B CA 1
ATOM 2761 C C . ALA B 1 169 ? 8.055 -3.918 0.732 1 91 169 ALA B C 1
ATOM 2763 O O . ALA B 1 169 ? 8.984 -3.664 -0.035 1 91 169 ALA B O 1
ATOM 2764 N N . ALA B 1 170 ? 7.961 -3.398 1.9 1 93.94 170 ALA B N 1
ATOM 2765 C CA . ALA B 1 170 ? 8.938 -2.424 2.379 1 93.94 170 ALA B CA 1
ATOM 2766 C C . ALA B 1 170 ? 10.32 -3.057 2.523 1 93.94 170 ALA B C 1
ATOM 2768 O O . ALA B 1 170 ? 11.328 -2.453 2.15 1 93.94 170 ALA B O 1
ATOM 2769 N N . ALA B 1 171 ? 10.336 -4.254 3.078 1 92.19 171 ALA B N 1
ATOM 2770 C CA . ALA B 1 171 ? 11.609 -4.957 3.223 1 92.19 171 ALA B CA 1
ATOM 2771 C C . ALA B 1 171 ? 12.242 -5.23 1.861 1 92.19 171 ALA B C 1
ATOM 2773 O O . ALA B 1 171 ? 13.445 -5.043 1.679 1 92.19 171 ALA B O 1
ATOM 2774 N N . ALA B 1 172 ? 11.445 -5.645 0.968 1 86.31 172 ALA B N 1
ATOM 2775 C CA . ALA B 1 172 ? 11.922 -5.988 -0.368 1 86.31 172 ALA B CA 1
ATOM 2776 C C . ALA B 1 172 ? 12.609 -4.793 -1.027 1 86.31 172 ALA B C 1
ATOM 2778 O O . ALA B 1 172 ? 13.625 -4.953 -1.711 1 86.31 172 ALA B O 1
ATOM 2779 N N . VAL B 1 173 ? 12.055 -3.641 -0.832 1 86.12 173 VAL B N 1
ATOM 2780 C CA . VAL B 1 173 ? 12.578 -2.428 -1.453 1 86.12 173 VAL B CA 1
ATOM 2781 C C . VAL B 1 173 ? 13.836 -1.968 -0.72 1 86.12 173 VAL B C 1
ATOM 2783 O O . VAL B 1 173 ? 14.75 -1.417 -1.333 1 86.12 173 VAL B O 1
ATOM 2786 N N . ALA B 1 174 ? 13.945 -2.244 0.526 1 90.06 174 ALA B N 1
ATOM 2787 C CA . ALA B 1 174 ? 14.992 -1.663 1.367 1 90.06 174 ALA B CA 1
ATOM 2788 C C . ALA B 1 174 ? 16.266 -2.502 1.32 1 90.06 174 ALA B C 1
ATOM 2790 O O . ALA B 1 174 ? 17.328 -2.053 1.753 1 90.06 174 ALA B O 1
ATOM 2791 N N . VAL B 1 175 ? 16.078 -3.711 0.891 1 84.94 175 VAL B N 1
ATOM 2792 C CA . VAL B 1 175 ? 17.219 -4.609 0.875 1 84.94 175 VAL B CA 1
ATOM 2793 C C . VAL B 1 175 ? 18.281 -4.082 -0.097 1 84.94 175 VAL B C 1
ATOM 2795 O O . VAL B 1 175 ? 17.938 -3.625 -1.194 1 84.94 175 VAL B O 1
ATOM 2798 N N . VAL B 1 176 ? 19.484 -4.184 0.331 1 80.31 176 VAL B N 1
ATOM 2799 C CA . VAL B 1 176 ? 20.594 -3.68 -0.477 1 80.31 176 VAL B CA 1
ATOM 2800 C C . VAL B 1 176 ? 21.094 -4.777 -1.413 1 80.31 176 VAL B C 1
ATOM 2802 O O . VAL B 1 176 ? 21.266 -4.547 -2.611 1 80.31 176 VAL B O 1
ATOM 2805 N N . ARG B 1 177 ? 21.297 -6.039 -0.905 1 81.75 177 ARG B N 1
ATOM 2806 C CA . ARG B 1 177 ? 21.75 -7.188 -1.679 1 81.75 177 ARG B CA 1
ATOM 2807 C C . ARG B 1 177 ? 20.578 -8.07 -2.102 1 81.75 177 ARG B C 1
ATOM 2809 O O . ARG B 1 177 ? 19.875 -8.625 -1.254 1 81.75 177 ARG B O 1
ATOM 2816 N N . PRO B 1 178 ? 20.391 -8.25 -3.385 1 77.38 178 PRO B N 1
ATOM 2817 C CA . PRO B 1 178 ? 19.25 -9.047 -3.865 1 77.38 178 PRO B CA 1
ATOM 2818 C C . PRO B 1 178 ? 19.203 -10.438 -3.24 1 77.38 178 PRO B C 1
ATOM 2820 O O . PRO B 1 178 ? 18.109 -10.984 -3.043 1 77.38 178 PRO B O 1
ATOM 2823 N N . GLU B 1 179 ? 20.344 -11 -2.916 1 78.81 179 GLU B N 1
ATOM 2824 C CA . GLU B 1 179 ? 20.391 -12.344 -2.363 1 78.81 179 GLU B CA 1
ATOM 2825 C C . GLU B 1 179 ? 19.766 -12.398 -0.971 1 78.81 179 GLU B C 1
ATOM 2827 O O . GLU B 1 179 ? 19.406 -13.469 -0.485 1 78.81 179 GLU B O 1
ATOM 2832 N N . ASP B 1 180 ? 19.594 -11.195 -0.338 1 84.75 180 ASP B N 1
ATOM 2833 C CA . ASP B 1 180 ? 19.062 -11.141 1.016 1 84.75 180 ASP B CA 1
ATOM 2834 C C . ASP B 1 180 ? 17.547 -10.898 0.992 1 84.75 180 ASP B C 1
ATOM 2836 O O . ASP B 1 180 ? 16.891 -10.922 2.037 1 84.75 180 ASP B O 1
ATOM 2840 N N . ARG B 1 181 ? 17.016 -10.742 -0.133 1 84.19 181 ARG B N 1
ATOM 2841 C CA . ARG B 1 181 ? 15.641 -10.281 -0.274 1 84.19 181 ARG B CA 1
ATOM 2842 C C . ARG B 1 181 ? 14.664 -11.281 0.336 1 84.19 181 ARG B C 1
ATOM 2844 O O . ARG B 1 181 ? 13.797 -10.906 1.135 1 84.19 181 ARG B O 1
ATOM 2851 N N . ALA B 1 182 ? 14.844 -12.531 -0.022 1 83.81 182 ALA B N 1
ATOM 2852 C CA . ALA B 1 182 ? 13.922 -13.547 0.462 1 83.81 182 ALA B CA 1
ATOM 2853 C C . ALA B 1 182 ? 13.93 -13.625 1.986 1 83.81 182 ALA B C 1
ATOM 2855 O O . ALA B 1 182 ? 12.875 -13.664 2.619 1 83.81 182 ALA B O 1
ATOM 2856 N N . ARG B 1 183 ? 15.109 -13.641 2.502 1 88.19 183 ARG B N 1
ATOM 2857 C CA . ARG B 1 183 ? 15.242 -13.711 3.953 1 88.19 183 ARG B CA 1
ATOM 2858 C C . ARG B 1 183 ? 14.648 -12.477 4.621 1 88.19 183 ARG B C 1
ATOM 2860 O O . ARG B 1 183 ? 13.977 -12.586 5.652 1 88.19 183 ARG B O 1
ATOM 2867 N N . ALA B 1 184 ? 14.875 -11.305 4.062 1 90.62 184 ALA B N 1
ATOM 2868 C CA . ALA B 1 184 ? 14.352 -10.055 4.617 1 90.62 184 ALA B CA 1
ATOM 2869 C C . ALA B 1 184 ? 12.828 -10.047 4.613 1 90.62 184 ALA B C 1
ATOM 2871 O O . ALA B 1 184 ? 12.203 -9.617 5.586 1 90.62 184 ALA B O 1
ATOM 2872 N N . ILE B 1 185 ? 12.258 -10.523 3.559 1 91.62 185 ILE B N 1
ATOM 2873 C CA . ILE B 1 185 ? 10.812 -10.555 3.42 1 91.62 185 ILE B CA 1
ATOM 2874 C C . ILE B 1 185 ? 10.211 -11.523 4.441 1 91.62 185 ILE B C 1
ATOM 2876 O O . ILE B 1 185 ? 9.242 -11.195 5.121 1 91.62 185 ILE B O 1
ATOM 2880 N N . ARG B 1 186 ? 10.812 -12.695 4.562 1 92.69 186 ARG B N 1
ATOM 2881 C CA . ARG B 1 186 ? 10.328 -13.68 5.52 1 92.69 186 ARG B CA 1
ATOM 2882 C C . ARG B 1 186 ? 10.398 -13.141 6.945 1 92.69 186 ARG B C 1
ATOM 2884 O O . ARG B 1 186 ? 9.445 -13.297 7.719 1 92.69 186 ARG B O 1
ATOM 2891 N N . ASP B 1 187 ? 11.492 -12.562 7.266 1 94.56 187 ASP B N 1
ATOM 2892 C CA . ASP B 1 187 ? 11.664 -11.977 8.586 1 94.56 187 ASP B CA 1
ATOM 2893 C C . ASP B 1 187 ? 10.633 -10.883 8.844 1 94.56 187 ASP B C 1
ATOM 2895 O O . ASP B 1 187 ? 10.055 -10.805 9.93 1 94.56 187 ASP B O 1
ATOM 2899 N N . ALA B 1 188 ? 10.398 -10.07 7.855 1 96.25 188 ALA B N 1
ATOM 2900 C CA . ALA B 1 188 ? 9.445 -8.961 7.957 1 96.25 188 ALA B CA 1
ATOM 2901 C C . ALA B 1 188 ? 8.039 -9.477 8.234 1 96.25 188 ALA B C 1
ATOM 2903 O O . ALA B 1 188 ? 7.348 -8.977 9.125 1 96.25 188 ALA B O 1
ATOM 2904 N N . VAL B 1 189 ? 7.652 -10.453 7.492 1 96.38 189 VAL B N 1
ATOM 2905 C CA . VAL B 1 189 ? 6.309 -11.008 7.629 1 96.38 189 VAL B CA 1
ATOM 2906 C C . VAL B 1 189 ? 6.152 -11.648 9.008 1 96.38 189 VAL B C 1
ATOM 2908 O O . VAL B 1 189 ? 5.121 -11.484 9.656 1 96.38 189 VAL B O 1
ATOM 2911 N N . ASP B 1 190 ? 7.176 -12.367 9.445 1 96.25 190 ASP B N 1
ATOM 2912 C CA . ASP B 1 190 ? 7.129 -13.016 10.75 1 96.25 190 ASP B CA 1
ATOM 2913 C C . ASP B 1 190 ? 6.984 -11.977 11.867 1 96.25 190 ASP B C 1
ATOM 2915 O O . ASP B 1 190 ? 6.152 -12.133 12.766 1 96.25 190 ASP B O 1
ATOM 2919 N N . ARG B 1 191 ? 7.742 -10.992 11.844 1 97.25 191 ARG B N 1
ATOM 2920 C CA . ARG B 1 191 ? 7.691 -9.953 12.859 1 97.25 191 ARG B CA 1
ATOM 2921 C C . ARG B 1 191 ? 6.359 -9.211 12.82 1 97.25 191 ARG B C 1
ATOM 2923 O O . ARG B 1 191 ? 5.77 -8.93 13.867 1 97.25 191 ARG B O 1
ATOM 2930 N N . ALA B 1 192 ? 5.867 -8.883 11.617 1 97.94 192 ALA B N 1
ATOM 2931 C CA . ALA B 1 192 ? 4.613 -8.148 11.461 1 97.94 192 ALA B CA 1
ATOM 2932 C C . ALA B 1 192 ? 3.445 -8.93 12.047 1 97.94 192 ALA B C 1
ATOM 2934 O O . ALA B 1 192 ? 2.488 -8.344 12.555 1 97.94 192 ALA B O 1
ATOM 2935 N N . GLY B 1 193 ? 3.547 -10.25 11.961 1 97.69 193 GLY B N 1
ATOM 2936 C CA . GLY B 1 193 ? 2.439 -11.086 12.391 1 97.69 193 GLY B CA 1
ATOM 2937 C C . GLY B 1 193 ? 2.465 -11.398 13.875 1 97.69 193 GLY B C 1
ATOM 2938 O O . GLY B 1 193 ? 1.476 -11.883 14.43 1 97.69 193 GLY B O 1
ATOM 2939 N N . ALA B 1 194 ? 3.533 -11.141 14.594 1 96.88 194 ALA B N 1
ATOM 2940 C CA . ALA B 1 194 ? 3.754 -11.562 15.969 1 96.88 194 ALA B CA 1
ATOM 2941 C C . ALA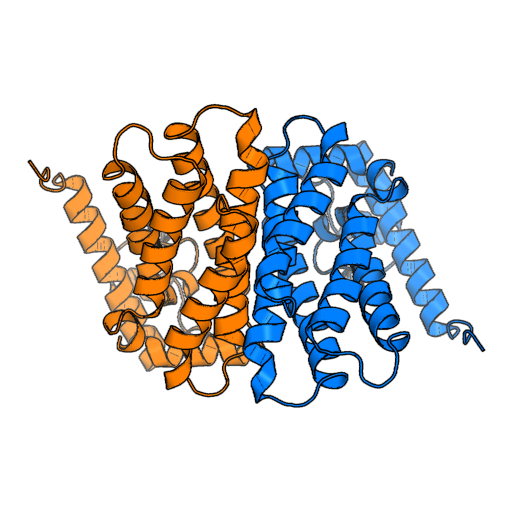 B 1 194 ? 2.658 -11.031 16.891 1 96.88 194 ALA B C 1
ATOM 2943 O O . ALA B 1 194 ? 2.191 -11.742 17.781 1 96.88 194 ALA B O 1
ATOM 2944 N N . GLY B 1 195 ? 2.172 -9.82 16.656 1 96.94 195 GLY B N 1
ATOM 2945 C CA . GLY B 1 195 ? 1.192 -9.195 17.531 1 96.94 195 GLY B CA 1
ATOM 2946 C C . GLY B 1 195 ? -0.232 -9.625 17.234 1 96.94 195 GLY B C 1
ATOM 2947 O O . GLY B 1 195 ? -1.163 -9.25 17.953 1 96.94 195 GLY B O 1
ATOM 2948 N N . PHE B 1 196 ? -0.413 -10.359 16.172 1 97.38 196 PHE B N 1
ATOM 2949 C CA . PHE B 1 196 ? -1.747 -10.781 15.766 1 97.38 196 PHE B CA 1
ATOM 2950 C C . PHE B 1 196 ? -1.983 -12.242 16.125 1 97.38 196 PHE B C 1
ATOM 2952 O O . PHE B 1 196 ? -3.111 -12.734 16.047 1 97.38 196 PHE B O 1
ATOM 2959 N N . ARG B 1 197 ? -0.91 -12.922 16.422 1 92.12 197 ARG B N 1
ATOM 2960 C CA . ARG B 1 197 ? -0.985 -14.344 16.75 1 92.12 197 ARG B CA 1
ATOM 2961 C C . ARG B 1 197 ? -1.279 -14.547 18.234 1 92.12 197 ARG B C 1
ATOM 2963 O O . ARG B 1 197 ? -0.88 -13.727 19.062 1 92.12 197 ARG B O 1
ATOM 2970 N N . PRO B 1 198 ? -2.178 -15.469 18.5 1 79.62 198 PRO B N 1
ATOM 2971 C CA . PRO B 1 198 ? -2.469 -15.75 19.906 1 79.62 198 PRO B CA 1
ATOM 2972 C C . PRO B 1 198 ? -1.227 -16.156 20.703 1 79.62 198 PRO B C 1
ATOM 2974 O O . PRO B 1 198 ? -0.309 -16.766 20.156 1 79.62 198 PRO B O 1
ATOM 2977 N N . GLY B 1 199 ? -0.933 -15.406 21.859 1 65.62 199 GLY B N 1
ATOM 2978 C CA . GLY B 1 199 ? 0.113 -15.836 22.781 1 65.62 199 GLY B CA 1
ATOM 2979 C C . GLY B 1 199 ? -0.062 -17.266 23.25 1 65.62 199 GLY B C 1
ATOM 2980 O O . GLY B 1 199 ? -1.154 -17.828 23.156 1 65.62 199 GLY B O 1
#

InterPro domains:
  IPR001647 DNA-binding HTH domain, TetR-type [PF00440] (21-63)
  IPR001647 DNA-binding HTH domain, TetR-type [PR00455] (19-32)
  IPR001647 DNA-binding HTH domain, TetR-type [PR00455] (40-63)
  IPR001647 DNA-binding HTH domain, TetR-type [PS50977] (13-73)
  IPR009057 Homedomain-like superfamily [SSF46689] (6-82)
  IPR023772 DNA-binding HTH domain, TetR-type, conserved site [PS01081] (31-62)
  IPR050109 HTH-type, TetR-like transcriptional regulator [PTHR30055] (3-198)

Radius of gyration: 22.08 Å; Cα contacts (8 Å, |Δi|>4): 460; chains: 2; bounding box: 45×69×57 Å

Sequence (398 aa):
MTKEPGIRERKRAETRRALVGAATELFLDRGVAATSVDDIAARAGVARRTFFLHFPAKEDVLFHYLEGHVRRAVRALDDLPDGAGTAQGVDAILATLVDLFDDPEARTDELAGLRAELVTASHGLPASLVVRLQRAQTDLVGALRERFPDPAGWPTMSAHLGAGMGAAAAAAVAVVRPEDRARAIRDAVDRAGAGFRPGMTKEPGIRERKRAETRRALVGAATELFLDRGVAATSVDDIAARAGVARRTFFLHFPAKEDVLFHYLEGHVRRAVRALDDLPDGAGTAQGVDAILATLVDLFDDPEARTDELAGLRAELVTASHGLPASLVVRLQRAQTDLVGALRERFPDPAGWPTMSAHLGAGMGAAAAAAVAVVRPEDRARAIRDAVDRAGAGFRPG

Secondary structure (DSSP, 8-state):
------HHHHHHHHHHHHHHHHHHHHHHHH-STT--HHHHHHHHT--HHHHHHH-SSGGGGGGTTHHHHHHHHHHHHHTSPTT--HHHHHHHHHHHHHHHHT-HHHHHSTTHHHHHHHHHHTTSS-HHHHHHHHHHHHHHHHHHHHHS--GGGHHHHHHHHHHHHHHHHHHHHH-SSGGGHHHHHHHHHHHHHTTTS--/------HHHHHHHHHHHHHHHHHHHHHHHH-STT--HHHHHHHHT--HHHHHHH-SSGGGGGGTTHHHHHHHHHHHHHTSPTT--HHHHHHHHHHHHHHHHT-HHHHHSTTHHHHHHHHHHTTSS-HHHHHHHHHHHHHHHHHHHHHS--GGGHHHHHHHHHHHHHHHHHHHHH-SSGGGHHHHHHHHHHHHHTTTS--

pLDDT: mean 86.9, std 11.13, range [38.47, 98.5]